Protein AF-A0A7S0ZXB5-F1 (afdb_monomer_lite)

Organism: Noctiluca scintillans (NCBI:txid2966)

Structure (mmCIF, N/CA/C/O backbone):
data_AF-A0A7S0ZXB5-F1
#
_entry.id   AF-A0A7S0ZXB5-F1
#
loop_
_atom_site.group_PDB
_atom_site.id
_atom_site.type_symbol
_atom_site.label_atom_id
_atom_site.label_alt_id
_atom_site.label_comp_id
_atom_site.label_asym_id
_atom_site.label_entity_id
_atom_site.label_seq_id
_atom_site.pdbx_PDB_ins_code
_atom_site.Cartn_x
_atom_site.Cartn_y
_atom_site.Cartn_z
_atom_site.occupancy
_atom_site.B_iso_or_eq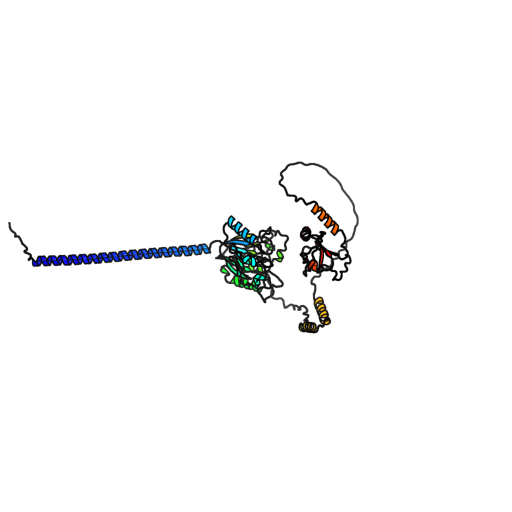uiv
_atom_site.auth_seq_id
_atom_site.auth_comp_id
_atom_site.auth_asym_id
_atom_site.auth_atom_id
_atom_site.pdbx_PDB_model_num
ATOM 1 N N . MET A 1 1 ? -67.156 8.038 108.870 1.00 43.19 1 MET A N 1
ATOM 2 C CA . MET A 1 1 ? -68.058 6.966 109.342 1.00 43.19 1 MET A CA 1
ATOM 3 C C . MET A 1 1 ? -68.639 6.279 108.122 1.00 43.19 1 MET A C 1
ATOM 5 O O . MET A 1 1 ? -69.203 6.976 107.297 1.00 43.19 1 MET A O 1
ATOM 9 N N . LEU A 1 2 ? -68.457 4.957 108.047 1.00 45.28 2 LEU A N 1
ATOM 10 C CA . LEU A 1 2 ? -69.100 4.001 107.135 1.00 45.28 2 LEU A CA 1
ATOM 11 C C . LEU A 1 2 ? -68.928 4.214 105.619 1.00 45.28 2 LEU A C 1
ATOM 13 O O . LEU A 1 2 ? -69.599 5.044 105.024 1.00 45.28 2 LEU A O 1
ATOM 17 N N . LEU A 1 3 ? -68.141 3.342 104.979 1.00 37.22 3 LEU A N 1
ATOM 18 C CA . LEU A 1 3 ? -68.693 2.317 104.078 1.00 37.22 3 LEU A CA 1
ATOM 19 C C . LEU A 1 3 ? -67.602 1.308 103.677 1.00 37.22 3 LEU A C 1
ATOM 21 O O . LEU A 1 3 ? -66.755 1.560 102.831 1.00 37.22 3 LEU A O 1
ATOM 25 N N . ALA A 1 4 ? -67.646 0.194 104.407 1.00 40.91 4 ALA A N 1
ATOM 26 C CA . ALA A 1 4 ? -67.325 -1.177 104.032 1.00 40.91 4 ALA A CA 1
ATOM 27 C C . ALA A 1 4 ? -66.297 -1.426 102.912 1.00 40.91 4 ALA A C 1
ATOM 29 O O . ALA A 1 4 ? -66.570 -1.278 101.723 1.00 40.91 4 ALA A O 1
ATOM 30 N N . GLN A 1 5 ? -65.165 -1.989 103.345 1.00 45.16 5 GLN A N 1
ATOM 31 C CA . GLN A 1 5 ? -64.527 -3.154 102.728 1.00 45.16 5 GLN A CA 1
ATOM 32 C C . GLN A 1 5 ? -65.491 -3.955 101.838 1.00 45.16 5 GLN A C 1
ATOM 34 O O . GLN A 1 5 ? -66.323 -4.714 102.329 1.00 45.16 5 GLN A O 1
ATOM 39 N N . VAL A 1 6 ? -65.328 -3.834 100.522 1.00 43.16 6 VAL A N 1
ATOM 40 C CA . VAL A 1 6 ? -65.729 -4.891 99.595 1.00 43.16 6 VAL A CA 1
ATOM 41 C C . VAL A 1 6 ? -64.483 -5.736 99.365 1.00 43.16 6 VAL A C 1
ATOM 43 O O . VAL A 1 6 ? -63.711 -5.508 98.433 1.00 43.16 6 VAL A O 1
ATOM 46 N N . GLU A 1 7 ? -64.247 -6.691 100.263 1.00 45.66 7 GLU A N 1
ATOM 47 C CA . GLU A 1 7 ? -63.336 -7.797 99.988 1.00 45.66 7 GLU A CA 1
ATOM 48 C C . GLU A 1 7 ? -63.928 -8.618 98.838 1.00 45.66 7 GLU A C 1
ATOM 50 O O . GLU A 1 7 ? -64.790 -9.476 99.027 1.00 45.66 7 GLU A O 1
ATOM 55 N N . TRP A 1 8 ? -63.471 -8.350 97.614 1.00 50.59 8 TRP A N 1
ATOM 56 C CA . TRP A 1 8 ? -63.655 -9.273 96.500 1.00 50.59 8 TRP A CA 1
ATOM 57 C C . TRP A 1 8 ? -62.852 -10.544 96.804 1.00 50.59 8 TRP A C 1
ATOM 59 O O . TRP A 1 8 ? -61.681 -10.675 96.439 1.00 50.59 8 TRP A O 1
ATOM 69 N N . THR A 1 9 ? -63.482 -11.509 97.472 1.00 53.31 9 THR A N 1
ATOM 70 C CA . THR A 1 9 ? -63.013 -12.897 97.537 1.00 53.31 9 THR A CA 1
ATOM 71 C C . THR A 1 9 ? -63.181 -13.529 96.158 1.00 53.31 9 THR A C 1
ATOM 73 O O . THR A 1 9 ? -64.074 -14.323 95.881 1.00 53.31 9 THR A O 1
ATOM 76 N N . VAL A 1 10 ? -62.283 -13.160 95.244 1.00 52.91 10 VAL A N 1
ATOM 77 C CA . VAL A 1 10 ? -62.125 -13.852 93.968 1.00 52.91 10 VAL A CA 1
ATOM 78 C C . VAL A 1 10 ? -61.652 -15.271 94.286 1.00 52.91 10 VAL A C 1
ATOM 80 O O . VAL A 1 10 ? -60.509 -15.470 94.719 1.00 52.91 10 VAL A O 1
ATOM 83 N N . SER A 1 11 ? -62.536 -16.255 94.097 1.00 63.16 11 SER A N 1
ATOM 84 C CA . SER A 1 11 ? -62.221 -17.685 94.197 1.00 63.16 11 SER A CA 1
ATOM 85 C C . SER A 1 11 ? -60.898 -17.996 93.482 1.00 63.16 11 SER A C 1
ATOM 87 O O . SER A 1 11 ? -60.607 -17.438 92.418 1.00 63.16 11 SER A O 1
ATOM 89 N N . GLY A 1 12 ? -60.071 -18.877 94.058 1.00 63.38 12 GLY A N 1
ATOM 90 C CA . GLY A 1 12 ? -58.775 -19.269 93.484 1.00 63.38 12 GLY A CA 1
ATOM 91 C C . GLY A 1 12 ? -58.863 -19.725 92.018 1.00 63.38 12 GLY A C 1
ATOM 92 O O . GLY A 1 12 ? -57.918 -19.519 91.256 1.00 63.38 12 GLY A O 1
ATOM 93 N N . ALA A 1 13 ? -60.025 -20.238 91.599 1.00 67.62 13 ALA A N 1
ATOM 94 C CA . ALA A 1 13 ? -60.324 -20.608 90.218 1.00 67.62 13 ALA A CA 1
ATOM 95 C C . ALA A 1 13 ? -60.339 -19.402 89.252 1.00 67.62 13 ALA A C 1
ATOM 97 O O . ALA A 1 13 ? -59.653 -19.424 88.232 1.00 67.62 13 ALA A O 1
ATOM 98 N N . MET A 1 14 ? -61.022 -18.310 89.610 1.00 70.38 14 MET A N 1
ATOM 99 C CA . MET A 1 14 ? -61.152 -17.102 88.777 1.00 70.38 14 MET A CA 1
ATOM 100 C C . MET A 1 14 ? -59.803 -16.368 88.616 1.00 70.38 14 MET A C 1
ATOM 102 O O . MET A 1 14 ? -59.492 -15.837 87.551 1.00 70.38 14 MET A O 1
ATOM 106 N N . ARG A 1 15 ? -58.930 -16.400 89.638 1.00 74.12 15 ARG A N 1
ATOM 107 C CA . ARG A 1 15 ? -57.552 -15.868 89.541 1.00 74.12 15 ARG A CA 1
ATOM 108 C C . ARG A 1 15 ? -56.667 -16.673 88.584 1.00 74.12 15 ARG A C 1
ATOM 110 O O . ARG A 1 15 ? -55.850 -16.085 87.871 1.00 74.12 15 ARG A O 1
ATOM 117 N N . ASN A 1 16 ? -56.821 -17.997 88.551 1.00 76.62 16 ASN A N 1
ATOM 118 C CA . ASN A 1 16 ? -56.099 -18.854 87.610 1.00 76.62 16 ASN A CA 1
ATOM 119 C C . ASN A 1 16 ? -56.581 -18.657 86.170 1.00 76.62 16 ASN A C 1
ATOM 121 O O . ASN A 1 16 ? -55.752 -18.578 85.263 1.00 76.62 16 ASN A O 1
ATOM 125 N N . GLU A 1 17 ? -57.887 -18.498 85.968 1.00 80.88 17 GLU A N 1
ATOM 126 C CA . GLU A 1 17 ? -58.470 -18.244 84.650 1.00 80.88 17 GLU A CA 1
ATOM 127 C C . GLU A 1 17 ? -58.008 -16.896 84.071 1.00 80.88 17 GLU A C 1
ATOM 129 O O . GLU A 1 17 ? -57.548 -16.833 82.929 1.00 80.88 17 GLU A O 1
ATOM 134 N N . ILE A 1 18 ? -57.997 -15.831 84.885 1.00 80.62 18 ILE A N 1
ATOM 135 C CA . ILE A 1 18 ? -57.454 -14.518 84.495 1.00 80.62 18 ILE A CA 1
ATOM 136 C C . ILE A 1 18 ? -55.960 -14.618 84.146 1.00 80.62 18 ILE A C 1
ATOM 138 O O . ILE A 1 18 ? -55.537 -14.089 83.117 1.00 80.62 18 ILE A O 1
ATOM 142 N N . ARG A 1 19 ? -55.151 -15.340 84.938 1.00 81.62 19 ARG A N 1
ATOM 143 C CA . ARG A 1 19 ? -53.725 -15.567 84.623 1.00 81.62 19 ARG A CA 1
ATOM 144 C C . ARG A 1 19 ? -53.529 -16.325 83.314 1.00 81.62 19 ARG A C 1
ATOM 146 O O . ARG A 1 19 ? -52.622 -15.978 82.561 1.00 81.62 19 ARG A O 1
ATOM 153 N N . GLN A 1 20 ? -54.340 -17.346 83.034 1.00 85.12 20 GLN A N 1
ATOM 154 C CA . GLN A 1 20 ? -54.263 -18.073 81.765 1.00 85.12 20 GLN A CA 1
ATOM 155 C C . GLN A 1 20 ? -54.662 -17.188 80.581 1.00 85.12 20 GLN A C 1
ATOM 157 O O . GLN A 1 20 ? -53.981 -17.209 79.555 1.00 85.12 20 GLN A O 1
ATOM 162 N N . LYS A 1 21 ? -55.694 -16.351 80.737 1.00 84.56 21 LYS A N 1
ATOM 163 C CA . LYS A 1 21 ? -56.116 -15.382 79.714 1.00 84.56 21 LYS A CA 1
ATOM 164 C C . LYS A 1 21 ? -55.028 -14.354 79.413 1.00 84.56 21 LYS A C 1
ATOM 166 O O . LYS A 1 21 ? -54.750 -14.110 78.241 1.00 84.56 21 LYS A O 1
ATOM 171 N N . ILE A 1 22 ? -54.381 -13.813 80.450 1.00 84.75 22 ILE A N 1
ATOM 172 C CA . ILE A 1 22 ? -53.243 -12.892 80.314 1.00 84.75 22 ILE A CA 1
ATOM 173 C C . ILE A 1 22 ? -52.084 -13.597 79.608 1.00 84.75 22 ILE A C 1
ATOM 175 O O . ILE A 1 22 ? -51.609 -13.096 78.602 1.00 84.75 22 ILE A O 1
ATOM 179 N N . LYS A 1 23 ? -51.679 -14.798 80.049 1.00 87.69 23 LYS A N 1
ATOM 180 C CA . LYS A 1 23 ? -50.607 -15.565 79.385 1.00 87.69 23 LYS A CA 1
ATOM 181 C C . LYS A 1 23 ? -50.898 -15.814 77.904 1.00 87.69 23 LYS A C 1
ATOM 183 O O . LYS A 1 23 ? -50.008 -15.639 77.080 1.00 87.69 23 LYS A O 1
ATOM 188 N N . LYS A 1 24 ? -52.137 -16.181 77.563 1.00 90.12 24 LYS A N 1
ATOM 189 C CA . LYS A 1 24 ? -52.560 -16.402 76.175 1.00 90.12 24 LYS A CA 1
ATOM 190 C C . LYS A 1 24 ? -52.490 -15.116 75.345 1.00 90.12 24 LYS A C 1
ATOM 192 O O . LYS A 1 24 ? -51.916 -15.138 74.265 1.00 90.12 24 LYS A O 1
ATOM 197 N N . THR A 1 25 ? -53.001 -13.997 75.863 1.00 88.75 25 THR A N 1
ATOM 198 C CA . THR A 1 25 ? -52.943 -12.701 75.157 1.00 88.75 25 THR A CA 1
ATOM 199 C C . THR A 1 25 ? -51.521 -12.158 75.039 1.00 88.75 25 THR A C 1
ATOM 201 O O . THR A 1 25 ? -51.180 -11.582 74.008 1.00 88.75 25 THR A O 1
ATOM 204 N N . THR A 1 26 ? -50.666 -12.359 76.046 1.00 90.94 26 THR A N 1
ATOM 205 C CA . THR A 1 26 ? -49.237 -12.018 75.964 1.00 90.94 26 THR A CA 1
ATOM 206 C C . THR A 1 26 ? -48.546 -12.857 74.893 1.00 90.94 26 THR A C 1
ATOM 208 O O . THR A 1 26 ? -47.879 -12.297 74.032 1.00 90.94 26 THR A O 1
ATOM 211 N N . HIS A 1 27 ? -48.794 -14.169 74.863 1.00 91.19 27 HIS A N 1
ATOM 212 C CA . HIS A 1 27 ? -48.233 -15.065 73.851 1.00 91.19 27 HIS A CA 1
ATOM 213 C C . HIS A 1 27 ? -48.719 -14.735 72.427 1.00 91.19 27 HIS A C 1
ATOM 215 O O . HIS A 1 27 ? -47.943 -14.757 71.475 1.00 91.19 27 HIS A O 1
ATOM 221 N N . GLU A 1 28 ? -49.993 -14.370 72.263 1.00 91.25 28 GLU A N 1
ATOM 222 C CA . GLU A 1 28 ? -50.542 -13.898 70.985 1.00 91.25 28 GLU A CA 1
ATOM 223 C C . GLU A 1 28 ? -49.908 -12.570 70.543 1.00 91.25 28 GLU A C 1
ATOM 225 O O . GLU A 1 28 ? -49.600 -12.407 69.361 1.00 91.25 28 GLU A O 1
ATOM 230 N N . ARG A 1 29 ? -49.650 -11.642 71.476 1.00 90.94 29 ARG A N 1
ATOM 231 C CA . ARG A 1 29 ? -48.929 -10.388 71.194 1.00 90.94 29 ARG A CA 1
ATOM 232 C C . ARG A 1 29 ? -47.482 -10.637 70.786 1.00 90.94 29 ARG A C 1
ATOM 234 O O . ARG A 1 29 ? -47.047 -10.063 69.793 1.00 90.94 29 ARG A O 1
ATOM 241 N N . GLU A 1 30 ? -46.769 -11.506 71.497 1.00 92.62 30 GLU A N 1
ATOM 242 C CA . GLU A 1 30 ? -45.396 -11.911 71.165 1.00 92.62 30 GLU A CA 1
ATOM 243 C C . GLU A 1 30 ? -45.335 -12.558 69.780 1.00 92.62 30 GLU A C 1
ATOM 245 O O . GLU A 1 30 ? -44.503 -12.187 68.954 1.00 92.62 30 GLU A O 1
ATOM 250 N N . ARG A 1 31 ? -46.275 -13.460 69.472 1.00 92.88 31 ARG A N 1
ATOM 251 C CA . ARG A 1 31 ? -46.373 -14.093 68.152 1.00 92.88 31 ARG A CA 1
ATOM 252 C C . ARG A 1 31 ? -46.684 -13.076 67.052 1.00 92.88 31 ARG A C 1
ATOM 254 O O . ARG A 1 31 ? -46.066 -13.118 65.991 1.00 92.88 31 ARG A O 1
ATOM 261 N N . ALA A 1 32 ? -47.600 -12.139 67.297 1.00 92.38 32 ALA A N 1
ATOM 262 C CA . ALA A 1 32 ? -47.921 -11.065 66.356 1.00 92.38 32 ALA A CA 1
ATOM 263 C C . ALA A 1 32 ? -46.762 -10.069 66.164 1.00 92.38 32 ALA A C 1
ATOM 265 O O . ALA A 1 32 ? -46.653 -9.445 65.106 1.00 92.38 32 ALA A O 1
ATOM 266 N N . GLN A 1 33 ? -45.909 -9.894 67.174 1.00 94.19 33 GLN A N 1
ATOM 267 C CA . GLN A 1 33 ? -44.703 -9.076 67.082 1.00 94.19 33 GLN A CA 1
ATOM 268 C C . GLN A 1 33 ? -43.610 -9.797 66.289 1.00 94.19 33 GLN A C 1
ATOM 270 O O . GLN A 1 33 ? -43.120 -9.239 65.315 1.00 94.19 33 GLN A O 1
ATOM 275 N N . ALA A 1 34 ? -43.364 -11.079 66.567 1.00 93.69 34 ALA A N 1
ATOM 276 C CA . ALA A 1 34 ? -42.427 -11.900 65.799 1.00 93.69 34 ALA A CA 1
ATOM 277 C C . ALA A 1 34 ? -42.797 -12.005 64.305 1.00 93.69 34 ALA A C 1
ATOM 279 O O . ALA A 1 34 ? -41.917 -12.056 63.446 1.00 93.69 34 ALA A O 1
ATOM 280 N N . ILE A 1 35 ? -44.093 -12.031 63.965 1.00 93.81 35 ILE A N 1
ATOM 281 C CA . ILE A 1 35 ? -44.551 -11.993 62.564 1.00 93.81 35 ILE A CA 1
ATOM 282 C C . ILE A 1 35 ? -44.225 -10.640 61.919 1.00 93.81 35 ILE A C 1
ATOM 284 O O . ILE A 1 35 ? -43.734 -10.612 60.792 1.00 93.81 35 ILE A O 1
ATOM 288 N N . ARG A 1 36 ? -44.470 -9.526 62.624 1.00 94.50 36 ARG A N 1
ATOM 289 C CA . ARG A 1 36 ? -44.133 -8.179 62.134 1.00 94.50 36 ARG A CA 1
ATOM 290 C C . ARG A 1 36 ? -42.633 -8.011 61.920 1.00 94.50 36 ARG A C 1
ATOM 292 O O . ARG A 1 36 ? -42.243 -7.527 60.862 1.00 94.50 36 ARG A O 1
ATOM 299 N N . ASP A 1 37 ? -41.819 -8.466 62.865 1.00 94.94 37 ASP A N 1
ATOM 300 C CA . ASP A 1 37 ? -40.361 -8.378 62.772 1.00 94.94 37 ASP A CA 1
ATOM 301 C C . ASP A 1 37 ? -39.836 -9.207 61.589 1.00 94.94 37 ASP A C 1
ATOM 303 O O . ASP A 1 37 ? -39.021 -8.723 60.807 1.00 94.94 37 ASP A O 1
ATOM 307 N N . ASN A 1 38 ? -40.372 -10.417 61.373 1.00 95.50 38 ASN A N 1
ATOM 308 C CA . ASN A 1 38 ? -40.028 -11.236 60.205 1.00 95.50 38 ASN A CA 1
ATOM 309 C C . ASN A 1 38 ? -40.428 -10.582 58.874 1.00 95.50 38 ASN A C 1
ATOM 311 O O . ASN A 1 38 ? -39.641 -10.610 57.927 1.00 95.50 38 ASN A O 1
ATOM 315 N N . LEU A 1 39 ? -41.628 -9.997 58.784 1.00 95.38 39 LEU A N 1
ATOM 316 C CA . LEU A 1 39 ? -42.076 -9.284 57.581 1.00 95.38 39 LEU A CA 1
ATOM 317 C C . LEU A 1 39 ? -41.173 -8.085 57.280 1.00 95.38 39 LEU A C 1
ATOM 319 O O . LEU A 1 39 ? -40.743 -7.910 56.141 1.00 95.38 39 LEU A O 1
ATOM 323 N N . TRP A 1 40 ? -40.819 -7.316 58.310 1.00 95.62 40 TRP A N 1
ATOM 324 C CA . TRP A 1 40 ? -39.909 -6.183 58.178 1.00 95.62 40 TRP A CA 1
ATOM 325 C C . TRP A 1 40 ? -38.511 -6.626 57.726 1.00 95.62 40 TRP A C 1
ATOM 327 O O . TRP A 1 40 ? -37.938 -6.041 56.806 1.00 95.62 40 TRP A O 1
ATOM 337 N N . GLN A 1 41 ? -37.988 -7.718 58.295 1.00 95.06 41 GLN A N 1
ATOM 338 C CA . GLN A 1 41 ? -36.715 -8.312 57.882 1.00 95.06 41 GLN A CA 1
ATOM 339 C C . GLN A 1 41 ? -36.751 -8.758 56.409 1.00 95.06 41 GLN A C 1
ATOM 341 O O . GLN A 1 41 ? -35.789 -8.548 55.667 1.00 95.06 41 GLN A O 1
ATOM 346 N N . GLN A 1 42 ? -37.858 -9.359 55.961 1.00 93.06 42 GLN A N 1
ATOM 347 C CA . GLN A 1 42 ? -38.039 -9.772 54.567 1.00 93.06 42 GLN A CA 1
ATOM 348 C C . GLN A 1 42 ? -38.094 -8.575 53.612 1.00 93.06 42 GLN A C 1
ATOM 350 O O . GLN A 1 42 ? -37.453 -8.614 52.559 1.00 93.06 42 GLN A O 1
ATOM 355 N N . GLU A 1 43 ? -38.802 -7.501 53.968 1.00 94.88 43 GLU A N 1
ATOM 356 C CA . GLU A 1 43 ? -38.832 -6.267 53.175 1.00 94.88 43 GLU A CA 1
ATOM 357 C C . GLU A 1 43 ? -37.463 -5.591 53.110 1.00 94.88 43 GLU A C 1
ATOM 359 O O . GLU A 1 43 ? -37.024 -5.223 52.018 1.00 94.88 43 GLU A O 1
ATOM 364 N N . ALA A 1 44 ? -36.746 -5.505 54.233 1.00 95.56 44 ALA A N 1
ATOM 365 C CA . ALA A 1 44 ? -35.386 -4.977 54.275 1.00 95.56 44 ALA A CA 1
ATOM 366 C C . ALA A 1 44 ? -34.438 -5.796 53.382 1.00 95.56 44 ALA A C 1
ATOM 368 O O . ALA A 1 44 ? -33.708 -5.231 52.564 1.00 95.56 44 ALA A O 1
ATOM 369 N N . ASN A 1 45 ? -34.503 -7.129 53.455 1.00 94.81 45 ASN A N 1
ATOM 370 C CA . ASN A 1 45 ? -33.715 -8.020 52.600 1.00 94.81 45 ASN A CA 1
ATOM 371 C C . ASN A 1 45 ? -34.066 -7.846 51.115 1.00 94.81 45 ASN A C 1
ATOM 373 O O . ASN A 1 45 ? -33.170 -7.793 50.270 1.00 94.81 45 ASN A O 1
ATOM 377 N N . LYS A 1 46 ? -35.356 -7.711 50.783 1.00 95.94 46 LYS A N 1
ATOM 378 C CA . LYS A 1 46 ? -35.819 -7.477 49.408 1.00 95.94 46 LYS A CA 1
ATOM 379 C C . LYS A 1 46 ? -35.332 -6.130 48.871 1.00 95.94 46 LYS A C 1
ATOM 381 O O . LYS A 1 46 ? -34.886 -6.062 47.727 1.00 95.94 46 LYS A O 1
ATOM 386 N N . GLN A 1 47 ? -35.364 -5.076 49.686 1.00 94.56 47 GLN A N 1
ATOM 387 C CA . GLN A 1 47 ? -34.835 -3.761 49.317 1.00 94.56 47 GLN A CA 1
ATOM 388 C C . GLN A 1 47 ? -33.316 -3.794 49.122 1.00 94.56 47 GLN A C 1
ATOM 390 O O . GLN A 1 47 ? -32.821 -3.261 48.129 1.00 94.56 47 GLN A O 1
ATOM 395 N N . GLN A 1 48 ? -32.576 -4.471 50.004 1.00 93.44 48 GLN A N 1
ATOM 396 C CA . GLN A 1 48 ? -31.130 -4.655 49.849 1.00 93.44 48 GLN A CA 1
ATOM 397 C C . GLN A 1 48 ? -30.783 -5.458 48.590 1.00 93.44 48 GLN A C 1
ATOM 399 O O . GLN A 1 48 ? -29.849 -5.093 47.875 1.00 93.44 48 GLN A O 1
ATOM 404 N N . ALA A 1 49 ? -31.535 -6.519 48.284 1.00 93.62 49 ALA A N 1
ATOM 405 C CA . ALA A 1 49 ? -31.355 -7.299 47.062 1.00 93.62 49 ALA A CA 1
ATOM 406 C C . ALA A 1 49 ? -31.635 -6.456 45.808 1.00 93.62 49 ALA A C 1
ATOM 408 O O . ALA A 1 49 ? -30.817 -6.442 44.892 1.00 93.62 49 ALA A O 1
ATOM 409 N N . ALA A 1 50 ? -32.727 -5.684 45.797 1.00 95.00 50 ALA A N 1
ATOM 410 C CA . ALA A 1 50 ? -33.059 -4.786 44.692 1.00 95.00 50 ALA A CA 1
ATOM 411 C C . ALA A 1 50 ? -32.017 -3.668 44.512 1.00 95.00 50 ALA A C 1
ATOM 413 O O . ALA A 1 50 ? -31.661 -3.334 43.383 1.00 95.00 50 ALA A O 1
ATOM 414 N N . ALA A 1 51 ? -31.491 -3.105 45.605 1.00 94.62 51 ALA A N 1
ATOM 415 C CA . ALA A 1 51 ? -30.423 -2.109 45.558 1.00 94.62 51 ALA A CA 1
ATOM 416 C C . ALA A 1 51 ? -29.111 -2.707 45.024 1.00 94.62 51 ALA A C 1
ATOM 418 O O . ALA A 1 51 ? -28.472 -2.103 44.163 1.00 94.62 51 ALA A O 1
ATOM 419 N N . LYS A 1 52 ? -28.740 -3.918 45.470 1.00 94.75 52 LYS A N 1
ATOM 420 C CA . LYS A 1 52 ? -27.582 -4.656 44.937 1.00 94.75 52 LYS A CA 1
ATOM 421 C C . LYS A 1 52 ? -27.743 -4.952 43.449 1.00 94.75 52 LYS A C 1
ATOM 423 O O . LYS A 1 52 ? -26.810 -4.700 42.693 1.00 94.75 52 LYS A O 1
ATOM 428 N N . GLN A 1 53 ? -28.915 -5.423 43.026 1.00 93.69 53 GLN A N 1
ATOM 429 C CA . GLN A 1 53 ? -29.204 -5.699 41.620 1.00 93.69 53 GLN A CA 1
ATOM 430 C C . GLN A 1 53 ? -29.115 -4.424 40.771 1.00 93.69 53 GLN A C 1
ATOM 432 O O . GLN A 1 53 ? -28.400 -4.410 39.774 1.00 93.69 53 GLN A O 1
ATOM 437 N N . LYS A 1 54 ? -29.743 -3.320 41.200 1.00 95.06 54 LYS A N 1
ATOM 438 C CA . LYS A 1 54 ? -29.625 -2.020 40.514 1.00 95.06 54 LYS A CA 1
ATOM 439 C C . LYS A 1 54 ? -28.176 -1.537 40.428 1.00 95.06 54 LYS A C 1
ATOM 441 O O . LYS A 1 54 ? -27.773 -1.021 39.391 1.00 95.06 54 LYS A O 1
ATOM 446 N N . GLY A 1 55 ? -27.388 -1.716 41.491 1.00 94.44 55 GLY A N 1
ATOM 447 C CA . GLY A 1 55 ? -25.961 -1.386 41.495 1.00 94.44 55 GLY A CA 1
ATOM 448 C C . GLY A 1 55 ? -25.154 -2.233 40.505 1.00 94.44 55 GLY A C 1
ATOM 449 O O . GLY A 1 55 ? -24.324 -1.699 39.772 1.00 94.44 55 GLY A O 1
ATOM 450 N N . GLN A 1 56 ? -25.433 -3.536 40.429 1.00 92.94 56 GLN A N 1
ATOM 451 C CA . GLN A 1 56 ? -24.807 -4.443 39.461 1.00 92.94 56 GLN A CA 1
ATOM 452 C C . GLN A 1 56 ? -25.191 -4.099 38.015 1.00 92.94 56 GLN A C 1
ATOM 454 O O . GLN A 1 56 ? -24.319 -4.062 37.150 1.00 92.94 56 GLN A O 1
ATOM 459 N N . GLU A 1 57 ? -26.463 -3.794 37.753 1.00 94.75 57 GLU A N 1
ATOM 460 C CA . GLU A 1 57 ? -26.943 -3.364 36.435 1.00 94.75 57 GLU A CA 1
ATOM 461 C C . GLU A 1 57 ? -26.323 -2.027 36.008 1.00 94.75 57 GLU A C 1
ATOM 463 O O . GLU A 1 57 ? -25.918 -1.879 34.855 1.00 94.75 57 GLU A O 1
ATOM 468 N N . ALA A 1 58 ? -26.199 -1.064 36.927 1.00 94.88 58 ALA A N 1
ATOM 469 C CA . ALA A 1 58 ? -25.535 0.211 36.657 1.00 94.88 58 ALA A CA 1
ATOM 470 C C . ALA A 1 58 ? -24.052 0.012 36.306 1.00 94.88 58 ALA A C 1
ATOM 472 O O . ALA A 1 58 ? -23.585 0.550 35.303 1.00 94.88 58 ALA A O 1
ATOM 473 N N . LEU A 1 59 ? -23.338 -0.826 37.066 1.00 95.94 59 LEU A N 1
ATOM 474 C CA . LEU A 1 59 ? -21.939 -1.160 36.789 1.00 95.94 59 LEU A CA 1
ATOM 475 C C . LEU A 1 59 ? -21.775 -1.895 35.449 1.00 95.94 59 LEU A C 1
ATOM 477 O O . LEU A 1 59 ? -20.827 -1.633 34.710 1.00 95.94 59 LEU A O 1
ATOM 481 N N . ALA A 1 60 ? -22.693 -2.807 35.114 1.00 95.25 60 ALA A N 1
ATOM 482 C CA . ALA A 1 60 ? -22.690 -3.506 33.830 1.00 95.25 60 ALA A CA 1
ATOM 483 C C . ALA A 1 60 ? -22.915 -2.538 32.656 1.00 95.25 60 ALA A C 1
ATOM 485 O O . ALA A 1 60 ? -22.185 -2.598 31.667 1.00 95.25 60 ALA A O 1
ATOM 486 N N . ARG A 1 61 ? -23.865 -1.600 32.788 1.00 96.19 61 ARG A N 1
ATOM 487 C CA . ARG A 1 61 ? -24.109 -0.548 31.786 1.00 96.19 61 ARG A CA 1
ATOM 488 C C . ARG A 1 61 ? -22.901 0.365 31.610 1.00 96.19 61 ARG A C 1
ATOM 490 O O . ARG A 1 61 ? -22.548 0.674 30.479 1.00 96.19 61 ARG A O 1
ATOM 497 N N . GLU A 1 62 ? -22.250 0.764 32.699 1.00 95.75 62 GLU A N 1
ATOM 498 C CA . GLU A 1 62 ? -21.044 1.594 32.632 1.00 95.75 62 GLU A CA 1
ATOM 499 C C . GLU A 1 62 ? -19.889 0.862 31.930 1.00 95.75 62 GLU A C 1
ATOM 501 O O . GLU A 1 62 ? -19.215 1.437 31.076 1.00 95.75 62 GLU A O 1
ATOM 506 N N . ARG A 1 63 ? -19.676 -0.424 32.242 1.00 95.25 63 ARG A N 1
ATOM 507 C CA . ARG A 1 63 ? -18.666 -1.254 31.561 1.00 95.25 63 ARG A CA 1
ATOM 508 C C . ARG A 1 63 ? -18.932 -1.357 30.064 1.00 95.25 63 ARG A C 1
ATOM 510 O O . ARG A 1 63 ? -18.000 -1.212 29.279 1.00 95.25 63 ARG A O 1
ATOM 517 N N . GLU A 1 64 ? -20.188 -1.557 29.681 1.00 95.06 64 GLU A N 1
ATOM 518 C CA . GLU A 1 64 ? -20.577 -1.632 28.276 1.00 95.06 64 GLU A CA 1
ATOM 519 C C . GLU A 1 64 ? -20.391 -0.290 27.558 1.00 95.06 64 GLU A C 1
ATOM 521 O O . GLU A 1 64 ? -19.809 -0.243 26.477 1.00 95.06 64 GLU A O 1
ATOM 526 N N . GLN A 1 65 ? -20.778 0.822 28.186 1.00 95.12 65 GLN A N 1
ATOM 527 C CA . GLN A 1 65 ? -20.536 2.160 27.638 1.00 95.12 65 GLN A CA 1
ATOM 528 C C . GLN A 1 65 ? -19.042 2.440 27.443 1.00 95.12 65 GLN A C 1
ATOM 530 O O . GLN A 1 65 ? -18.652 2.977 26.408 1.00 95.12 65 GLN A O 1
ATOM 535 N N . ARG A 1 66 ? -18.190 2.040 28.397 1.00 94.69 66 ARG A N 1
ATOM 536 C CA . ARG A 1 66 ? -16.729 2.162 28.266 1.00 94.69 66 ARG A CA 1
ATOM 537 C C . ARG A 1 66 ? -16.179 1.290 27.138 1.00 94.69 66 ARG A C 1
ATOM 539 O O . ARG A 1 66 ? -15.299 1.752 26.417 1.00 94.69 66 ARG A O 1
ATOM 546 N N . ARG A 1 67 ? -16.701 0.070 26.957 1.00 95.38 67 ARG A N 1
ATOM 547 C CA . ARG A 1 67 ? -16.324 -0.824 25.849 1.00 95.38 67 ARG A CA 1
ATOM 548 C C . ARG A 1 67 ? -16.665 -0.198 24.498 1.00 95.38 67 ARG A C 1
ATOM 550 O O . ARG A 1 67 ? -15.779 -0.052 23.664 1.00 95.38 67 ARG A O 1
ATOM 557 N N . VAL A 1 68 ? -17.907 0.256 24.326 1.00 94.19 68 VAL A N 1
ATOM 558 C CA . VAL A 1 68 ? -18.369 0.918 23.094 1.00 94.19 68 VAL A CA 1
ATOM 559 C C . VAL A 1 68 ? -17.573 2.198 22.819 1.00 94.19 68 VAL A C 1
ATOM 561 O O . VAL A 1 68 ? -17.176 2.446 21.682 1.00 94.19 68 VAL A O 1
ATOM 564 N N . ALA A 1 69 ? -17.284 3.002 23.848 1.00 91.94 69 ALA A N 1
ATOM 565 C CA . ALA A 1 69 ? -16.468 4.205 23.701 1.00 91.94 69 ALA A CA 1
ATOM 566 C C . ALA A 1 69 ? -15.019 3.885 23.288 1.00 91.94 69 ALA A C 1
ATOM 568 O O . ALA A 1 69 ? -14.467 4.579 22.436 1.00 91.94 69 ALA A O 1
ATOM 569 N N . ALA A 1 70 ? -14.417 2.833 23.852 1.00 90.31 70 ALA A N 1
ATOM 570 C CA . ALA A 1 70 ? -13.071 2.387 23.495 1.00 90.31 70 ALA A CA 1
ATOM 571 C C . ALA A 1 70 ? -13.006 1.839 22.061 1.00 90.31 70 ALA A C 1
ATOM 573 O O . ALA A 1 70 ? -12.101 2.201 21.316 1.00 90.31 70 ALA A O 1
ATOM 574 N N . GLU A 1 71 ? -13.987 1.034 21.645 1.00 88.25 71 GLU A N 1
ATOM 575 C CA . GLU A 1 71 ? -14.101 0.535 20.267 1.00 88.25 71 GLU A CA 1
ATOM 576 C C . GLU A 1 71 ? -14.282 1.683 19.270 1.00 88.25 71 GLU A C 1
ATOM 578 O O . GLU A 1 71 ? -13.633 1.713 18.223 1.00 88.25 71 GLU A O 1
ATOM 583 N N . LEU A 1 72 ? -15.114 2.673 19.610 1.00 87.00 72 LEU A N 1
ATOM 584 C CA . LEU A 1 72 ? -15.309 3.851 18.773 1.00 87.00 72 LEU A CA 1
ATOM 585 C C . LEU A 1 72 ? -14.027 4.682 18.658 1.00 87.00 72 LEU A C 1
ATOM 587 O O . LEU A 1 72 ? -13.695 5.102 17.548 1.00 87.00 72 LEU A O 1
ATOM 591 N N . ALA A 1 73 ? -13.324 4.900 19.773 1.00 86.69 73 ALA A N 1
ATOM 592 C CA . ALA A 1 73 ? -12.061 5.634 19.816 1.00 86.69 73 ALA A CA 1
ATOM 593 C C . ALA A 1 73 ? -10.957 4.920 19.025 1.00 86.69 73 ALA A C 1
ATOM 595 O O . ALA A 1 73 ? -10.235 5.557 18.261 1.00 86.69 73 ALA A O 1
ATOM 596 N N . GLU A 1 74 ? -10.853 3.597 19.148 1.00 86.38 74 GLU A N 1
ATOM 597 C CA . GLU A 1 74 ? -9.895 2.809 18.374 1.00 86.38 74 GLU A CA 1
ATOM 598 C C . GLU A 1 74 ? -10.232 2.848 16.882 1.00 86.38 74 GLU A C 1
ATOM 600 O O . GLU A 1 74 ? -9.357 3.037 16.040 1.00 86.38 74 GLU A O 1
ATOM 605 N N . ALA A 1 75 ? -11.514 2.770 16.530 1.00 82.19 75 ALA A N 1
ATOM 606 C CA . ALA A 1 75 ? -11.945 2.838 15.143 1.00 82.19 75 ALA A CA 1
ATOM 607 C C . ALA A 1 75 ? -11.814 4.247 14.517 1.00 82.19 75 ALA A C 1
ATOM 609 O O . ALA A 1 75 ? -11.920 4.361 13.293 1.00 82.19 75 ALA A O 1
ATOM 610 N N . THR A 1 76 ? -11.672 5.327 15.299 1.00 83.25 76 THR A N 1
ATOM 611 C CA . THR A 1 76 ? -11.445 6.705 14.794 1.00 83.25 76 THR A CA 1
ATOM 612 C C . THR A 1 76 ? -9.992 7.154 14.883 1.00 83.25 76 THR A C 1
ATOM 614 O O . THR A 1 76 ? -9.635 8.182 14.302 1.00 83.25 76 THR A O 1
ATOM 617 N N . ARG A 1 77 ? -9.147 6.412 15.603 1.00 89.69 77 ARG A N 1
ATOM 618 C CA . ARG A 1 77 ? -7.753 6.775 15.833 1.00 89.69 77 ARG A CA 1
ATOM 619 C C . ARG A 1 77 ? -6.985 6.930 14.504 1.00 89.69 77 ARG A C 1
ATOM 621 O O . ARG A 1 77 ? -7.066 6.048 13.645 1.00 89.69 77 ARG A O 1
ATOM 628 N N . PRO A 1 78 ? -6.184 8.003 14.338 1.00 91.94 78 PRO A N 1
ATOM 629 C CA . PRO A 1 78 ? -5.258 8.129 13.218 1.00 91.94 78 PRO A CA 1
ATOM 630 C C . PRO A 1 78 ? -4.240 6.986 13.174 1.00 91.94 78 PRO A C 1
ATOM 632 O O . PRO A 1 78 ? -3.601 6.672 14.179 1.00 91.94 78 PRO A O 1
ATOM 635 N N . ARG A 1 79 ? -4.066 6.401 11.991 1.00 93.88 79 ARG A N 1
ATOM 636 C CA . ARG A 1 79 ? -3.081 5.363 11.693 1.00 93.88 79 ARG A CA 1
ATOM 637 C C . ARG A 1 79 ? -1.784 5.991 11.227 1.00 93.88 79 ARG A C 1
ATOM 639 O O . ARG A 1 79 ? -1.808 6.811 10.313 1.00 93.88 79 ARG A O 1
ATOM 646 N N . LYS A 1 80 ? -0.666 5.619 11.840 1.00 95.62 80 LYS A N 1
ATOM 647 C CA . LYS A 1 80 ? 0.685 5.998 11.424 1.00 95.62 80 LYS A CA 1
ATOM 648 C C . LYS A 1 80 ? 1.200 4.963 10.434 1.00 95.62 80 LYS A C 1
ATOM 650 O O . LYS A 1 80 ? 1.404 3.808 10.795 1.00 95.62 80 LYS A O 1
ATOM 655 N N . LEU A 1 81 ? 1.438 5.382 9.202 1.00 96.88 81 LEU A N 1
ATOM 656 C CA . LEU A 1 81 ? 1.922 4.529 8.128 1.00 96.88 81 LEU A CA 1
ATOM 657 C C . LEU A 1 81 ? 3.350 4.898 7.750 1.00 96.88 81 LEU A C 1
ATOM 659 O O . LEU A 1 81 ? 3.693 6.081 7.687 1.00 96.88 81 LEU A O 1
ATOM 663 N N . LEU A 1 82 ? 4.140 3.888 7.411 1.00 98.00 82 LEU A N 1
ATOM 664 C CA . LEU A 1 82 ? 5.287 4.052 6.529 1.00 98.00 82 LEU A CA 1
ATOM 665 C C . LEU A 1 82 ? 4.890 3.625 5.121 1.00 98.00 82 LEU A C 1
ATOM 667 O O . LEU A 1 82 ? 4.128 2.678 4.940 1.00 98.00 82 LEU A O 1
ATOM 671 N N . VAL A 1 83 ? 5.420 4.319 4.124 1.00 98.25 83 VAL A N 1
ATOM 672 C CA . VAL A 1 83 ? 5.259 3.965 2.717 1.00 98.25 83 VAL A CA 1
ATOM 673 C C . VAL A 1 83 ? 6.623 3.937 2.046 1.00 98.25 83 VAL A C 1
ATOM 675 O O . VAL A 1 83 ? 7.437 4.838 2.269 1.00 98.25 83 VAL A O 1
ATOM 678 N N . SER A 1 84 ? 6.888 2.885 1.278 1.00 98.38 84 SER A N 1
ATOM 679 C CA . SER A 1 84 ? 8.169 2.651 0.607 1.00 98.38 84 SER A CA 1
ATOM 680 C C . SER A 1 84 ? 7.978 2.486 -0.893 1.00 98.38 84 SER A C 1
ATOM 682 O O . SER A 1 84 ? 7.019 1.839 -1.307 1.00 98.38 84 SER A O 1
ATOM 684 N N . GLY A 1 85 ? 8.915 3.015 -1.678 1.00 97.75 85 GLY A N 1
ATOM 685 C CA . GLY A 1 85 ? 9.063 2.674 -3.094 1.00 97.75 85 GLY A CA 1
ATOM 686 C C . GLY A 1 85 ? 9.706 1.301 -3.289 1.00 97.75 85 GLY A C 1
ATOM 687 O O . GLY A 1 85 ? 9.662 0.455 -2.388 1.00 97.75 85 GLY A O 1
ATOM 688 N N . ASP A 1 86 ? 10.325 1.110 -4.451 1.00 96.38 86 ASP A N 1
ATOM 689 C CA . ASP A 1 86 ? 10.819 -0.176 -4.939 1.00 96.38 86 ASP A CA 1
ATOM 690 C C . ASP A 1 86 ? 11.870 -0.768 -3.998 1.00 96.38 86 ASP A C 1
ATOM 692 O O . ASP A 1 86 ? 12.985 -0.266 -3.856 1.00 96.38 86 ASP A O 1
ATOM 696 N N . VAL A 1 87 ? 11.512 -1.869 -3.347 1.00 96.62 87 VAL A N 1
ATOM 697 C CA . VAL A 1 87 ? 12.391 -2.583 -2.422 1.00 96.62 87 VAL A CA 1
ATOM 698 C C . VAL A 1 87 ? 13.433 -3.393 -3.184 1.00 96.62 87 VAL A C 1
ATOM 700 O O . VAL A 1 87 ? 14.592 -3.441 -2.767 1.00 96.62 87 VAL A O 1
ATOM 703 N N . GLY A 1 88 ? 13.044 -4.030 -4.290 1.00 94.06 88 GLY A N 1
ATOM 704 C CA . GLY A 1 88 ? 13.933 -4.819 -5.147 1.00 94.06 88 GLY A CA 1
ATOM 705 C C . GLY A 1 88 ? 14.769 -5.852 -4.383 1.00 94.06 88 GLY A C 1
ATOM 706 O O . GLY A 1 88 ? 15.939 -6.045 -4.697 1.00 94.06 88 GLY A O 1
ATOM 707 N N . GLY A 1 89 ? 14.221 -6.453 -3.321 1.00 92.88 89 GLY A N 1
ATOM 708 C CA . GLY A 1 89 ? 14.946 -7.403 -2.468 1.00 92.88 89 GLY A CA 1
ATOM 709 C C . GLY A 1 89 ? 15.835 -6.806 -1.364 1.00 92.88 89 GLY A C 1
ATOM 710 O O . GLY A 1 89 ? 16.391 -7.561 -0.564 1.00 92.88 89 GLY A O 1
ATOM 711 N N . HIS A 1 90 ? 15.947 -5.479 -1.229 1.00 94.12 90 HIS A N 1
ATOM 712 C CA . HIS A 1 90 ? 16.755 -4.812 -0.190 1.00 94.12 90 HIS A CA 1
ATOM 713 C C . HIS A 1 90 ? 16.091 -4.820 1.205 1.00 94.12 90 HIS A C 1
ATOM 715 O O . HIS A 1 90 ? 16.075 -3.817 1.925 1.00 94.12 90 HIS A O 1
ATOM 721 N N . PHE A 1 91 ? 15.565 -5.972 1.630 1.00 93.62 91 PHE A N 1
ATOM 722 C CA . PHE A 1 91 ? 14.746 -6.131 2.838 1.00 93.62 91 PHE A CA 1
ATOM 723 C C . PHE A 1 91 ? 15.463 -5.713 4.123 1.00 93.62 91 PHE A C 1
ATOM 725 O O . PHE A 1 91 ? 14.872 -5.064 4.980 1.00 93.62 91 PHE A O 1
ATOM 732 N N . HIS A 1 92 ? 16.757 -6.024 4.249 1.00 92.94 92 HIS A N 1
ATOM 733 C CA . HIS A 1 92 ? 17.534 -5.609 5.420 1.00 92.94 92 HIS A CA 1
ATOM 734 C C . HIS A 1 92 ? 17.584 -4.080 5.545 1.00 92.94 92 HIS A C 1
ATOM 736 O O . HIS A 1 92 ? 17.377 -3.532 6.628 1.00 92.94 92 HIS A O 1
ATOM 742 N N . LYS A 1 93 ? 17.833 -3.374 4.435 1.00 95.75 93 LYS A N 1
ATOM 743 C CA . LYS A 1 93 ? 17.892 -1.909 4.424 1.00 95.75 93 LYS A CA 1
ATOM 744 C C . LYS A 1 93 ? 16.523 -1.296 4.709 1.00 95.75 93 LYS A C 1
ATOM 746 O O . LYS A 1 93 ? 16.453 -0.359 5.503 1.00 95.75 93 LYS A O 1
ATOM 751 N N . LEU A 1 94 ? 15.464 -1.843 4.108 1.00 96.75 94 LEU A N 1
ATOM 752 C CA . LEU A 1 94 ? 14.081 -1.441 4.363 1.00 96.75 94 LEU A CA 1
ATOM 753 C C . LEU A 1 94 ? 13.762 -1.530 5.860 1.00 96.75 94 LEU A C 1
ATOM 755 O O . LEU A 1 94 ? 13.496 -0.515 6.502 1.00 96.75 94 LEU A O 1
ATOM 759 N N . PHE A 1 95 ? 13.862 -2.731 6.427 1.00 95.44 95 PHE A N 1
ATOM 760 C CA . PHE A 1 95 ? 13.421 -3.006 7.790 1.00 95.44 95 PHE A CA 1
ATOM 761 C C . PHE A 1 95 ? 14.275 -2.316 8.856 1.00 95.44 95 PHE A C 1
ATOM 763 O O . PHE A 1 95 ? 13.709 -1.690 9.749 1.00 95.44 95 PHE A O 1
ATOM 770 N N . SER A 1 96 ? 15.606 -2.305 8.715 1.00 95.50 96 SER A N 1
ATOM 771 C CA . SER A 1 96 ? 16.479 -1.567 9.648 1.00 95.50 96 SER A CA 1
ATOM 772 C C . SER A 1 96 ? 16.186 -0.063 9.658 1.00 95.50 96 SER A C 1
ATOM 774 O O . SER A 1 96 ? 16.238 0.583 10.705 1.00 95.50 96 SER A O 1
ATOM 776 N N . THR A 1 97 ? 15.827 0.514 8.506 1.00 96.31 97 THR A N 1
ATOM 777 C CA . THR A 1 97 ? 15.442 1.930 8.425 1.00 96.31 97 THR A CA 1
ATOM 778 C C . THR A 1 97 ? 14.065 2.167 9.049 1.00 96.31 97 THR A C 1
ATOM 780 O O . THR A 1 97 ? 13.886 3.167 9.744 1.00 96.31 97 THR A O 1
ATOM 783 N N . CYS A 1 98 ? 13.105 1.253 8.861 1.00 95.50 98 CYS A N 1
ATOM 784 C CA . CYS A 1 98 ? 11.799 1.316 9.523 1.00 95.50 98 CYS A CA 1
ATOM 785 C C . CYS A 1 98 ? 11.930 1.271 11.051 1.00 95.50 98 CYS A C 1
ATOM 787 O O . CYS A 1 98 ? 11.326 2.096 11.734 1.00 95.50 98 CYS A O 1
ATOM 789 N N . GLU A 1 99 ? 12.750 0.366 11.587 1.00 95.25 99 GLU A N 1
ATOM 790 C CA . GLU A 1 99 ? 13.021 0.260 13.027 1.00 95.25 99 GLU A CA 1
ATOM 791 C C . GLU A 1 99 ? 13.706 1.520 13.564 1.00 95.25 99 GLU A C 1
ATOM 793 O O . GLU A 1 99 ? 13.271 2.089 14.566 1.00 95.25 99 GLU A O 1
ATOM 798 N N . ALA A 1 100 ? 14.724 2.021 12.856 1.00 95.50 100 ALA A N 1
ATOM 799 C CA . ALA A 1 100 ? 15.398 3.263 13.222 1.00 95.50 100 ALA A CA 1
ATOM 800 C C . ALA A 1 100 ? 14.438 4.464 13.214 1.00 95.50 100 ALA A C 1
ATOM 802 O O . ALA A 1 100 ? 14.546 5.352 14.062 1.00 95.50 100 ALA A O 1
ATOM 803 N N . GLN A 1 101 ? 13.488 4.506 12.277 1.00 94.50 101 GLN A N 1
ATOM 804 C CA . GLN A 1 101 ? 12.476 5.555 12.238 1.00 94.50 101 GLN A CA 1
ATOM 805 C C . GLN A 1 101 ? 11.464 5.396 13.378 1.00 94.50 101 GLN A C 1
ATOM 807 O O . GLN A 1 101 ? 11.144 6.385 14.038 1.00 94.50 101 GLN A O 1
ATOM 812 N N . ALA A 1 102 ? 11.010 4.174 13.660 1.00 93.88 102 ALA A N 1
ATOM 813 C CA . ALA A 1 102 ? 10.111 3.890 14.774 1.00 93.88 102 ALA A CA 1
ATOM 814 C C . ALA A 1 102 ? 10.733 4.272 16.128 1.00 93.88 102 ALA A C 1
ATOM 816 O O . ALA A 1 102 ? 10.060 4.856 16.976 1.00 93.88 102 ALA A O 1
ATOM 817 N N . ALA A 1 103 ? 12.036 4.036 16.306 1.00 94.31 103 ALA A N 1
ATOM 818 C CA . ALA A 1 103 ? 12.772 4.461 17.495 1.00 94.31 103 ALA A CA 1
ATOM 819 C C . ALA A 1 103 ? 12.829 5.994 17.650 1.00 94.31 103 ALA A C 1
ATOM 821 O O . ALA A 1 103 ? 12.849 6.498 18.770 1.00 94.31 103 ALA A O 1
ATOM 822 N N . LYS A 1 104 ? 12.830 6.747 16.540 1.00 93.88 104 LYS A N 1
ATOM 823 C CA . LYS A 1 104 ? 12.913 8.219 16.545 1.00 93.88 104 LYS A CA 1
ATOM 824 C C . LYS A 1 104 ? 11.571 8.911 16.759 1.00 93.88 104 LYS A C 1
ATOM 826 O O . LYS A 1 104 ? 11.507 9.885 17.500 1.00 93.88 104 LYS A O 1
ATOM 831 N N . VAL A 1 105 ? 10.517 8.467 16.071 1.00 92.00 105 VAL A N 1
ATOM 832 C CA . VAL A 1 105 ? 9.217 9.179 16.036 1.00 92.00 105 VAL A CA 1
ATOM 833 C C . VAL A 1 105 ? 8.058 8.389 16.658 1.00 92.00 105 VAL A C 1
ATOM 835 O O . VAL A 1 105 ? 6.904 8.836 16.649 1.00 92.00 105 VAL A O 1
ATOM 838 N N . GLY A 1 106 ? 8.363 7.225 17.227 1.00 91.56 106 GLY A N 1
ATOM 839 C CA . GLY A 1 106 ? 7.403 6.294 17.805 1.00 91.56 106 GLY A CA 1
ATOM 840 C C . GLY A 1 106 ? 6.924 5.236 16.811 1.00 91.56 106 GLY A C 1
ATOM 841 O O . GLY A 1 106 ? 7.183 5.308 15.611 1.00 91.56 106 GLY A O 1
ATOM 842 N N . ALA A 1 107 ? 6.199 4.248 17.336 1.00 93.00 107 ALA A N 1
ATOM 843 C CA . ALA A 1 107 ? 5.722 3.105 16.568 1.00 93.00 107 ALA A CA 1
ATOM 844 C C . ALA A 1 107 ? 4.793 3.504 15.407 1.00 93.00 107 ALA A C 1
ATOM 846 O O . ALA A 1 107 ? 3.996 4.445 15.515 1.00 93.00 107 ALA A O 1
ATOM 847 N N . PHE A 1 108 ? 4.893 2.737 14.323 1.00 95.88 108 PHE A N 1
ATOM 848 C CA . PHE A 1 108 ? 4.009 2.782 13.163 1.00 95.88 108 PHE A CA 1
ATOM 849 C C . PHE A 1 108 ? 3.064 1.583 13.194 1.00 95.88 108 PHE A C 1
ATOM 851 O O . PHE A 1 108 ? 3.427 0.532 13.715 1.00 95.88 108 PHE A O 1
ATOM 858 N N . ASP A 1 109 ? 1.863 1.748 12.645 1.00 95.69 109 ASP A N 1
ATOM 859 C CA . ASP A 1 109 ? 0.851 0.693 12.604 1.00 95.69 109 ASP A CA 1
ATOM 860 C C . ASP A 1 109 ? 1.108 -0.273 11.433 1.00 95.69 109 ASP A C 1
ATOM 862 O O . ASP A 1 109 ? 1.000 -1.484 11.605 1.00 95.69 109 ASP A O 1
ATOM 866 N N . ILE A 1 110 ? 1.478 0.251 10.254 1.00 97.25 110 ILE A N 1
ATOM 867 C CA . ILE A 1 110 ? 1.728 -0.540 9.033 1.00 97.25 110 ILE A CA 1
ATOM 868 C C . ILE A 1 110 ? 2.805 0.068 8.128 1.00 97.25 110 ILE A C 1
ATOM 870 O O . ILE A 1 110 ? 3.066 1.274 8.167 1.00 97.25 110 ILE A O 1
ATOM 874 N N . LEU A 1 111 ? 3.378 -0.776 7.268 1.00 98.31 111 LEU A N 1
ATOM 875 C CA . LEU A 1 111 ? 4.214 -0.414 6.124 1.00 98.31 111 LEU A CA 1
ATOM 876 C C . LEU A 1 111 ? 3.509 -0.812 4.818 1.00 98.31 111 LEU A C 1
ATOM 878 O O . LEU A 1 111 ? 3.090 -1.958 4.673 1.00 98.31 111 LEU A O 1
ATOM 882 N N . LEU A 1 112 ? 3.396 0.117 3.867 1.00 98.62 112 LEU A N 1
ATOM 883 C CA . LEU A 1 112 ? 2.892 -0.144 2.515 1.00 98.62 112 LEU A CA 1
ATOM 884 C C . LEU A 1 112 ? 4.029 0.018 1.497 1.00 98.62 112 LEU A C 1
ATOM 886 O O . LEU A 1 112 ? 4.625 1.091 1.415 1.00 98.62 112 LEU A O 1
ATOM 890 N N . CYS A 1 113 ? 4.332 -1.014 0.716 1.00 98.50 113 CYS A N 1
ATOM 891 C CA . CYS A 1 113 ? 5.374 -0.959 -0.313 1.00 98.50 113 CYS A CA 1
ATOM 892 C C . CYS A 1 113 ? 4.770 -0.969 -1.721 1.00 98.50 113 CYS A C 1
ATOM 894 O O . CYS A 1 113 ? 3.843 -1.733 -2.002 1.00 98.50 113 CYS A O 1
ATOM 896 N N . VAL A 1 114 ? 5.313 -0.125 -2.598 1.00 98.31 114 VAL A N 1
ATOM 897 C CA . VAL A 1 114 ? 4.910 0.008 -4.004 1.00 98.31 114 VAL A CA 1
ATOM 898 C C . VAL A 1 114 ? 6.084 -0.245 -4.948 1.00 98.31 114 VAL A C 1
ATOM 900 O O . VAL A 1 114 ? 7.238 -0.214 -4.528 1.00 98.31 114 VAL A O 1
ATOM 903 N N . GLY A 1 115 ? 5.789 -0.475 -6.228 1.00 95.00 115 GLY A N 1
ATOM 904 C CA . GLY A 1 115 ? 6.809 -0.770 -7.238 1.00 95.00 115 GLY A CA 1
ATOM 905 C C . GLY A 1 115 ? 7.295 -2.220 -7.185 1.00 95.00 115 GLY A C 1
ATOM 906 O O . GLY A 1 115 ? 6.508 -3.125 -6.908 1.00 95.00 115 GLY A O 1
ATOM 907 N N . ALA A 1 116 ? 8.572 -2.447 -7.493 1.00 94.81 116 ALA A N 1
ATOM 908 C CA . ALA A 1 116 ? 9.206 -3.761 -7.398 1.00 94.81 116 ALA A CA 1
ATOM 909 C C . ALA A 1 116 ? 9.528 -4.096 -5.937 1.00 94.81 116 ALA A C 1
ATOM 911 O O . ALA A 1 116 ? 10.415 -3.483 -5.338 1.00 94.81 116 ALA A O 1
ATOM 912 N N . PHE A 1 117 ? 8.840 -5.070 -5.344 1.00 95.50 117 PHE A N 1
ATOM 913 C CA . PHE A 1 117 ? 9.114 -5.487 -3.968 1.00 95.50 117 PHE A CA 1
ATOM 914 C C . PHE A 1 117 ? 10.137 -6.623 -3.922 1.00 95.50 117 PHE A C 1
ATOM 916 O O . PHE A 1 117 ? 11.147 -6.546 -3.211 1.00 95.50 117 PHE A O 1
ATOM 923 N N . LEU A 1 118 ? 9.876 -7.676 -4.697 1.00 91.94 118 LEU A N 1
ATOM 924 C CA . LEU A 1 118 ? 10.784 -8.805 -4.833 1.00 91.94 118 LEU A CA 1
ATOM 925 C C . LEU A 1 118 ? 11.937 -8.466 -5.793 1.00 91.94 118 LEU A C 1
ATOM 927 O O . LEU A 1 118 ? 11.803 -7.592 -6.653 1.00 91.94 118 LEU A O 1
ATOM 931 N N . PRO A 1 119 ? 13.096 -9.132 -5.657 1.00 89.00 119 PRO A N 1
ATOM 932 C CA . PRO A 1 119 ? 14.123 -9.070 -6.688 1.00 89.00 119 PRO A CA 1
ATOM 933 C C . PRO A 1 119 ? 13.616 -9.715 -7.990 1.00 89.00 119 PRO A C 1
ATOM 935 O O . PRO A 1 119 ? 12.705 -10.540 -7.977 1.00 89.00 119 PRO A O 1
ATOM 938 N N . HIS A 1 120 ? 14.229 -9.357 -9.122 1.00 71.88 120 HIS A N 1
ATOM 939 C CA . HIS A 1 120 ? 13.841 -9.879 -10.441 1.00 71.88 120 HIS A CA 1
ATOM 940 C C . HIS A 1 120 ? 13.980 -11.411 -10.548 1.00 71.88 120 HIS A C 1
ATOM 942 O O . HIS A 1 120 ? 13.230 -12.047 -11.283 1.00 71.88 120 HIS A O 1
ATOM 948 N N . GLU A 1 121 ? 14.898 -12.004 -9.777 1.00 65.12 121 GLU A N 1
ATOM 949 C CA . GLU A 1 121 ? 15.092 -13.450 -9.655 1.00 65.12 121 GLU A CA 1
ATOM 950 C C . GLU A 1 121 ? 15.170 -13.853 -8.170 1.00 65.12 121 GLU A C 1
ATOM 952 O O . GLU A 1 121 ? 15.912 -13.249 -7.391 1.00 65.12 121 GLU A O 1
ATOM 957 N N . GLY A 1 122 ? 14.420 -14.889 -7.775 1.00 63.94 122 GLY A N 1
ATOM 958 C CA . GLY A 1 122 ? 14.446 -15.448 -6.417 1.00 63.94 122 GLY A CA 1
ATOM 959 C C . GLY A 1 122 ? 13.803 -14.556 -5.344 1.00 63.94 122 GLY A C 1
ATOM 960 O O . GLY A 1 122 ? 12.858 -13.812 -5.598 1.00 63.94 122 GLY A O 1
ATOM 961 N N . GLY A 1 123 ? 14.277 -14.667 -4.099 1.00 63.75 123 GLY A N 1
ATOM 962 C CA . GLY A 1 123 ? 13.920 -13.745 -3.007 1.00 63.75 123 GLY A CA 1
ATOM 963 C C . GLY A 1 123 ? 12.829 -14.239 -2.059 1.00 63.75 123 GLY A C 1
ATOM 964 O O . GLY A 1 123 ? 12.715 -13.731 -0.944 1.00 63.75 123 GLY A O 1
ATOM 965 N N . MET A 1 124 ? 12.095 -15.287 -2.435 1.00 68.69 124 MET A N 1
ATOM 966 C CA . MET A 1 124 ? 11.162 -15.963 -1.529 1.00 68.69 124 MET A CA 1
ATOM 967 C C . MET A 1 124 ? 11.898 -16.715 -0.409 1.00 68.69 124 MET A C 1
ATOM 969 O O . MET A 1 124 ? 11.371 -16.810 0.700 1.00 68.69 124 MET A O 1
ATOM 973 N N . GLU A 1 125 ? 13.133 -17.189 -0.646 1.00 70.75 125 GLU A N 1
ATOM 974 C CA . GLU A 1 125 ? 13.914 -17.890 0.386 1.00 70.75 125 GLU A CA 1
ATOM 975 C C . GLU A 1 125 ? 14.287 -16.982 1.564 1.00 70.75 125 GLU A C 1
ATOM 977 O O . GLU A 1 125 ? 14.443 -17.467 2.686 1.00 70.75 125 GLU A O 1
ATOM 982 N N . TYR A 1 126 ? 14.379 -15.663 1.349 1.00 71.38 126 TYR A N 1
ATOM 983 C CA . TYR A 1 126 ? 14.684 -14.707 2.419 1.00 71.38 126 TYR A CA 1
ATOM 984 C C . TYR A 1 126 ? 13.665 -14.790 3.565 1.00 71.38 126 TYR A C 1
ATOM 986 O O . TYR A 1 126 ? 14.024 -14.650 4.736 1.00 71.38 126 TYR A O 1
ATOM 994 N N . PHE A 1 127 ? 12.400 -15.059 3.236 1.00 75.50 127 PHE A N 1
ATOM 995 C CA . PHE A 1 127 ? 11.293 -15.102 4.190 1.00 75.50 127 PHE A CA 1
ATOM 996 C C . PHE A 1 127 ? 11.029 -16.493 4.772 1.00 75.50 127 PHE A C 1
ATOM 998 O O . PHE A 1 127 ? 10.168 -16.634 5.636 1.00 75.50 127 PHE A O 1
ATOM 1005 N N . ALA A 1 128 ? 11.795 -17.513 4.369 1.00 73.44 128 ALA A N 1
ATOM 1006 C CA . ALA A 1 128 ? 11.678 -18.854 4.941 1.00 73.44 128 ALA A CA 1
ATOM 1007 C C . ALA A 1 128 ? 12.106 -18.901 6.422 1.00 73.44 128 ALA A C 1
ATOM 1009 O O . ALA A 1 128 ? 11.598 -19.716 7.188 1.00 73.44 128 ALA A O 1
ATOM 1010 N N . SER A 1 129 ? 13.027 -18.021 6.837 1.00 67.94 129 SER A N 1
ATOM 1011 C CA . SER A 1 129 ? 13.579 -17.981 8.201 1.00 67.94 129 SER A CA 1
ATOM 1012 C C . SER A 1 129 ? 13.481 -16.615 8.890 1.00 67.94 129 SER A C 1
ATOM 1014 O O . SER A 1 129 ? 13.832 -16.499 10.064 1.00 67.94 129 SER A O 1
ATOM 1016 N N . LYS A 1 130 ? 12.994 -15.577 8.195 1.00 78.25 130 LYS A N 1
ATOM 1017 C CA . LYS A 1 130 ? 12.910 -14.199 8.704 1.00 78.25 130 LYS A CA 1
ATOM 1018 C C . LYS A 1 130 ? 11.478 -13.671 8.687 1.00 78.25 130 LYS A C 1
ATOM 1020 O O . LYS A 1 130 ? 10.677 -14.025 7.826 1.00 78.25 130 LYS A O 1
ATOM 1025 N N . ARG A 1 131 ? 11.177 -12.793 9.645 1.00 85.25 131 ARG A N 1
ATOM 1026 C CA . ARG A 1 131 ? 9.870 -12.145 9.836 1.00 85.25 131 ARG A CA 1
ATOM 1027 C C . ARG A 1 131 ? 10.005 -10.644 9.609 1.00 85.25 131 ARG A C 1
ATOM 1029 O O . ARG A 1 131 ? 11.080 -10.090 9.849 1.00 85.25 131 ARG A O 1
ATOM 1036 N N . ALA A 1 132 ? 8.939 -9.994 9.150 1.00 88.75 132 ALA A N 1
ATOM 1037 C CA . ALA A 1 132 ? 8.932 -8.539 9.040 1.00 88.75 132 ALA A CA 1
ATOM 1038 C C . ALA A 1 132 ? 8.706 -7.910 10.434 1.00 88.75 132 ALA A C 1
ATOM 1040 O O . ALA A 1 132 ? 7.810 -8.346 11.164 1.00 88.75 132 ALA A O 1
ATOM 1041 N N . PRO A 1 133 ? 9.479 -6.879 10.827 1.00 90.38 133 PRO A N 1
ATOM 1042 C CA . PRO A 1 133 ? 9.339 -6.244 12.143 1.00 90.38 133 PRO A CA 1
ATOM 1043 C C . PRO A 1 133 ? 8.056 -5.411 12.279 1.00 90.38 133 PRO A C 1
ATOM 1045 O O . PRO A 1 133 ? 7.647 -5.075 13.386 1.00 90.38 133 PRO A O 1
ATOM 1048 N N . LEU A 1 134 ? 7.413 -5.084 11.157 1.00 92.06 134 LEU A N 1
ATOM 1049 C CA . LEU A 1 134 ? 6.176 -4.318 11.068 1.00 92.06 134 LEU A CA 1
ATOM 1050 C C . LEU A 1 134 ? 5.240 -5.006 10.073 1.00 92.06 134 LEU A C 1
ATOM 1052 O O . LEU A 1 134 ? 5.712 -5.539 9.067 1.00 92.06 134 LEU A O 1
ATOM 1056 N N . HIS A 1 135 ? 3.927 -4.968 10.323 1.00 95.56 135 HIS A N 1
ATOM 1057 C CA . HIS A 1 135 ? 2.925 -5.423 9.357 1.00 95.56 135 HIS A CA 1
ATOM 1058 C C . HIS A 1 135 ? 3.107 -4.696 8.021 1.00 95.56 135 HIS A C 1
ATOM 1060 O O . HIS A 1 135 ? 2.822 -3.506 7.892 1.00 95.56 135 HIS A O 1
ATOM 1066 N N . THR A 1 136 ? 3.615 -5.434 7.043 1.00 97.56 136 THR A N 1
ATOM 1067 C CA . THR A 1 136 ? 4.043 -4.957 5.738 1.00 97.56 136 THR A CA 1
ATOM 1068 C C . THR A 1 136 ? 3.128 -5.535 4.674 1.00 97.56 136 THR A C 1
ATOM 1070 O O . THR A 1 136 ? 3.002 -6.755 4.541 1.00 97.56 136 THR A O 1
ATOM 1073 N N . TYR A 1 137 ? 2.508 -4.652 3.905 1.00 98.56 137 TYR A N 1
ATOM 1074 C CA . TYR A 1 137 ? 1.673 -4.996 2.765 1.00 98.56 137 TYR A CA 1
ATOM 1075 C C . TYR A 1 137 ? 2.301 -4.421 1.509 1.00 98.56 137 TYR A C 1
ATOM 1077 O O . TYR A 1 137 ? 2.785 -3.289 1.527 1.00 98.56 137 TYR A O 1
ATOM 1085 N N . PHE A 1 138 ? 2.301 -5.176 0.420 1.00 98.25 138 PHE A N 1
ATOM 1086 C CA . PHE A 1 138 ? 2.945 -4.716 -0.802 1.00 98.25 138 PHE A CA 1
ATOM 1087 C C . PHE A 1 138 ? 2.186 -5.114 -2.063 1.00 98.25 138 PHE A C 1
ATOM 1089 O O . PHE A 1 138 ? 1.525 -6.156 -2.113 1.00 98.25 138 PHE A O 1
ATOM 1096 N N . VAL A 1 139 ? 2.314 -4.253 -3.071 1.00 98.31 139 VAL A N 1
ATOM 1097 C CA . VAL A 1 139 ? 2.112 -4.593 -4.485 1.00 98.31 139 VAL A CA 1
ATOM 1098 C C . VAL A 1 139 ? 3.460 -4.927 -5.107 1.00 98.31 139 VAL A C 1
ATOM 1100 O O . VAL A 1 139 ? 4.496 -4.524 -4.576 1.00 98.31 139 VAL A O 1
ATOM 1103 N N . ASP A 1 140 ? 3.451 -5.666 -6.210 1.00 96.19 140 ASP A N 1
ATOM 1104 C CA . ASP A 1 140 ? 4.682 -6.072 -6.885 1.00 96.19 140 ASP A CA 1
ATOM 1105 C C . ASP A 1 140 ? 4.574 -5.885 -8.398 1.00 96.19 140 ASP A C 1
ATOM 1107 O O . ASP A 1 140 ? 3.516 -6.097 -8.992 1.00 96.19 140 ASP A O 1
ATOM 1111 N N . SER A 1 141 ? 5.678 -5.493 -9.029 1.00 94.25 141 SER A N 1
ATOM 1112 C CA . SER A 1 141 ? 5.782 -5.393 -10.488 1.00 94.25 141 SER A CA 1
ATOM 1113 C C . SER A 1 141 ? 6.265 -6.694 -11.139 1.00 94.25 141 SER A C 1
ATOM 1115 O O . SER A 1 141 ? 6.268 -6.804 -12.364 1.00 94.25 141 SER A O 1
ATOM 1117 N N . GLY A 1 142 ? 6.677 -7.686 -10.341 1.00 90.19 142 GLY A N 1
ATOM 1118 C CA . GLY A 1 142 ? 7.143 -8.990 -10.805 1.00 90.19 142 GLY A CA 1
ATOM 1119 C C . GLY A 1 142 ? 6.013 -9.951 -11.195 1.00 90.19 142 GLY A C 1
ATOM 1120 O O . GLY A 1 142 ? 4.977 -10.038 -10.539 1.00 90.19 142 GLY A O 1
ATOM 1121 N N . ALA A 1 143 ? 6.238 -10.747 -12.246 1.00 89.94 143 ALA A N 1
ATOM 1122 C CA . ALA A 1 143 ? 5.268 -11.734 -12.735 1.00 89.94 143 ALA A CA 1
ATOM 1123 C C . ALA A 1 143 ? 5.048 -12.916 -11.767 1.00 89.94 143 ALA A C 1
ATOM 1125 O O . ALA A 1 143 ? 3.963 -13.492 -11.720 1.00 89.94 143 ALA A O 1
ATOM 1126 N N . SER A 1 144 ? 6.064 -13.281 -10.979 1.00 89.00 144 SER A N 1
ATOM 1127 C CA . SER A 1 144 ? 6.070 -14.506 -10.169 1.00 89.00 144 SER A CA 1
ATOM 1128 C C . SER A 1 144 ? 4.916 -14.569 -9.165 1.00 89.00 144 SER A C 1
ATOM 1130 O O . SER A 1 144 ? 4.206 -15.572 -9.087 1.00 89.00 144 SER A O 1
ATOM 1132 N N . LEU A 1 145 ? 4.696 -13.494 -8.401 1.00 90.69 145 LEU A N 1
ATOM 1133 C CA . LEU A 1 145 ? 3.608 -13.440 -7.422 1.00 90.69 145 LEU A CA 1
ATOM 1134 C C . LEU A 1 145 ? 2.245 -13.225 -8.077 1.00 90.69 145 LEU A C 1
ATOM 1136 O O . LEU A 1 145 ? 1.261 -13.790 -7.606 1.00 90.69 145 LEU A O 1
ATOM 1140 N N . LEU A 1 146 ? 2.190 -12.467 -9.173 1.00 91.88 146 LEU A N 1
ATOM 1141 C CA . LEU A 1 146 ? 0.962 -12.255 -9.939 1.00 91.88 146 LEU A CA 1
ATOM 1142 C C . LEU A 1 146 ? 0.382 -13.572 -10.466 1.00 91.88 146 LEU A C 1
ATOM 1144 O O . LEU A 1 146 ? -0.828 -13.769 -10.416 1.00 91.88 146 LEU A O 1
ATOM 1148 N N . GLN A 1 147 ? 1.237 -14.496 -10.904 1.00 90.12 147 GLN A N 1
ATOM 1149 C CA . GLN A 1 147 ? 0.810 -15.798 -11.420 1.00 90.12 147 GLN A CA 1
ATOM 1150 C C . GLN A 1 147 ? 0.492 -16.804 -10.307 1.00 90.12 147 GLN A C 1
ATOM 1152 O O . GLN A 1 147 ? -0.501 -17.524 -10.386 1.00 90.12 147 GLN A O 1
ATOM 1157 N N . VAL A 1 148 ? 1.324 -16.870 -9.262 1.00 90.62 148 VAL A N 1
ATOM 1158 C CA . VAL A 1 148 ? 1.201 -17.899 -8.210 1.00 90.62 148 VAL A CA 1
ATOM 1159 C C . VAL A 1 148 ? 0.207 -17.505 -7.111 1.00 90.62 148 VAL A C 1
ATOM 1161 O O . VAL A 1 148 ? -0.362 -18.371 -6.446 1.00 90.62 148 VAL A O 1
ATOM 1164 N N . ALA A 1 149 ? -0.003 -16.208 -6.891 1.00 93.19 149 ALA A N 1
ATOM 1165 C CA . ALA A 1 149 ? -0.858 -15.671 -5.836 1.00 93.19 149 ALA A CA 1
ATOM 1166 C C . ALA A 1 149 ? -1.675 -14.445 -6.303 1.00 93.19 149 ALA A C 1
ATOM 1168 O O . ALA A 1 149 ? -1.633 -13.404 -5.644 1.00 93.19 149 ALA A O 1
ATOM 1169 N N . PRO A 1 150 ? -2.466 -14.545 -7.391 1.00 93.81 150 PRO A N 1
ATOM 1170 C CA . PRO A 1 150 ? -3.225 -13.413 -7.940 1.00 93.81 150 PRO A CA 1
ATOM 1171 C C . PRO A 1 150 ? -4.196 -12.780 -6.930 1.00 93.81 150 PRO A C 1
ATOM 1173 O O . PRO A 1 150 ? -4.428 -11.578 -6.969 1.00 93.81 150 PRO A O 1
ATOM 1176 N N . ASN A 1 151 ? -4.705 -13.560 -5.974 1.00 96.06 151 ASN A N 1
ATOM 1177 C CA . ASN A 1 151 ? -5.610 -13.089 -4.917 1.00 96.06 151 ASN A CA 1
ATOM 1178 C C . ASN A 1 151 ? -4.883 -12.623 -3.640 1.00 96.06 151 ASN A C 1
ATOM 1180 O O . ASN A 1 151 ? -5.519 -12.413 -2.608 1.00 96.06 151 ASN A O 1
ATOM 1184 N N . GLY A 1 152 ? -3.557 -12.493 -3.693 1.00 96.12 152 GLY A N 1
ATOM 1185 C CA . GLY A 1 152 ? -2.717 -12.168 -2.547 1.00 96.12 152 GLY A CA 1
ATOM 1186 C C . GLY A 1 152 ? -2.300 -13.395 -1.741 1.00 96.12 152 GLY A C 1
ATOM 1187 O O . GLY A 1 152 ? -2.870 -14.485 -1.851 1.00 96.12 152 GLY A O 1
ATOM 1188 N N . LYS A 1 153 ? -1.240 -13.229 -0.946 1.00 94.56 153 LYS A N 1
ATOM 1189 C CA . LYS A 1 153 ? -0.687 -14.283 -0.089 1.00 94.56 153 LYS A CA 1
ATOM 1190 C C . LYS A 1 153 ? 0.170 -13.692 1.023 1.00 94.56 153 LYS A C 1
ATOM 1192 O O . LYS A 1 153 ? 1.061 -12.881 0.776 1.00 94.56 153 LYS A O 1
ATOM 1197 N N . THR A 1 154 ? -0.035 -14.168 2.246 1.00 94.62 154 THR A N 1
ATOM 1198 C CA . THR A 1 154 ? 0.911 -13.945 3.343 1.00 94.62 154 THR A CA 1
ATOM 1199 C C . THR A 1 154 ? 2.149 -14.807 3.114 1.00 94.62 154 THR A C 1
ATOM 1201 O O . THR A 1 154 ? 2.056 -16.035 3.067 1.00 94.62 154 THR A O 1
ATOM 1204 N N . LEU A 1 155 ? 3.298 -14.161 2.915 1.00 90.69 155 LEU A N 1
ATOM 1205 C CA . LEU A 1 155 ? 4.560 -14.837 2.606 1.00 90.69 155 LEU A CA 1
ATOM 1206 C C . LEU A 1 155 ? 5.264 -15.319 3.874 1.00 90.69 155 LEU A C 1
ATOM 1208 O O . LEU A 1 155 ? 5.758 -16.442 3.918 1.00 90.69 155 LEU A O 1
ATOM 1212 N N . CYS A 1 156 ? 5.269 -14.482 4.909 1.00 90.19 156 CYS A N 1
ATOM 1213 C CA . CYS A 1 156 ? 5.690 -14.838 6.258 1.00 90.19 156 CYS A CA 1
ATOM 1214 C C . CYS A 1 156 ? 4.927 -13.991 7.282 1.00 90.19 156 CYS A C 1
ATOM 1216 O O . CYS A 1 156 ? 4.076 -13.172 6.924 1.00 90.19 156 CYS A O 1
ATOM 1218 N N . GLU A 1 157 ? 5.201 -14.198 8.572 1.00 90.56 157 GLU A N 1
ATOM 1219 C CA . GLU A 1 157 ? 4.568 -13.392 9.611 1.00 90.56 157 GLU A CA 1
ATOM 1220 C C . GLU A 1 157 ? 4.832 -11.898 9.360 1.00 90.56 157 GLU A C 1
ATOM 1222 O O . GLU A 1 157 ? 5.971 -11.475 9.145 1.00 90.56 157 GLU A O 1
ATOM 1227 N N . HIS A 1 158 ? 3.744 -11.123 9.374 1.00 94.25 158 HIS A N 1
ATOM 1228 C CA . HIS A 1 158 ? 3.729 -9.681 9.136 1.00 94.25 158 HIS A CA 1
ATOM 1229 C C . HIS A 1 158 ? 4.113 -9.243 7.716 1.00 94.25 158 HIS A C 1
ATOM 1231 O O . HIS A 1 158 ? 4.318 -8.052 7.514 1.00 94.25 158 HIS A O 1
ATOM 1237 N N . LEU A 1 159 ? 4.166 -10.139 6.728 1.00 95.44 159 LEU A N 1
ATOM 1238 C CA . LEU A 1 159 ? 4.436 -9.770 5.338 1.00 95.44 159 LEU A CA 1
ATOM 1239 C C . LEU A 1 159 ? 3.404 -10.367 4.383 1.00 95.44 159 LEU A C 1
ATOM 1241 O O . LEU A 1 159 ? 3.334 -11.585 4.205 1.00 95.44 159 LEU A O 1
ATOM 1245 N N . THR A 1 160 ? 2.641 -9.498 3.723 1.00 96.81 160 THR A N 1
ATOM 1246 C CA . THR A 1 160 ? 1.532 -9.902 2.855 1.00 96.81 160 THR A CA 1
ATOM 1247 C C . THR A 1 160 ? 1.616 -9.246 1.482 1.00 96.81 160 THR A C 1
ATOM 1249 O O . THR A 1 160 ? 1.593 -8.022 1.362 1.00 96.81 160 THR A O 1
ATOM 1252 N N . PHE A 1 161 ? 1.660 -10.079 0.441 1.00 97.50 161 PHE A N 1
ATOM 1253 C CA . PHE A 1 161 ? 1.385 -9.651 -0.925 1.00 97.50 161 PHE A CA 1
ATOM 1254 C C . PHE A 1 161 ? -0.119 -9.427 -1.075 1.00 97.50 161 PHE A C 1
ATOM 1256 O O . PHE A 1 161 ? -0.900 -10.338 -0.790 1.00 97.50 161 PHE A O 1
ATOM 1263 N N . LEU A 1 162 ? -0.525 -8.236 -1.517 1.00 98.38 162 LEU A N 1
ATOM 1264 C CA . LEU A 1 162 ? -1.942 -7.871 -1.615 1.00 98.38 162 LEU A CA 1
ATOM 1265 C C . LEU A 1 162 ? -2.677 -8.596 -2.750 1.00 98.38 162 LEU A C 1
ATOM 1267 O O . LEU A 1 162 ? -3.881 -8.816 -2.641 1.00 98.38 162 LEU A O 1
ATOM 1271 N N . GLY A 1 163 ? -1.956 -9.007 -3.795 1.00 97.94 163 GLY A N 1
ATOM 1272 C CA . GLY A 1 163 ? -2.511 -9.643 -4.988 1.00 97.94 163 GLY A CA 1
ATOM 1273 C C . GLY A 1 163 ? -2.326 -8.796 -6.243 1.00 97.94 163 GLY A C 1
ATOM 1274 O O . GLY A 1 163 ? -1.636 -7.774 -6.232 1.00 97.94 163 GLY A O 1
ATOM 1275 N N . GLY A 1 164 ? -2.957 -9.230 -7.331 1.00 98.06 164 G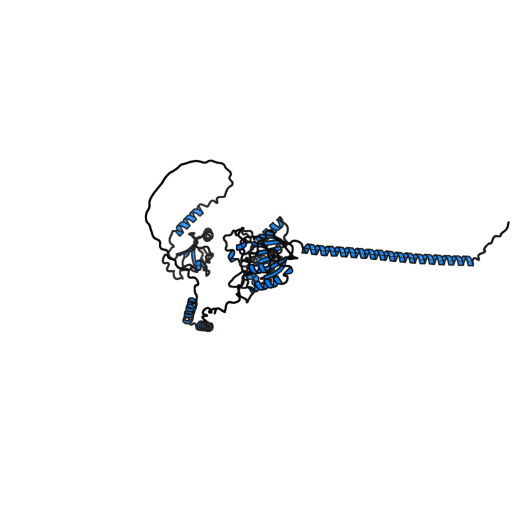LY A N 1
ATOM 1276 C CA . GLY A 1 164 ? -2.964 -8.533 -8.612 1.00 98.06 164 GLY A CA 1
ATOM 1277 C C . GLY A 1 164 ? -3.681 -7.193 -8.527 1.00 98.06 164 GLY A C 1
ATOM 1278 O O . GLY A 1 164 ? -3.087 -6.154 -8.785 1.00 98.06 164 GLY A O 1
ATOM 1279 N N . TYR A 1 165 ? -4.943 -7.194 -8.117 1.00 98.56 165 TYR A N 1
ATOM 1280 C CA . TYR A 1 165 ? -5.690 -5.971 -7.846 1.00 98.56 165 TYR A CA 1
ATOM 1281 C C . TYR A 1 165 ? -6.777 -6.226 -6.812 1.00 98.56 165 TYR A C 1
ATOM 1283 O O . TYR A 1 165 ? -7.203 -7.362 -6.599 1.00 98.56 165 TYR A O 1
ATOM 1291 N N . GLY A 1 166 ? -7.250 -5.163 -6.172 1.00 98.31 166 GLY A N 1
ATOM 1292 C CA . GLY A 1 166 ? -8.368 -5.277 -5.251 1.00 98.31 166 GLY A CA 1
ATOM 1293 C C . GLY A 1 166 ? -8.538 -4.080 -4.338 1.00 98.31 166 GLY A C 1
ATOM 1294 O O . GLY A 1 166 ? -7.874 -3.051 -4.467 1.00 98.31 166 GLY A O 1
ATOM 1295 N N . VAL A 1 167 ? -9.470 -4.237 -3.402 1.00 98.06 167 VAL A N 1
ATOM 1296 C CA . VAL A 1 167 ? -9.730 -3.277 -2.332 1.00 98.06 167 VAL A CA 1
ATOM 1297 C C . VAL A 1 167 ? -9.800 -4.040 -1.018 1.00 98.06 167 VAL A C 1
ATOM 1299 O O . VAL A 1 167 ? -10.596 -4.968 -0.892 1.00 98.06 167 VAL A O 1
ATOM 1302 N N . GLN A 1 168 ? -8.972 -3.657 -0.051 1.00 97.00 168 GLN A N 1
ATOM 1303 C CA . GLN A 1 168 ? -8.889 -4.298 1.260 1.00 97.00 168 GLN A CA 1
ATOM 1304 C C . GLN A 1 168 ? -8.954 -3.272 2.390 1.00 97.00 168 GLN A C 1
ATOM 1306 O O . GLN A 1 168 ? -8.537 -2.123 2.243 1.00 97.00 168 GLN A O 1
ATOM 1311 N N . ASP A 1 169 ? -9.472 -3.710 3.533 1.00 95.44 169 ASP A N 1
ATOM 1312 C CA . ASP A 1 169 ? -9.455 -2.949 4.775 1.00 95.44 169 ASP A CA 1
ATOM 1313 C C . ASP A 1 169 ? -8.206 -3.280 5.588 1.00 95.44 169 ASP A C 1
ATOM 1315 O O . ASP A 1 169 ? -8.089 -4.363 6.159 1.00 95.44 169 ASP A O 1
ATOM 1319 N N . ILE A 1 170 ? -7.272 -2.331 5.653 1.00 95.38 170 ILE A N 1
ATOM 1320 C CA . ILE A 1 170 ? -5.978 -2.496 6.320 1.00 95.38 170 ILE A CA 1
ATOM 1321 C C . ILE A 1 170 ? -5.892 -1.484 7.459 1.00 95.38 170 ILE A C 1
ATOM 1323 O O . ILE A 1 170 ? -5.870 -0.275 7.235 1.00 95.38 170 ILE A O 1
ATOM 1327 N N . CYS A 1 171 ? -5.889 -1.969 8.703 1.00 91.69 171 CYS A N 1
ATOM 1328 C CA . CYS A 1 171 ? -5.903 -1.129 9.911 1.00 91.69 171 CYS A CA 1
ATOM 1329 C C . CYS A 1 171 ? -7.025 -0.068 9.913 1.00 91.69 171 CYS A C 1
ATOM 1331 O O . CYS A 1 171 ? -6.856 1.052 10.394 1.00 91.69 171 CYS A O 1
ATOM 1333 N N . GLY A 1 172 ? -8.192 -0.421 9.366 1.00 91.19 172 GLY A N 1
ATOM 1334 C CA . GLY A 1 172 ? -9.349 0.470 9.247 1.00 91.19 172 GLY A CA 1
ATOM 1335 C C . GLY A 1 172 ? -9.277 1.465 8.083 1.00 91.19 172 GLY A C 1
ATOM 1336 O O . GLY A 1 172 ? -10.206 2.254 7.919 1.00 91.19 172 GLY A O 1
ATOM 1337 N N . LEU A 1 173 ? -8.220 1.436 7.269 1.00 94.06 173 LEU A N 1
ATOM 1338 C CA . LEU A 1 173 ? -8.097 2.227 6.044 1.00 94.06 173 LEU A CA 1
ATOM 1339 C C . LEU A 1 173 ? -8.550 1.407 4.840 1.00 94.06 173 LEU A C 1
ATOM 1341 O O . LEU A 1 173 ? -8.182 0.238 4.720 1.00 94.06 173 LEU A O 1
ATOM 1345 N N . ARG A 1 174 ? -9.295 2.029 3.923 1.00 95.94 174 ARG A N 1
ATOM 1346 C CA . ARG A 1 174 ? -9.669 1.383 2.660 1.00 95.94 174 ARG A CA 1
ATOM 1347 C C . ARG A 1 174 ? -8.553 1.547 1.640 1.00 95.94 174 ARG A C 1
ATOM 1349 O O . ARG A 1 174 ? -8.357 2.644 1.111 1.00 95.94 174 ARG A O 1
ATOM 1356 N N . VAL A 1 175 ? -7.840 0.463 1.361 1.00 98.06 175 VAL A N 1
ATOM 1357 C CA . VAL A 1 175 ? -6.683 0.446 0.465 1.00 98.06 175 VAL A CA 1
ATOM 1358 C C . VAL A 1 175 ? -7.063 -0.224 -0.850 1.00 98.06 175 VAL A C 1
ATOM 1360 O O . VAL A 1 175 ? -7.368 -1.414 -0.876 1.00 98.06 175 VAL A O 1
ATOM 1363 N N . ALA A 1 176 ? -7.059 0.544 -1.937 1.00 98.56 176 ALA A N 1
ATOM 1364 C CA . ALA A 1 176 ? -7.106 0.010 -3.294 1.00 98.56 176 ALA A CA 1
ATOM 1365 C C . ALA A 1 176 ? -5.682 -0.286 -3.770 1.00 98.56 176 ALA A C 1
ATOM 1367 O O . ALA A 1 176 ? -4.747 0.437 -3.418 1.00 98.56 176 ALA A O 1
ATOM 1368 N N . PHE A 1 177 ? -5.508 -1.310 -4.593 1.00 98.75 177 PHE A N 1
ATOM 1369 C CA . PHE A 1 177 ? -4.195 -1.662 -5.117 1.00 98.75 177 PHE A CA 1
ATOM 1370 C C . PHE A 1 177 ? -4.271 -2.255 -6.524 1.00 98.75 177 PHE A C 1
ATOM 1372 O O . PHE A 1 177 ? -5.246 -2.929 -6.863 1.00 98.75 177 PHE A O 1
ATOM 1379 N N . LEU A 1 178 ? -3.234 -1.995 -7.321 1.00 98.62 178 LEU A N 1
ATOM 1380 C CA . LEU A 1 178 ? -2.993 -2.596 -8.631 1.00 98.62 178 LEU A CA 1
ATOM 1381 C C . LEU A 1 178 ? -1.494 -2.885 -8.787 1.00 98.62 178 LEU A C 1
ATOM 1383 O O . LEU A 1 178 ? -0.676 -1.970 -8.901 1.00 98.62 178 LEU A O 1
ATOM 1387 N N . SER A 1 179 ? -1.158 -4.166 -8.756 1.00 98.19 179 SER A N 1
ATOM 1388 C CA . SER A 1 179 ? 0.164 -4.712 -9.052 1.00 98.19 179 SER A CA 1
ATOM 1389 C C . SER A 1 179 ? 0.393 -4.796 -10.564 1.00 98.19 179 SER A C 1
ATOM 1391 O O . SER A 1 179 ? -0.526 -4.613 -11.365 1.00 98.19 179 SER A O 1
ATOM 1393 N N . GLY A 1 180 ? 1.623 -5.120 -10.952 1.00 96.31 180 GLY A N 1
ATOM 1394 C CA . GLY A 1 180 ? 2.011 -5.268 -12.348 1.00 96.31 180 GLY A CA 1
ATOM 1395 C C . GLY A 1 180 ? 2.346 -3.954 -13.046 1.00 96.31 180 GLY A C 1
ATOM 1396 O O . GLY A 1 180 ? 2.213 -2.861 -12.491 1.00 96.31 180 GLY A O 1
ATOM 1397 N N . LEU A 1 181 ? 2.833 -4.090 -14.275 1.00 95.69 181 LEU A N 1
ATOM 1398 C CA . LEU A 1 181 ? 3.293 -2.991 -15.108 1.00 95.69 181 LEU A CA 1
ATOM 1399 C C . LEU A 1 181 ? 2.315 -2.678 -16.242 1.00 95.69 181 LEU A C 1
ATOM 1401 O O . LEU A 1 181 ? 1.573 -3.535 -16.709 1.00 95.69 181 LEU A O 1
ATOM 1405 N N . TYR A 1 182 ? 2.329 -1.439 -16.706 1.00 95.94 182 TYR A N 1
ATOM 1406 C CA . TYR A 1 182 ? 1.599 -1.038 -17.893 1.00 95.94 182 TYR A CA 1
ATOM 1407 C C . TYR A 1 182 ? 2.418 -1.357 -19.139 1.00 95.94 182 TYR A C 1
ATOM 1409 O O . TYR A 1 182 ? 3.525 -0.846 -19.308 1.00 95.94 182 TYR A O 1
ATOM 1417 N N . ASP A 1 183 ? 1.839 -2.158 -20.026 1.00 94.69 183 ASP A N 1
ATOM 1418 C CA . ASP A 1 183 ? 2.342 -2.370 -21.376 1.00 94.69 183 ASP A CA 1
ATOM 1419 C C . ASP A 1 183 ? 1.208 -2.061 -22.367 1.00 94.69 183 ASP A C 1
ATOM 1421 O O . ASP A 1 183 ? 0.216 -2.793 -22.391 1.00 94.69 183 ASP A O 1
ATOM 1425 N N . PRO A 1 184 ? 1.319 -1.001 -23.191 1.00 92.44 184 PRO A N 1
ATOM 1426 C CA . PRO A 1 184 ? 0.280 -0.634 -24.153 1.00 92.44 184 PRO A CA 1
ATOM 1427 C C . PRO A 1 184 ? -0.084 -1.753 -25.135 1.00 92.44 184 PRO A C 1
ATOM 1429 O O . PRO A 1 184 ? -1.217 -1.800 -25.606 1.00 92.44 184 PRO A O 1
ATOM 1432 N N . THR A 1 185 ? 0.866 -2.634 -25.465 1.00 93.19 185 THR A N 1
ATOM 1433 C CA . THR A 1 185 ? 0.645 -3.727 -26.423 1.00 93.19 185 THR A CA 1
ATOM 1434 C C . THR A 1 185 ? -0.146 -4.877 -25.811 1.00 93.19 185 THR A C 1
ATOM 1436 O O . THR A 1 185 ? -0.909 -5.535 -26.513 1.00 93.19 185 THR A O 1
ATOM 1439 N N . LEU A 1 186 ? 0.001 -5.090 -24.500 1.00 94.38 186 LEU A N 1
ATOM 1440 C CA . LEU A 1 186 ? -0.686 -6.150 -23.762 1.00 94.38 186 LEU A CA 1
ATOM 1441 C C . LEU A 1 186 ? -1.976 -5.663 -23.095 1.00 94.38 186 LEU A C 1
ATOM 1443 O O . LEU A 1 186 ? -2.839 -6.475 -22.775 1.00 94.38 186 LEU A O 1
ATOM 1447 N N . TYR A 1 187 ? -2.126 -4.351 -22.891 1.00 95.06 187 TYR A N 1
ATOM 1448 C CA . TYR A 1 187 ? -3.252 -3.774 -22.158 1.00 95.06 187 TYR A CA 1
ATOM 1449 C C . TYR A 1 187 ? -4.616 -4.083 -22.793 1.00 95.06 187 TYR A C 1
ATOM 1451 O O . TYR A 1 187 ? -5.595 -4.300 -22.082 1.00 95.06 187 TYR A O 1
ATOM 1459 N N . GLU A 1 188 ? -4.665 -4.125 -24.123 1.00 91.69 188 GLU A N 1
ATOM 1460 C CA . GLU A 1 188 ? -5.879 -4.347 -24.919 1.00 91.69 188 GLU A CA 1
ATOM 1461 C C . GLU A 1 188 ? -6.246 -5.834 -25.083 1.00 91.69 188 GLU A C 1
ATOM 1463 O O . GLU A 1 188 ? -7.191 -6.160 -25.797 1.00 91.69 188 GLU A O 1
ATOM 1468 N N . LEU A 1 189 ? -5.499 -6.750 -24.458 1.00 88.44 189 LEU A N 1
ATOM 1469 C CA . LEU A 1 189 ? -5.836 -8.170 -24.459 1.00 88.44 189 LEU A CA 1
ATOM 1470 C C . LEU A 1 189 ? -6.958 -8.427 -23.445 1.00 88.44 189 LEU A C 1
ATOM 1472 O O . LEU A 1 189 ? -6.757 -8.295 -22.239 1.00 88.44 189 LEU A O 1
ATOM 1476 N N . ASP A 1 190 ? -8.133 -8.813 -23.939 1.00 74.25 190 ASP A N 1
ATOM 1477 C CA . ASP A 1 190 ? -9.344 -8.964 -23.118 1.00 74.25 190 ASP A CA 1
ATOM 1478 C C . ASP A 1 190 ? -9.469 -10.348 -22.434 1.00 74.25 190 ASP A C 1
ATOM 1480 O O . ASP A 1 190 ? -10.359 -10.553 -21.610 1.00 74.25 190 ASP A O 1
ATOM 1484 N N . ASP A 1 191 ? -8.576 -11.301 -22.730 1.00 83.00 191 ASP A N 1
ATOM 1485 C CA . ASP A 1 191 ? -8.719 -12.709 -22.310 1.00 83.00 191 ASP A CA 1
ATOM 1486 C C . ASP A 1 191 ? -8.200 -13.018 -20.892 1.00 83.00 191 ASP A C 1
ATOM 1488 O O . ASP A 1 191 ? -8.449 -14.101 -20.354 1.00 83.00 191 ASP A O 1
ATOM 1492 N N . ALA A 1 192 ? -7.452 -12.103 -20.273 1.00 90.12 192 ALA A N 1
ATOM 1493 C CA . ALA A 1 192 ? -6.858 -12.303 -18.954 1.00 90.12 192 ALA A CA 1
ATOM 1494 C C . ALA A 1 192 ? -6.688 -10.974 -18.220 1.00 90.12 192 ALA A C 1
ATOM 1496 O O . ALA A 1 192 ? -6.455 -9.952 -18.852 1.00 90.12 192 ALA A O 1
ATOM 1497 N N . ASP A 1 193 ? -6.718 -10.994 -16.886 1.00 94.88 193 ASP A N 1
ATOM 1498 C CA . ASP A 1 193 ? -6.443 -9.809 -16.059 1.00 94.88 193 ASP A CA 1
ATOM 1499 C C . ASP A 1 193 ? -4.954 -9.404 -16.085 1.00 94.88 193 ASP A C 1
ATOM 1501 O O . ASP A 1 193 ? -4.616 -8.227 -15.946 1.00 94.88 193 ASP A O 1
ATOM 1505 N N . PHE A 1 194 ? -4.058 -10.379 -16.275 1.00 95.81 194 PHE A N 1
ATOM 1506 C CA . PHE A 1 194 ? -2.610 -10.177 -16.318 1.00 95.81 194 PHE A CA 1
ATOM 1507 C C . PHE A 1 194 ? -1.956 -11.038 -17.400 1.00 95.81 194 PHE A C 1
ATOM 1509 O O . PHE A 1 194 ? -2.286 -12.215 -17.549 1.00 95.81 194 PHE A O 1
ATOM 1516 N N . VAL A 1 195 ? -0.964 -10.474 -18.090 1.00 94.38 195 VAL A N 1
ATOM 1517 C CA . VAL A 1 195 ? -0.094 -11.181 -19.040 1.00 94.38 195 VAL A CA 1
ATOM 1518 C C . VAL A 1 195 ? 1.355 -10.984 -18.607 1.00 94.38 195 VAL A C 1
ATOM 1520 O O . VAL A 1 195 ? 1.928 -9.904 -18.737 1.00 94.38 195 VAL A O 1
ATOM 1523 N N . GLY A 1 196 ? 1.963 -12.032 -18.045 1.00 92.81 196 GLY A N 1
ATOM 1524 C CA . GLY A 1 196 ? 3.284 -11.913 -17.425 1.00 92.81 196 GLY A CA 1
ATOM 1525 C C . GLY A 1 196 ? 3.235 -10.987 -16.206 1.00 92.81 196 GLY A C 1
ATOM 1526 O O . GLY A 1 196 ? 2.528 -11.278 -15.244 1.00 92.81 196 GLY A O 1
ATOM 1527 N N . SER A 1 197 ? 3.995 -9.893 -16.243 1.00 93.62 197 SER A N 1
ATOM 1528 C CA . SER A 1 197 ? 3.921 -8.816 -15.249 1.00 93.62 197 SER A CA 1
ATOM 1529 C C . SER A 1 197 ? 2.938 -7.711 -15.628 1.00 93.62 197 SER A C 1
ATOM 1531 O O . SER A 1 197 ? 2.697 -6.831 -14.806 1.00 93.62 197 SER A O 1
ATOM 1533 N N . ALA A 1 198 ? 2.396 -7.709 -16.848 1.00 96.31 198 ALA A N 1
ATOM 1534 C CA . ALA A 1 198 ? 1.567 -6.616 -17.326 1.00 96.31 198 ALA A CA 1
ATOM 1535 C C . ALA A 1 198 ? 0.110 -6.774 -16.882 1.00 96.31 198 ALA A C 1
ATOM 1537 O O . ALA A 1 198 ? -0.450 -7.865 -16.999 1.00 96.31 198 ALA A O 1
ATOM 1538 N N . PHE A 1 199 ? -0.511 -5.695 -16.402 1.00 97.12 199 PHE A N 1
ATOM 1539 C CA . PHE A 1 199 ? -1.959 -5.666 -16.175 1.00 97.12 199 PHE A CA 1
ATOM 1540 C C . PHE A 1 199 ? -2.698 -5.305 -17.467 1.00 97.12 199 PHE A C 1
ATOM 1542 O O . PHE A 1 199 ? -2.221 -4.496 -18.267 1.00 97.12 199 PHE A O 1
ATOM 1549 N N . THR A 1 200 ? -3.886 -5.872 -17.654 1.00 97.19 200 THR A N 1
ATOM 1550 C CA . THR A 1 200 ? -4.742 -5.599 -18.818 1.00 97.19 200 THR A CA 1
ATOM 1551 C C . THR A 1 200 ? -5.913 -4.682 -18.461 1.00 97.19 200 THR A C 1
ATOM 1553 O O . THR A 1 200 ? -6.109 -4.288 -17.302 1.00 97.19 200 THR A O 1
ATOM 1556 N N . ARG A 1 201 ? -6.739 -4.358 -19.461 1.00 96.50 201 ARG A N 1
ATOM 1557 C CA . ARG A 1 201 ? -8.029 -3.691 -19.264 1.00 96.50 201 ARG A CA 1
ATOM 1558 C C . ARG A 1 201 ? -8.925 -4.450 -18.282 1.00 96.50 201 ARG A C 1
ATOM 1560 O O . ARG A 1 201 ? -9.579 -3.803 -17.462 1.00 96.50 201 ARG A O 1
ATOM 1567 N N . GLY A 1 202 ? -8.913 -5.785 -18.312 1.00 96.44 202 GLY A N 1
ATOM 1568 C CA . GLY A 1 202 ? -9.694 -6.636 -17.407 1.00 96.44 202 GLY A CA 1
ATOM 1569 C C . GLY A 1 202 ? -9.427 -6.323 -15.933 1.00 96.44 202 GLY A C 1
ATOM 1570 O O . GLY A 1 202 ? -10.358 -5.994 -15.191 1.00 96.44 202 GLY A O 1
ATOM 1571 N N . ALA A 1 203 ? -8.150 -6.270 -15.536 1.00 97.19 203 ALA A N 1
ATOM 1572 C CA . ALA A 1 203 ? -7.753 -5.927 -14.169 1.00 97.19 203 ALA A CA 1
ATOM 1573 C C . ALA A 1 203 ? -8.186 -4.508 -13.762 1.00 97.19 203 ALA A C 1
ATOM 1575 O O . ALA A 1 203 ? -8.673 -4.286 -12.648 1.00 97.19 203 ALA A O 1
ATOM 1576 N N . VAL A 1 204 ? -8.050 -3.534 -14.668 1.00 97.56 204 VAL A N 1
ATOM 1577 C CA . VAL A 1 204 ? -8.453 -2.138 -14.425 1.00 97.56 204 VAL A CA 1
ATOM 1578 C C . VAL A 1 204 ? -9.967 -2.022 -14.231 1.00 97.56 204 VAL A C 1
ATOM 1580 O O . VAL A 1 204 ? -10.431 -1.337 -13.312 1.00 97.56 204 VAL A O 1
ATOM 1583 N N . GLU A 1 205 ? -10.761 -2.702 -15.055 1.00 96.38 205 GLU A N 1
ATOM 1584 C CA . GLU A 1 205 ? -12.217 -2.735 -14.909 1.00 96.38 205 GLU A CA 1
ATOM 1585 C C . GLU A 1 205 ? -12.668 -3.503 -13.665 1.00 96.38 205 GLU A C 1
ATOM 1587 O O . GLU A 1 205 ? -13.606 -3.076 -12.981 1.00 96.38 205 GLU A O 1
ATOM 1592 N N . GLY A 1 206 ? -11.997 -4.610 -13.344 1.00 96.81 206 GLY A N 1
ATOM 1593 C CA . GLY A 1 206 ? -12.219 -5.380 -12.124 1.00 96.81 206 GLY A CA 1
ATOM 1594 C C . GLY A 1 206 ? -12.014 -4.516 -10.882 1.00 96.81 206 GLY A C 1
ATOM 1595 O O . GLY A 1 206 ? -12.918 -4.390 -10.049 1.00 96.81 206 GLY A O 1
ATOM 1596 N N . LEU A 1 207 ? -10.878 -3.820 -10.798 1.00 97.94 207 LEU A N 1
ATOM 1597 C CA . LEU A 1 207 ? -10.588 -2.898 -9.700 1.00 97.94 207 LEU A CA 1
ATOM 1598 C C . LEU A 1 207 ? -11.620 -1.769 -9.606 1.00 97.94 207 LEU A C 1
ATOM 1600 O O . LEU A 1 207 ? -12.115 -1.465 -8.520 1.00 97.94 207 LEU A O 1
ATOM 1604 N N . ARG A 1 208 ? -12.001 -1.177 -10.740 1.00 96.38 208 ARG A N 1
ATOM 1605 C CA . ARG A 1 208 ? -13.029 -0.128 -10.807 1.00 96.38 208 ARG A CA 1
ATOM 1606 C C . ARG A 1 208 ? -14.374 -0.602 -10.248 1.00 96.38 208 ARG A C 1
ATOM 1608 O O . ARG A 1 208 ? -15.022 0.139 -9.499 1.00 96.38 208 ARG A O 1
ATOM 1615 N N . LYS A 1 209 ? -14.793 -1.830 -10.573 1.00 96.62 209 LYS A N 1
ATOM 1616 C CA . LYS A 1 209 ? -16.012 -2.452 -10.025 1.00 96.62 209 LYS A CA 1
ATOM 1617 C C . LYS A 1 209 ? -15.895 -2.630 -8.507 1.00 96.62 209 LYS A C 1
ATOM 1619 O O . LYS A 1 209 ? -16.773 -2.171 -7.775 1.00 96.62 209 LYS A O 1
ATOM 1624 N N . LEU A 1 210 ? -14.781 -3.184 -8.023 1.00 96.62 210 LEU A N 1
ATOM 1625 C CA . LEU A 1 210 ? -14.516 -3.387 -6.589 1.00 96.62 210 LEU A CA 1
ATOM 1626 C C . LEU A 1 210 ? -14.497 -2.075 -5.792 1.00 96.62 210 LEU A C 1
ATOM 1628 O O . LEU A 1 210 ? -15.127 -1.963 -4.736 1.00 96.62 210 LEU A O 1
ATOM 1632 N N . ALA A 1 211 ? -13.839 -1.042 -6.315 1.00 94.31 211 ALA A N 1
ATOM 1633 C CA . ALA A 1 211 ? -13.803 0.278 -5.691 1.00 94.31 211 ALA A CA 1
ATOM 1634 C C . ALA A 1 211 ? -15.198 0.919 -5.598 1.00 94.31 211 ALA A C 1
ATOM 1636 O O . ALA A 1 211 ? -15.499 1.614 -4.620 1.00 94.31 211 ALA A O 1
ATOM 1637 N N . SER A 1 212 ? -16.077 0.625 -6.558 1.00 92.25 212 SER A N 1
ATOM 1638 C CA . SER A 1 212 ? -17.434 1.173 -6.623 1.00 92.25 212 SER A CA 1
ATOM 1639 C C . SER A 1 212 ? -18.413 0.555 -5.617 1.00 92.25 212 SER A C 1
ATOM 1641 O O . SER A 1 212 ? -19.390 1.222 -5.272 1.00 92.25 212 SER A O 1
ATOM 1643 N N . HIS A 1 213 ? -18.157 -0.656 -5.098 1.00 89.94 213 HIS A N 1
ATOM 1644 C CA . HIS A 1 213 ? -19.067 -1.344 -4.163 1.00 89.94 213 HIS A CA 1
ATOM 1645 C C . HIS A 1 213 ? -19.387 -0.527 -2.902 1.00 89.94 213 HIS A C 1
ATOM 1647 O O . HIS A 1 213 ? -20.533 -0.502 -2.462 1.00 89.94 213 HIS A O 1
ATOM 1653 N N . ASP A 1 214 ? -18.403 0.192 -2.356 1.00 84.81 214 ASP A N 1
ATOM 1654 C CA . ASP A 1 214 ? -18.593 1.121 -1.237 1.00 84.81 214 ASP A CA 1
ATOM 1655 C C . ASP A 1 214 ? -18.109 2.527 -1.612 1.00 84.81 214 ASP A C 1
ATOM 1657 O O . ASP A 1 214 ? -17.161 3.098 -1.064 1.00 84.81 214 ASP A O 1
ATOM 1661 N N . ARG A 1 215 ? -18.751 3.113 -2.624 1.00 80.56 215 ARG A N 1
ATOM 1662 C CA . ARG A 1 215 ? -18.394 4.458 -3.099 1.00 80.56 215 ARG A CA 1
ATOM 1663 C C . ARG A 1 215 ? -18.616 5.552 -2.041 1.00 80.56 215 ARG A C 1
ATOM 1665 O O . ARG A 1 215 ? -18.092 6.653 -2.206 1.00 80.56 215 ARG A O 1
ATOM 1672 N N . LYS A 1 216 ? -19.420 5.292 -0.999 1.00 82.19 216 LYS A N 1
ATOM 1673 C CA . LYS A 1 216 ? -19.706 6.258 0.076 1.00 82.19 216 LYS A CA 1
ATOM 1674 C C . LYS A 1 216 ? -18.508 6.411 1.001 1.00 82.19 216 LYS A C 1
ATOM 1676 O O . LYS A 1 216 ? -18.106 7.542 1.259 1.00 82.19 216 LYS A O 1
ATOM 1681 N N . ARG A 1 217 ? -17.898 5.297 1.417 1.00 85.56 217 ARG A N 1
ATOM 1682 C CA . ARG A 1 217 ? -16.684 5.339 2.234 1.00 85.56 217 ARG A CA 1
ATOM 1683 C C . ARG A 1 217 ? -15.490 5.923 1.481 1.00 85.56 217 ARG A C 1
ATOM 1685 O O . ARG A 1 217 ? -14.703 6.652 2.068 1.00 85.56 217 ARG A O 1
ATOM 1692 N N . GLY A 1 218 ? -15.396 5.674 0.172 1.00 89.75 218 GLY A N 1
ATOM 1693 C CA . GLY A 1 218 ? -14.285 6.133 -0.672 1.00 89.75 218 GLY A CA 1
ATOM 1694 C C . GLY A 1 218 ? -12.992 5.343 -0.440 1.00 89.75 218 GLY A C 1
ATOM 1695 O O . GLY A 1 218 ? -12.990 4.378 0.322 1.00 89.75 218 GLY A O 1
ATOM 1696 N N . ILE A 1 219 ? -11.914 5.717 -1.132 1.00 94.88 219 ILE A N 1
ATOM 1697 C CA . ILE A 1 219 ? -10.592 5.086 -0.996 1.00 94.88 219 ILE A CA 1
ATOM 1698 C C . ILE A 1 219 ? -9.671 6.001 -0.177 1.00 94.88 219 ILE A C 1
ATOM 1700 O O . ILE A 1 219 ? -9.554 7.196 -0.463 1.00 94.88 219 ILE A O 1
ATOM 1704 N N . ASP A 1 220 ? -9.032 5.452 0.857 1.00 95.31 220 ASP A N 1
ATOM 1705 C CA . ASP A 1 220 ? -8.034 6.171 1.655 1.00 95.31 220 ASP A CA 1
ATOM 1706 C C . ASP A 1 220 ? -6.693 6.212 0.924 1.00 95.31 220 ASP A C 1
ATOM 1708 O O . ASP A 1 220 ? -6.109 7.281 0.750 1.00 95.31 220 ASP A O 1
ATOM 1712 N N . VAL A 1 221 ? -6.225 5.053 0.463 1.00 97.81 221 VAL A N 1
ATOM 1713 C CA . VAL A 1 221 ? -4.929 4.911 -0.204 1.00 97.81 221 VAL A CA 1
ATOM 1714 C C . VAL A 1 221 ? -5.097 4.055 -1.451 1.00 97.81 221 VAL A C 1
ATOM 1716 O O . VAL A 1 221 ? -5.693 2.984 -1.390 1.00 97.81 221 VAL A O 1
ATOM 1719 N N . PHE A 1 222 ? -4.571 4.519 -2.578 1.00 98.38 222 PHE A N 1
ATOM 1720 C CA . PHE A 1 222 ? -4.400 3.736 -3.791 1.00 98.38 222 PHE A CA 1
ATOM 1721 C C . PHE A 1 222 ? -2.911 3.447 -3.993 1.00 98.38 222 PHE A C 1
ATOM 1723 O O . PHE A 1 222 ? -2.099 4.372 -3.987 1.00 98.38 222 PHE A O 1
ATOM 1730 N N . LEU A 1 223 ? -2.562 2.170 -4.137 1.00 98.75 223 LEU A N 1
ATOM 1731 C CA . LEU A 1 223 ? -1.202 1.687 -4.365 1.00 98.75 223 LEU A CA 1
ATOM 1732 C C . LEU A 1 223 ? -1.062 1.187 -5.806 1.00 98.75 223 LEU A C 1
ATOM 1734 O O . LEU A 1 223 ? -1.855 0.350 -6.240 1.00 98.75 223 LEU A O 1
ATOM 1738 N N . SER A 1 224 ? -0.048 1.647 -6.535 1.00 98.25 224 SER A N 1
ATOM 1739 C CA . SER A 1 224 ? 0.272 1.108 -7.864 1.00 98.25 224 SER A CA 1
ATOM 1740 C C . SER A 1 224 ? 1.773 1.025 -8.108 1.00 98.25 224 SER A C 1
ATOM 1742 O O . SER A 1 224 ? 2.548 1.743 -7.484 1.00 98.25 224 SER A O 1
ATOM 1744 N N . CYS A 1 225 ? 2.206 0.158 -9.023 1.00 96.44 225 CYS A N 1
ATOM 1745 C CA . CYS A 1 225 ? 3.613 0.122 -9.429 1.00 96.44 225 CYS A CA 1
ATOM 1746 C C . CYS A 1 225 ? 3.941 1.309 -10.347 1.00 96.44 225 CYS A C 1
ATOM 1748 O O . CYS A 1 225 ? 4.778 2.135 -9.999 1.00 96.44 225 CYS A O 1
ATOM 1750 N N . ASN A 1 226 ? 3.227 1.447 -11.469 1.00 95.19 226 ASN A N 1
ATOM 1751 C CA . ASN A 1 226 ? 3.384 2.577 -12.386 1.00 95.19 226 ASN A CA 1
ATOM 1752 C C . ASN A 1 226 ? 2.823 3.895 -11.839 1.00 95.19 226 ASN A C 1
ATOM 1754 O O . ASN A 1 226 ? 1.980 3.928 -10.937 1.00 95.19 226 ASN A O 1
ATOM 1758 N N . TRP A 1 227 ? 3.273 4.986 -12.456 1.00 93.88 227 TRP A N 1
ATOM 1759 C CA . TRP A 1 227 ? 2.771 6.340 -12.248 1.00 93.88 227 TRP A CA 1
ATOM 1760 C C . TRP A 1 227 ? 1.535 6.545 -13.127 1.00 93.88 227 TRP A C 1
ATOM 1762 O O . TRP A 1 227 ? 1.474 5.996 -14.223 1.00 93.88 227 TRP A O 1
ATOM 1772 N N . PRO A 1 228 ? 0.537 7.339 -12.734 1.00 93.19 228 PRO A N 1
ATOM 1773 C CA . PRO A 1 228 ? -0.454 7.824 -13.681 1.00 93.19 228 PRO A CA 1
ATOM 1774 C C . PRO A 1 228 ? 0.141 8.914 -14.586 1.00 93.19 228 PRO A C 1
ATOM 1776 O O . PRO A 1 228 ? 1.097 9.612 -14.241 1.00 93.19 228 PRO A O 1
ATOM 1779 N N . THR A 1 229 ? -0.421 9.037 -15.780 1.00 90.25 229 THR A N 1
ATOM 1780 C CA . THR A 1 229 ? -0.120 10.109 -16.742 1.00 90.25 229 THR A CA 1
ATOM 1781 C C . THR A 1 229 ? -0.740 11.446 -16.316 1.00 90.25 229 THR A C 1
ATOM 1783 O O . THR A 1 229 ? -1.604 11.513 -15.443 1.00 90.25 229 THR A O 1
ATOM 1786 N N . GLY A 1 230 ? -0.325 12.541 -16.962 1.00 78.88 230 GLY A N 1
ATOM 1787 C CA . GLY A 1 230 ? -0.951 13.862 -16.801 1.00 78.88 230 GLY A CA 1
ATOM 1788 C C . GLY A 1 230 ? -0.377 14.728 -15.676 1.00 78.88 230 GLY A C 1
ATOM 1789 O O . GLY A 1 230 ? -0.716 15.908 -15.595 1.00 78.88 230 GLY A O 1
ATOM 1790 N N . TYR A 1 231 ? 0.538 14.195 -14.861 1.00 73.50 231 TYR A N 1
ATOM 1791 C CA . TYR A 1 231 ? 1.239 14.961 -13.822 1.00 73.50 231 TYR A CA 1
ATOM 1792 C C . TYR A 1 231 ? 2.233 15.997 -14.337 1.00 73.50 231 TYR A C 1
ATOM 1794 O O . TYR A 1 231 ? 2.594 16.900 -13.585 1.00 73.50 231 TYR A O 1
ATOM 1802 N N . GLU A 1 232 ? 2.643 15.901 -15.602 1.00 67.94 232 GLU A N 1
ATOM 1803 C CA . GLU A 1 232 ? 3.416 16.935 -16.307 1.00 67.94 232 GLU A CA 1
ATOM 1804 C C . GLU A 1 232 ? 2.799 18.323 -16.085 1.00 67.94 232 GLU A C 1
ATOM 1806 O O . GLU A 1 232 ? 3.502 19.279 -15.778 1.00 67.94 232 GLU A O 1
ATOM 1811 N N . ASN A 1 233 ? 1.463 18.389 -16.095 1.00 63.91 233 ASN A N 1
ATOM 1812 C CA . ASN A 1 233 ? 0.686 19.617 -15.934 1.00 63.91 233 ASN A CA 1
ATOM 1813 C C . ASN A 1 233 ? 0.657 20.163 -14.490 1.00 63.91 233 ASN A C 1
ATOM 1815 O O . ASN A 1 233 ? 0.201 21.280 -14.270 1.00 63.91 233 ASN A O 1
ATOM 1819 N N . LEU A 1 234 ? 1.086 19.383 -13.488 1.00 63.00 234 LEU A N 1
ATOM 1820 C CA . LEU A 1 234 ? 1.221 19.841 -12.093 1.00 63.00 234 LEU A CA 1
ATOM 1821 C C . LEU A 1 234 ? 2.670 20.140 -11.700 1.00 63.00 234 LEU A C 1
ATOM 1823 O O . LEU A 1 234 ? 2.895 20.731 -10.642 1.00 63.00 234 LEU A O 1
ATOM 1827 N N . ALA A 1 235 ? 3.640 19.698 -12.504 1.00 57.62 235 ALA A N 1
ATOM 1828 C CA . ALA A 1 235 ? 5.063 19.738 -12.179 1.00 57.62 235 ALA A CA 1
ATOM 1829 C C . ALA A 1 235 ? 5.725 21.108 -12.431 1.00 57.62 235 ALA A C 1
ATOM 1831 O O . ALA A 1 235 ? 6.896 21.278 -12.100 1.00 57.62 235 ALA A O 1
ATOM 1832 N N . GLU A 1 236 ? 4.988 22.092 -12.963 1.00 55.22 236 GLU A N 1
ATOM 1833 C CA . GLU A 1 236 ? 5.505 23.419 -13.346 1.00 55.22 236 GLU A CA 1
ATOM 1834 C C . GLU A 1 236 ? 6.158 24.206 -12.188 1.00 55.22 236 GLU A C 1
ATOM 1836 O O . GLU A 1 236 ? 7.022 25.043 -12.427 1.00 55.22 236 GLU A O 1
ATOM 1841 N N . GLU A 1 237 ? 5.815 23.915 -10.928 1.00 49.75 237 GLU A N 1
ATOM 1842 C CA . GLU A 1 237 ? 6.379 24.595 -9.744 1.00 49.75 237 GLU A CA 1
ATOM 1843 C C . GLU A 1 237 ? 7.522 23.827 -9.058 1.00 49.75 237 GLU A C 1
ATOM 1845 O O . GLU A 1 237 ? 8.159 24.336 -8.136 1.00 49.75 237 GLU A O 1
ATOM 1850 N N . SER A 1 238 ? 7.783 22.582 -9.452 1.00 54.34 238 SER A N 1
ATOM 1851 C CA . SER A 1 238 ? 8.843 21.748 -8.873 1.00 54.34 238 SER A CA 1
ATOM 1852 C C . SER A 1 238 ? 9.290 20.738 -9.923 1.00 54.34 238 SER A C 1
ATOM 1854 O O . SER A 1 238 ? 8.755 19.620 -9.946 1.00 54.34 238 SER A O 1
ATOM 1856 N N . PRO A 1 239 ? 10.219 21.132 -10.817 1.00 59.25 239 PRO A N 1
ATOM 1857 C CA . PRO A 1 239 ? 10.670 20.272 -11.897 1.00 59.25 239 PRO A CA 1
ATOM 1858 C C . PRO A 1 239 ? 11.171 18.953 -11.317 1.00 59.25 239 PRO A C 1
ATOM 1860 O O . PRO A 1 239 ? 11.893 18.934 -10.320 1.00 59.25 239 PRO A O 1
ATOM 1863 N N . LEU A 1 240 ? 10.754 17.846 -11.930 1.00 65.44 240 LEU A N 1
ATOM 1864 C CA . LEU A 1 240 ? 11.228 16.515 -11.572 1.00 65.44 240 LEU A CA 1
ATOM 1865 C C . LEU A 1 240 ? 12.750 16.490 -11.764 1.00 65.44 240 LEU A C 1
ATOM 1867 O O . LEU A 1 240 ? 13.250 16.515 -12.888 1.00 65.44 240 LEU A O 1
ATOM 1871 N N . THR A 1 241 ? 13.493 16.506 -10.660 1.00 54.00 241 THR A N 1
ATOM 1872 C CA . THR A 1 241 ? 14.954 16.499 -10.663 1.00 54.00 241 THR A CA 1
ATOM 1873 C C . THR A 1 241 ? 15.442 15.062 -10.825 1.00 54.00 241 THR A C 1
ATOM 1875 O O . THR A 1 241 ? 15.622 14.325 -9.861 1.00 54.00 241 THR A O 1
ATOM 1878 N N . GLY A 1 242 ? 15.637 14.641 -12.073 1.00 52.25 242 GLY A N 1
ATOM 1879 C CA . GLY A 1 242 ? 16.161 13.318 -12.400 1.00 52.25 242 GLY A CA 1
ATOM 1880 C C . GLY A 1 242 ? 16.494 13.188 -13.883 1.00 52.25 242 GLY A C 1
ATOM 1881 O O . GLY A 1 242 ? 15.798 13.724 -14.738 1.00 52.25 242 GLY A O 1
ATOM 1882 N N . SER A 1 243 ? 17.566 12.463 -14.201 1.00 47.25 243 SER A N 1
ATOM 1883 C CA . SER A 1 243 ? 18.023 12.182 -15.573 1.00 47.25 243 SER A CA 1
ATOM 1884 C C . SER A 1 243 ? 17.233 11.058 -16.276 1.00 47.25 243 SER A C 1
ATOM 1886 O O . SER A 1 243 ? 17.624 10.604 -17.352 1.00 47.25 243 SER A O 1
ATOM 1888 N N . GLY A 1 244 ? 16.140 10.576 -15.670 1.00 54.56 244 GLY A N 1
ATOM 1889 C CA . GLY A 1 244 ? 15.438 9.348 -16.046 1.00 54.56 244 GLY A CA 1
ATOM 1890 C C . GLY A 1 244 ? 14.093 9.567 -16.741 1.00 54.56 244 GLY A C 1
ATOM 1891 O O . GLY A 1 244 ? 13.361 10.511 -16.460 1.00 54.56 244 GLY A O 1
ATOM 1892 N N . ARG A 1 245 ? 13.758 8.634 -17.637 1.00 66.69 245 ARG A N 1
ATOM 1893 C CA . ARG A 1 245 ? 12.515 8.542 -18.420 1.00 66.69 245 ARG A CA 1
ATOM 1894 C C . ARG A 1 245 ? 11.319 8.133 -17.545 1.00 66.69 245 ARG A C 1
ATOM 1896 O O . ARG A 1 245 ? 10.688 7.116 -17.814 1.00 66.69 245 ARG A O 1
ATOM 1903 N N . TRP A 1 246 ? 11.005 8.884 -16.491 1.00 77.44 246 TRP A N 1
ATOM 1904 C CA . TRP A 1 246 ? 9.846 8.617 -15.623 1.00 77.44 246 TRP A CA 1
ATOM 1905 C C . TRP A 1 246 ? 8.529 8.547 -16.418 1.00 77.44 246 TRP A C 1
ATOM 1907 O O . TRP A 1 246 ? 7.621 7.817 -16.037 1.00 77.44 246 TRP A O 1
ATOM 1917 N N . GLN A 1 247 ? 8.462 9.204 -17.582 1.00 82.88 247 GLN A N 1
ATOM 1918 C CA . GLN A 1 247 ? 7.348 9.106 -18.528 1.00 82.88 247 GLN A CA 1
ATOM 1919 C C . GLN A 1 247 ? 7.108 7.670 -19.021 1.00 82.88 247 GLN A C 1
ATOM 1921 O O . GLN A 1 247 ? 5.981 7.308 -19.335 1.00 82.88 247 GLN A O 1
ATOM 1926 N N . GLN A 1 248 ? 8.144 6.825 -19.071 1.00 83.56 248 GLN A N 1
ATOM 1927 C CA . GLN A 1 248 ? 8.010 5.405 -19.429 1.00 83.56 248 GLN A CA 1
ATOM 1928 C C . GLN A 1 248 ? 7.393 4.580 -18.301 1.00 83.56 248 GLN A C 1
ATOM 1930 O O . GLN A 1 248 ? 6.848 3.512 -18.553 1.00 83.56 248 GLN A O 1
ATOM 1935 N N . ALA A 1 249 ? 7.457 5.080 -17.067 1.00 85.69 249 ALA A N 1
ATOM 1936 C CA . ALA A 1 249 ? 6.752 4.495 -15.941 1.00 85.69 249 ALA A CA 1
ATOM 1937 C C . ALA A 1 249 ? 5.301 4.996 -15.844 1.00 85.69 249 ALA A C 1
ATOM 1939 O O . ALA A 1 249 ? 4.579 4.514 -14.971 1.00 85.69 249 ALA A O 1
ATOM 1940 N N . CYS A 1 250 ? 4.859 5.928 -16.699 1.00 91.31 250 CYS A N 1
ATOM 1941 C CA . CYS A 1 250 ? 3.496 6.449 -16.687 1.00 91.31 250 CYS A CA 1
ATOM 1942 C C . CYS A 1 250 ? 2.504 5.537 -17.426 1.00 91.31 250 CYS A C 1
ATOM 1944 O O . CYS A 1 250 ? 2.791 4.988 -18.486 1.00 91.31 250 CYS A O 1
ATOM 1946 N N . ALA A 1 251 ? 1.294 5.439 -16.884 1.00 93.50 251 ALA A N 1
ATOM 1947 C CA . ALA A 1 251 ? 0.209 4.611 -17.379 1.00 93.50 251 ALA A CA 1
ATOM 1948 C C . ALA A 1 251 ? -1.110 5.395 -17.381 1.00 93.50 251 ALA A C 1
ATOM 1950 O O . ALA A 1 251 ? -1.605 5.814 -16.331 1.00 93.50 251 ALA A O 1
ATOM 1951 N N . GLN A 1 252 ? -1.707 5.563 -18.564 1.00 93.88 252 GLN A N 1
ATOM 1952 C CA . GLN A 1 252 ? -2.997 6.247 -18.727 1.00 93.88 252 GLN A CA 1
ATOM 1953 C C . GLN A 1 252 ? -4.134 5.608 -17.908 1.00 93.88 252 GLN A C 1
ATOM 1955 O O . GLN A 1 252 ? -4.862 6.351 -17.244 1.00 93.88 252 GLN A O 1
ATOM 1960 N N . PRO A 1 253 ? -4.269 4.268 -17.845 1.00 95.69 253 PRO A N 1
ATOM 1961 C CA . PRO A 1 253 ? -5.341 3.643 -17.066 1.00 95.69 253 PRO A CA 1
ATOM 1962 C C . PRO A 1 253 ? -5.309 3.989 -15.570 1.00 95.69 253 PRO A C 1
ATOM 1964 O O . PRO A 1 253 ? -6.351 4.028 -14.917 1.00 95.69 253 PRO A O 1
ATOM 1967 N N . LEU A 1 254 ? -4.129 4.293 -15.016 1.00 95.88 254 LEU A N 1
ATOM 1968 C CA . LEU A 1 254 ? -3.998 4.708 -13.618 1.00 95.88 254 LEU A CA 1
ATOM 1969 C C . LEU A 1 254 ? -4.530 6.126 -13.376 1.00 95.88 254 LEU A C 1
ATOM 1971 O O . LEU A 1 254 ? -5.090 6.382 -12.311 1.00 95.88 254 LEU A O 1
ATOM 1975 N N . ALA A 1 255 ? -4.387 7.035 -14.347 1.00 94.38 255 ALA A N 1
ATOM 1976 C CA . ALA A 1 255 ? -4.960 8.380 -14.262 1.00 94.38 255 ALA A CA 1
ATOM 1977 C C . ALA A 1 255 ? -6.494 8.315 -14.253 1.00 94.38 255 ALA A C 1
ATOM 1979 O O . ALA A 1 255 ? -7.150 8.993 -13.460 1.00 94.38 255 ALA A O 1
ATOM 1980 N N . GLU A 1 256 ? -7.068 7.438 -15.080 1.00 94.44 256 GLU A N 1
ATOM 1981 C CA . GLU A 1 256 ? -8.509 7.180 -15.100 1.00 94.44 256 GLU A CA 1
ATOM 1982 C C . GLU A 1 256 ? -8.986 6.549 -13.788 1.00 94.44 256 GLU A C 1
ATOM 1984 O O . GLU A 1 256 ? -9.925 7.044 -13.172 1.00 94.44 256 GLU A O 1
ATOM 1989 N N . LEU A 1 257 ? -8.302 5.515 -13.289 1.00 95.81 257 LEU A N 1
ATOM 1990 C CA . LEU A 1 257 ? -8.619 4.926 -11.985 1.00 95.81 257 LEU A CA 1
ATOM 1991 C C . LEU A 1 257 ? -8.579 5.963 -10.856 1.00 95.81 257 LEU A C 1
ATOM 1993 O O . LEU A 1 257 ? -9.464 5.969 -10.000 1.00 95.81 257 LEU A O 1
ATOM 1997 N N . CYS A 1 258 ? -7.596 6.863 -10.863 1.00 94.19 258 CYS A N 1
ATOM 1998 C CA . CYS A 1 258 ? -7.500 7.923 -9.865 1.00 94.19 258 CYS A CA 1
ATOM 1999 C C . CYS A 1 258 ? -8.674 8.917 -9.963 1.00 94.19 258 CYS A C 1
ATOM 2001 O O . CYS A 1 258 ? -9.235 9.299 -8.934 1.00 94.19 258 CYS A O 1
ATOM 2003 N N . LEU A 1 259 ? -9.118 9.261 -11.180 1.00 92.06 259 LEU A N 1
ATOM 2004 C CA . LEU A 1 259 ? -10.333 10.059 -11.406 1.00 92.06 259 LEU A CA 1
ATOM 2005 C C . LEU A 1 259 ? -11.602 9.385 -10.888 1.00 92.06 259 LEU A C 1
ATOM 2007 O O . LEU A 1 259 ? -12.466 10.058 -10.333 1.00 92.06 259 LEU A O 1
ATOM 2011 N N . ASP A 1 260 ? -11.744 8.080 -11.101 1.00 92.25 260 ASP A N 1
ATOM 2012 C CA . ASP A 1 260 ? -12.979 7.368 -10.773 1.00 92.25 260 ASP A CA 1
ATOM 2013 C C . ASP A 1 260 ? -13.076 6.996 -9.287 1.00 92.25 260 ASP A C 1
ATOM 2015 O O . ASP A 1 260 ? -14.163 7.041 -8.699 1.00 92.25 260 ASP A O 1
ATOM 2019 N N . MET A 1 261 ? -11.946 6.632 -8.674 1.00 93.25 261 MET A N 1
ATOM 2020 C CA . MET A 1 261 ? -11.879 6.237 -7.265 1.00 93.25 261 MET A CA 1
ATOM 2021 C C . MET A 1 261 ? -11.713 7.427 -6.317 1.00 93.25 261 MET A C 1
ATOM 2023 O O . MET A 1 261 ? -12.111 7.324 -5.153 1.00 93.25 261 MET A O 1
ATOM 2027 N N . GLU A 1 262 ? -11.135 8.532 -6.800 1.00 92.94 262 GLU A N 1
ATOM 2028 C CA . GLU A 1 262 ? -10.827 9.743 -6.030 1.00 92.94 262 GLU A CA 1
ATOM 2029 C C . GLU A 1 262 ? -10.157 9.427 -4.672 1.00 92.94 262 GLU A C 1
ATOM 2031 O O . GLU A 1 262 ? -10.703 9.762 -3.607 1.00 92.94 262 GLU A O 1
ATOM 2036 N N . PRO A 1 263 ? -9.008 8.716 -4.671 1.00 94.94 263 PRO A N 1
ATOM 2037 C CA . PRO A 1 263 ? -8.346 8.314 -3.437 1.00 94.94 263 PRO A CA 1
ATOM 2038 C C . PRO A 1 263 ? -7.782 9.533 -2.697 1.00 94.94 263 PRO A C 1
ATOM 2040 O O . PRO A 1 263 ? -7.366 10.508 -3.321 1.00 94.94 263 PRO A O 1
ATOM 2043 N N . ARG A 1 264 ? -7.703 9.484 -1.359 1.00 94.12 264 ARG A N 1
ATOM 2044 C CA . ARG A 1 264 ? -7.044 10.565 -0.589 1.00 94.12 264 ARG A CA 1
ATOM 2045 C C . ARG A 1 264 ? -5.541 10.609 -0.859 1.00 94.12 264 ARG A C 1
ATOM 2047 O O . ARG A 1 264 ? -4.966 11.695 -0.925 1.00 94.12 264 ARG A O 1
ATOM 2054 N N . TYR A 1 265 ? -4.929 9.438 -1.023 1.00 96.62 265 TYR A N 1
ATOM 2055 C CA . TYR A 1 265 ? -3.531 9.277 -1.402 1.00 96.62 265 TYR A CA 1
ATOM 2056 C C . TYR A 1 265 ? -3.390 8.302 -2.565 1.00 96.62 265 TYR A C 1
ATOM 2058 O O . TYR A 1 265 ? -3.953 7.213 -2.512 1.00 96.62 265 TYR A O 1
ATOM 2066 N N . HIS A 1 266 ? -2.600 8.658 -3.573 1.00 97.38 266 HIS A N 1
ATOM 2067 C CA . HIS A 1 266 ? -2.111 7.728 -4.591 1.00 97.38 266 HIS A CA 1
ATOM 2068 C C . HIS A 1 266 ? -0.593 7.623 -4.462 1.00 97.38 266 HIS A C 1
ATOM 2070 O O . HIS A 1 266 ? 0.114 8.626 -4.552 1.00 97.38 266 HIS A O 1
ATOM 2076 N N . ILE A 1 267 ? -0.099 6.422 -4.181 1.00 98.19 267 ILE A N 1
ATOM 2077 C CA . ILE A 1 267 ? 1.310 6.158 -3.884 1.00 98.19 267 ILE A CA 1
ATOM 2078 C C . ILE A 1 267 ? 1.834 5.155 -4.904 1.00 98.19 267 ILE A C 1
ATOM 2080 O O . ILE A 1 267 ? 1.191 4.129 -5.140 1.00 98.19 267 ILE A O 1
ATOM 2084 N N . PHE A 1 268 ? 2.975 5.463 -5.516 1.00 96.69 268 PHE A N 1
ATOM 2085 C CA . PHE A 1 268 ? 3.514 4.679 -6.627 1.00 96.69 268 PHE A CA 1
ATOM 2086 C C . PHE A 1 268 ? 5.046 4.721 -6.724 1.00 96.69 268 PHE A C 1
ATOM 2088 O O . PHE A 1 268 ? 5.693 5.585 -6.128 1.00 96.69 268 PHE A O 1
ATOM 2095 N N . GLY A 1 269 ? 5.623 3.749 -7.441 1.00 93.56 269 GLY A N 1
ATOM 2096 C CA . GLY A 1 269 ? 7.071 3.506 -7.534 1.00 93.56 269 GLY A CA 1
ATOM 2097 C C . GLY A 1 269 ? 7.579 3.424 -8.978 1.00 93.56 269 GLY A C 1
ATOM 2098 O O . GLY A 1 269 ? 7.074 4.100 -9.864 1.00 93.56 269 GLY A O 1
ATOM 2099 N N . THR A 1 270 ? 8.607 2.618 -9.228 1.00 91.06 270 THR A N 1
ATOM 2100 C CA . THR A 1 270 ? 9.149 2.194 -10.536 1.00 91.06 270 THR A CA 1
ATOM 2101 C C . THR A 1 270 ? 9.861 3.269 -11.372 1.00 91.06 270 THR A C 1
ATOM 2103 O O . THR A 1 270 ? 10.635 2.932 -12.265 1.00 91.06 270 THR A O 1
ATOM 2106 N N . ALA A 1 271 ? 9.699 4.557 -11.063 1.00 89.38 271 ALA A N 1
ATOM 2107 C CA . ALA A 1 271 ? 10.428 5.643 -11.732 1.00 89.38 271 ALA A CA 1
ATOM 2108 C C . ALA A 1 271 ? 11.765 6.022 -11.061 1.00 89.38 271 ALA A C 1
ATOM 2110 O O . ALA A 1 271 ? 12.423 6.954 -11.524 1.00 89.38 271 ALA A O 1
ATOM 2111 N N . ASP A 1 272 ? 12.129 5.368 -9.950 1.00 90.81 272 ASP A N 1
ATOM 2112 C CA . ASP A 1 272 ? 13.293 5.701 -9.107 1.00 90.81 272 ASP A CA 1
ATOM 2113 C C . ASP A 1 272 ? 13.427 7.209 -8.814 1.00 90.81 272 ASP A C 1
ATOM 2115 O O . ASP A 1 272 ? 14.500 7.805 -8.873 1.00 90.81 272 ASP A O 1
ATOM 2119 N N . THR A 1 273 ? 12.295 7.869 -8.572 1.00 89.00 273 THR A N 1
ATOM 2120 C CA . THR A 1 273 ? 12.228 9.322 -8.403 1.00 89.00 273 THR A CA 1
ATOM 2121 C C . THR A 1 273 ? 11.313 9.639 -7.236 1.00 89.00 273 THR A C 1
ATOM 2123 O O . THR A 1 273 ? 10.174 9.176 -7.188 1.00 89.00 273 THR A O 1
ATOM 2126 N N . PHE A 1 274 ? 11.800 10.457 -6.301 1.00 91.69 274 PHE A N 1
ATOM 2127 C CA . PHE A 1 274 ? 10.942 11.016 -5.267 1.00 91.69 274 PHE A CA 1
ATOM 2128 C C . PHE A 1 274 ? 10.254 12.274 -5.775 1.00 91.69 274 PHE A C 1
ATOM 2130 O O . PHE A 1 274 ? 10.924 13.245 -6.129 1.00 91.69 274 PHE A O 1
ATOM 2137 N N . HIS A 1 275 ? 8.927 12.292 -5.727 1.00 90.00 275 HIS A N 1
ATOM 2138 C CA . HIS A 1 275 ? 8.175 13.523 -5.927 1.00 90.00 275 HIS A CA 1
ATOM 2139 C C . HIS A 1 275 ? 6.876 13.501 -5.136 1.00 90.00 275 HIS A C 1
ATOM 2141 O O . HIS A 1 275 ? 6.206 12.475 -5.023 1.00 90.00 275 HIS A O 1
ATOM 2147 N N . GLN A 1 276 ? 6.532 14.650 -4.569 1.00 90.88 276 GLN A N 1
ATOM 2148 C CA . GLN A 1 276 ? 5.265 14.866 -3.898 1.00 90.88 276 GLN A CA 1
ATOM 2149 C C . GLN A 1 276 ? 4.567 16.017 -4.607 1.00 90.88 276 GLN A C 1
ATOM 2151 O O . GLN A 1 276 ? 4.964 17.175 -4.471 1.00 90.88 276 GLN A O 1
ATOM 2156 N N . TRP A 1 277 ? 3.521 15.693 -5.361 1.00 88.19 277 TRP A N 1
ATOM 2157 C CA . TRP A 1 277 ? 2.770 16.707 -6.085 1.00 88.19 277 TRP A CA 1
ATOM 2158 C C . TRP A 1 277 ? 1.934 17.552 -5.130 1.00 88.19 277 TRP A C 1
ATOM 2160 O O . TRP A 1 277 ? 1.470 17.050 -4.094 1.00 88.19 277 TRP A O 1
ATOM 2170 N N . PRO A 1 278 ? 1.678 18.822 -5.493 1.00 86.38 278 PRO A N 1
ATOM 2171 C CA . PRO A 1 278 ? 0.656 19.607 -4.832 1.00 86.38 278 PRO A CA 1
ATOM 2172 C C . PRO A 1 278 ? -0.667 18.828 -4.784 1.00 86.38 278 PRO A C 1
ATOM 2174 O O . PRO A 1 278 ? -1.012 18.145 -5.755 1.00 86.38 278 PRO A O 1
ATOM 2177 N N . PRO A 1 279 ? -1.419 18.916 -3.672 1.00 90.69 279 PRO A N 1
ATOM 2178 C CA . PRO A 1 279 ? -2.747 18.328 -3.615 1.00 90.69 279 PRO A CA 1
ATOM 2179 C C . PRO A 1 279 ? -3.612 18.880 -4.751 1.00 90.69 279 PRO A C 1
ATOM 2181 O O . PRO A 1 279 ? -3.509 20.059 -5.093 1.00 90.69 279 PRO A O 1
ATOM 2184 N N . PHE A 1 280 ? -4.505 18.058 -5.292 1.00 88.69 280 PHE A N 1
ATOM 2185 C CA . PHE A 1 280 ? -5.512 18.526 -6.241 1.00 88.69 280 PHE A CA 1
ATOM 2186 C C . PHE A 1 280 ? -6.921 18.158 -5.793 1.00 88.69 280 PHE A C 1
ATOM 2188 O O . PHE A 1 280 ? -7.159 17.139 -5.138 1.00 88.69 280 PHE A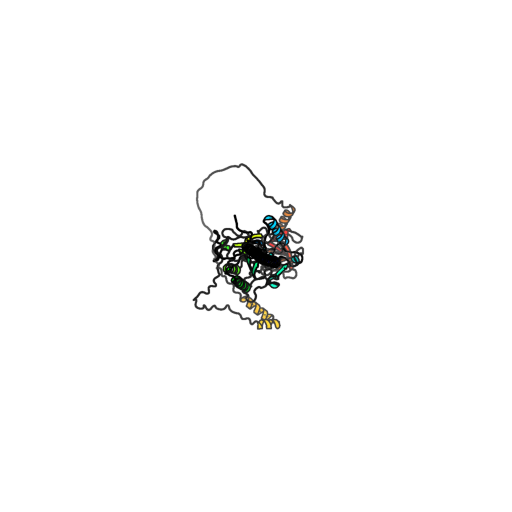 O 1
ATOM 2195 N N . GLN A 1 281 ? -7.857 19.028 -6.147 1.00 88.88 281 GLN A N 1
ATOM 2196 C CA . GLN A 1 281 ? -9.263 18.917 -5.820 1.00 88.88 281 GLN A CA 1
ATOM 2197 C C . GLN A 1 281 ? -9.932 17.903 -6.750 1.00 88.88 281 GLN A C 1
ATOM 2199 O O . GLN A 1 281 ? -9.851 18.008 -7.975 1.00 88.88 281 GLN A O 1
ATOM 2204 N N . THR A 1 282 ? -10.630 16.943 -6.158 1.00 87.06 282 THR A N 1
ATOM 2205 C CA . THR A 1 282 ? -11.549 16.025 -6.834 1.00 87.06 282 THR A CA 1
ATOM 2206 C C . THR A 1 282 ? -12.998 16.438 -6.545 1.00 87.06 282 THR A C 1
ATOM 2208 O O . THR A 1 282 ? -13.256 17.368 -5.772 1.00 87.06 282 THR A O 1
ATOM 2211 N N . GLN A 1 283 ? -13.977 15.755 -7.146 1.00 82.94 283 GLN A N 1
ATOM 2212 C CA . GLN A 1 283 ? -15.394 16.050 -6.895 1.00 82.94 283 GLN A CA 1
ATOM 2213 C C . GLN A 1 283 ? -15.788 15.798 -5.429 1.00 82.94 283 GLN A C 1
ATOM 2215 O O . GLN A 1 283 ? -16.688 16.450 -4.901 1.00 82.94 283 GLN A O 1
ATOM 2220 N N . ARG A 1 284 ? -15.119 14.846 -4.771 1.00 79.38 284 ARG A N 1
ATOM 2221 C CA . ARG A 1 284 ? -15.438 14.330 -3.433 1.00 79.38 284 ARG A CA 1
ATOM 2222 C C . ARG A 1 284 ? -14.387 14.659 -2.374 1.00 79.38 284 ARG A C 1
ATOM 2224 O O . ARG A 1 284 ? -14.511 14.175 -1.254 1.00 79.38 284 ARG A O 1
ATOM 2231 N N . GLY A 1 285 ? -13.346 15.423 -2.689 1.00 86.44 285 GLY A N 1
ATOM 2232 C CA . GLY A 1 285 ? -12.310 15.769 -1.717 1.00 86.44 285 GLY A CA 1
ATOM 2233 C C . GLY A 1 285 ? -11.000 16.185 -2.365 1.00 86.44 285 GLY A C 1
ATOM 2234 O O . GLY A 1 285 ? -10.992 16.847 -3.395 1.00 86.44 285 GLY A O 1
ATOM 2235 N N . VAL A 1 286 ? -9.892 15.803 -1.739 1.00 90.31 286 VAL A N 1
ATOM 2236 C CA . VAL A 1 286 ? -8.538 16.128 -2.188 1.00 90.31 286 VAL A CA 1
ATOM 2237 C C . VAL A 1 286 ? -7.738 14.844 -2.339 1.00 90.31 286 VAL A C 1
ATOM 2239 O O . VAL A 1 286 ? -7.768 13.989 -1.451 1.00 90.31 286 VAL A O 1
ATOM 2242 N N . CYS A 1 287 ? -6.993 14.746 -3.436 1.00 92.69 287 CYS A N 1
ATOM 2243 C CA . CYS A 1 287 ? -6.040 13.674 -3.680 1.00 92.69 287 CYS A CA 1
ATOM 2244 C C . CYS A 1 287 ? -4.607 14.206 -3.567 1.00 92.69 287 CYS A C 1
ATOM 2246 O O . CYS A 1 287 ? -4.297 15.319 -4.005 1.00 92.69 287 CYS A O 1
ATOM 2248 N N . ARG A 1 288 ? -3.734 13.407 -2.954 1.00 93.56 288 ARG A N 1
ATOM 2249 C CA . ARG A 1 288 ? -2.304 13.679 -2.784 1.00 93.56 288 ARG A CA 1
ATOM 2250 C C . ARG A 1 288 ? -1.513 12.547 -3.408 1.00 93.56 288 ARG A C 1
ATOM 2252 O O . ARG A 1 288 ? -1.761 11.385 -3.103 1.00 93.56 288 ARG A O 1
ATOM 2259 N N . CYS A 1 289 ? -0.558 12.884 -4.257 1.00 93.81 289 CYS A N 1
ATOM 2260 C CA . CYS A 1 289 ? 0.193 11.889 -5.008 1.00 93.81 289 CYS A CA 1
ATOM 2261 C C . CYS A 1 289 ? 1.650 11.883 -4.564 1.00 93.81 289 CYS A C 1
ATOM 2263 O O . CYS A 1 289 ? 2.225 12.949 -4.329 1.00 93.81 289 CYS A O 1
ATOM 2265 N N . ILE A 1 290 ? 2.218 10.689 -4.389 1.00 95.00 290 ILE A N 1
ATOM 2266 C CA . ILE A 1 290 ? 3.586 10.504 -3.899 1.00 95.00 290 ILE A CA 1
ATOM 2267 C C . ILE A 1 290 ? 4.270 9.421 -4.732 1.00 95.00 290 ILE A C 1
ATOM 2269 O O . ILE A 1 290 ? 3.886 8.252 -4.684 1.00 95.00 290 ILE A O 1
ATOM 2273 N N . GLY A 1 291 ? 5.302 9.831 -5.459 1.00 94.50 291 GLY A N 1
ATOM 2274 C CA . GLY A 1 291 ? 6.240 8.968 -6.156 1.00 94.50 291 GLY A CA 1
ATOM 2275 C C . GLY A 1 291 ? 7.429 8.712 -5.243 1.00 94.50 291 GLY A C 1
ATOM 2276 O O . GLY A 1 291 ? 7.956 9.648 -4.633 1.00 94.50 291 GLY A O 1
ATOM 2277 N N . LEU A 1 292 ? 7.821 7.452 -5.103 1.00 95.62 292 LEU A N 1
ATOM 2278 C CA . LEU A 1 292 ? 8.927 7.030 -4.247 1.00 95.62 292 LEU A CA 1
ATOM 2279 C C . LEU A 1 292 ? 10.028 6.390 -5.096 1.00 95.62 292 LEU A C 1
ATOM 2281 O O . LEU A 1 292 ? 9.747 5.731 -6.096 1.00 95.62 292 LEU A O 1
ATOM 2285 N N . GLY A 1 293 ? 11.281 6.597 -4.688 1.00 94.62 293 GLY A N 1
ATOM 2286 C CA . GLY A 1 293 ? 12.434 5.975 -5.338 1.00 94.62 293 GLY A CA 1
ATOM 2287 C C . GLY A 1 293 ? 12.773 4.581 -4.810 1.00 94.62 293 GLY A C 1
ATOM 2288 O O . GLY A 1 293 ? 12.079 4.039 -3.945 1.00 94.62 293 GLY A O 1
ATOM 2289 N N . ASN A 1 294 ? 13.891 4.039 -5.285 1.00 95.44 294 ASN A N 1
ATOM 2290 C CA . ASN A 1 294 ? 14.354 2.701 -4.930 1.00 95.44 294 ASN A CA 1
ATOM 2291 C C . ASN A 1 294 ? 14.966 2.669 -3.521 1.00 95.44 294 ASN A C 1
ATOM 2293 O O . ASN A 1 294 ? 15.703 3.578 -3.122 1.00 95.44 294 ASN A O 1
ATOM 2297 N N . VAL A 1 295 ? 14.726 1.600 -2.763 1.00 96.56 295 VAL A N 1
ATOM 2298 C CA . VAL A 1 295 ? 15.316 1.401 -1.434 1.00 96.56 295 VAL A CA 1
ATOM 2299 C C . VAL A 1 295 ? 16.839 1.397 -1.529 1.00 96.56 295 VAL A C 1
ATOM 2301 O O . VAL A 1 295 ? 17.439 0.588 -2.227 1.00 96.56 295 VAL A O 1
ATOM 2304 N N . GLY A 1 296 ? 17.472 2.294 -0.771 1.00 91.69 296 GLY A N 1
ATOM 2305 C CA . GLY A 1 296 ? 18.930 2.443 -0.751 1.00 91.69 296 GLY A CA 1
ATOM 2306 C C . GLY A 1 296 ? 19.488 3.426 -1.782 1.00 91.69 296 GLY A C 1
ATOM 2307 O O . GLY A 1 296 ? 20.682 3.709 -1.730 1.00 91.69 296 GLY A O 1
ATOM 2308 N N . SER A 1 297 ? 18.646 3.988 -2.653 1.00 91.38 297 SER A N 1
ATOM 2309 C CA . SER A 1 297 ? 19.032 5.100 -3.527 1.00 91.38 297 SER A CA 1
ATOM 2310 C C . SER A 1 297 ? 19.290 6.393 -2.737 1.00 91.38 297 SER A C 1
ATOM 2312 O O . SER A 1 297 ? 18.984 6.506 -1.543 1.00 91.38 297 SER A O 1
ATOM 2314 N N . THR A 1 298 ? 19.864 7.386 -3.420 1.00 89.38 298 THR A N 1
ATOM 2315 C CA . THR A 1 298 ? 20.069 8.744 -2.890 1.00 89.38 298 THR A CA 1
ATOM 2316 C C . THR A 1 298 ? 18.781 9.566 -2.864 1.00 89.38 298 THR A C 1
ATOM 2318 O O . THR A 1 298 ? 18.693 10.537 -2.110 1.00 89.38 298 THR A O 1
ATOM 2321 N N . VAL A 1 299 ? 17.773 9.185 -3.657 1.00 90.75 299 VAL A N 1
ATOM 2322 C CA . VAL A 1 299 ? 16.449 9.808 -3.637 1.00 90.75 299 VAL A CA 1
ATOM 2323 C C . VAL A 1 299 ? 15.621 9.267 -2.474 1.00 90.75 299 VAL A C 1
ATOM 2325 O O . VAL A 1 299 ? 15.865 8.191 -1.926 1.00 90.75 299 VAL A O 1
ATOM 2328 N N . ARG A 1 300 ? 14.611 10.026 -2.048 1.00 94.31 300 ARG A N 1
ATOM 2329 C CA . ARG A 1 300 ? 13.772 9.608 -0.926 1.00 94.31 300 ARG A CA 1
ATOM 2330 C C . ARG A 1 300 ? 12.864 8.439 -1.330 1.00 94.31 300 ARG A C 1
ATOM 2332 O O . ARG A 1 300 ? 11.931 8.585 -2.110 1.00 94.31 300 ARG A O 1
ATOM 2339 N N . TRP A 1 301 ? 13.095 7.290 -0.716 1.00 96.38 301 TRP A N 1
ATOM 2340 C CA . TRP A 1 301 ? 12.336 6.061 -0.963 1.00 96.38 301 TRP A CA 1
ATOM 2341 C C . TRP A 1 301 ? 11.375 5.690 0.174 1.00 96.38 301 TRP A C 1
ATOM 2343 O O . TRP A 1 301 ? 10.506 4.853 -0.029 1.00 96.38 301 TRP A O 1
ATOM 2353 N N . LEU A 1 302 ? 11.490 6.323 1.352 1.00 97.38 302 LEU A N 1
ATOM 2354 C CA . LEU A 1 302 ? 10.620 6.097 2.514 1.00 97.38 302 LEU A CA 1
ATOM 2355 C C . LEU A 1 302 ? 9.900 7.387 2.935 1.00 97.38 302 LEU A C 1
ATOM 2357 O O . LEU A 1 302 ? 10.517 8.448 3.108 1.00 97.38 302 LEU A O 1
ATOM 2361 N N . HIS A 1 303 ? 8.593 7.304 3.161 1.00 96.81 303 HIS A N 1
ATOM 2362 C CA . HIS A 1 303 ? 7.773 8.425 3.615 1.00 96.81 303 HIS A CA 1
ATOM 2363 C C . HIS A 1 303 ? 6.814 7.997 4.734 1.00 96.81 303 HIS A C 1
ATOM 2365 O O . HIS A 1 303 ? 6.435 6.835 4.825 1.00 96.81 303 HIS A O 1
ATOM 2371 N N . ALA A 1 304 ? 6.463 8.926 5.623 1.00 96.38 304 ALA A N 1
ATOM 2372 C CA . ALA A 1 304 ? 5.606 8.664 6.776 1.00 96.38 304 ALA A CA 1
ATOM 2373 C C . ALA A 1 304 ? 4.299 9.446 6.641 1.00 96.38 304 ALA A C 1
ATOM 2375 O O . ALA A 1 304 ? 4.328 10.632 6.319 1.00 96.38 304 ALA A O 1
ATOM 2376 N N . LEU A 1 305 ? 3.169 8.796 6.911 1.00 95.19 305 LEU A N 1
ATOM 2377 C CA . LEU A 1 305 ? 1.831 9.382 6.822 1.00 95.19 305 LEU A CA 1
ATOM 2378 C C . LEU A 1 305 ? 1.056 9.131 8.117 1.00 95.19 305 LEU A C 1
ATOM 2380 O O . LEU A 1 305 ? 1.288 8.143 8.809 1.00 95.19 305 LEU A O 1
ATOM 2384 N N . ALA A 1 306 ? 0.109 10.010 8.434 1.00 94.00 306 ALA A N 1
ATOM 2385 C CA . ALA A 1 306 ? -0.847 9.805 9.516 1.00 94.00 306 ALA A CA 1
ATOM 2386 C C . ALA A 1 306 ? -2.268 10.009 8.980 1.00 94.00 306 ALA A C 1
ATOM 2388 O O . ALA A 1 306 ? -2.615 11.118 8.577 1.00 94.00 306 ALA A O 1
ATOM 2389 N N . LEU A 1 307 ? -3.079 8.948 8.954 1.00 92.19 307 LEU A N 1
ATOM 2390 C CA . LEU A 1 307 ? -4.412 8.952 8.346 1.00 92.19 307 LEU A CA 1
ATOM 2391 C C . LEU A 1 307 ? -5.461 8.403 9.304 1.00 92.19 307 LEU A C 1
ATOM 2393 O O . LEU A 1 307 ? -5.395 7.252 9.719 1.00 92.19 307 LEU A O 1
ATOM 2397 N N . ALA A 1 308 ? -6.470 9.208 9.625 1.00 88.31 308 ALA A N 1
ATOM 2398 C CA . ALA A 1 308 ? -7.691 8.691 10.234 1.00 88.31 308 ALA A CA 1
ATOM 2399 C C . ALA A 1 308 ? -8.547 7.977 9.169 1.00 88.31 308 ALA A C 1
ATOM 2401 O O . ALA A 1 308 ? -8.663 8.519 8.061 1.00 88.31 308 ALA A O 1
ATOM 2402 N N . PRO A 1 309 ? -9.152 6.815 9.486 1.00 84.75 309 PRO A N 1
ATOM 2403 C CA . PRO A 1 309 ? -10.121 6.140 8.623 1.00 84.75 309 PRO A CA 1
ATOM 2404 C C . PRO A 1 309 ? -11.192 7.080 8.070 1.00 84.75 309 PRO A C 1
ATOM 2406 O O . PRO A 1 309 ? -11.846 7.798 8.834 1.00 84.75 309 PRO A O 1
ATOM 2409 N N . LYS A 1 310 ? -11.403 7.067 6.748 1.00 74.44 310 LYS A N 1
ATOM 2410 C CA . LYS A 1 310 ? -12.463 7.862 6.116 1.00 74.44 310 LYS A CA 1
ATOM 2411 C C . LYS A 1 310 ? -13.832 7.301 6.511 1.00 74.44 310 LYS A C 1
ATOM 2413 O O . LYS A 1 310 ? -14.111 6.119 6.315 1.00 74.44 310 LYS A O 1
ATOM 2418 N N . ARG A 1 311 ? -14.675 8.155 7.100 1.00 67.12 311 ARG A N 1
ATOM 2419 C CA . ARG A 1 311 ? -16.058 7.822 7.492 1.00 67.12 311 ARG A CA 1
ATOM 2420 C C . ARG A 1 311 ? -17.103 8.605 6.710 1.00 67.12 311 ARG A C 1
ATOM 2422 O O . ARG A 1 311 ? -18.129 8.032 6.380 1.00 67.12 311 ARG A O 1
ATOM 2429 N N . ASP A 1 312 ? -16.790 9.847 6.340 1.00 59.56 312 ASP A N 1
ATOM 2430 C CA . ASP A 1 312 ? -17.612 10.657 5.448 1.00 59.56 312 ASP A CA 1
ATOM 2431 C C . ASP A 1 312 ? -16.750 11.332 4.369 1.00 59.56 312 ASP A C 1
ATOM 2433 O O . ASP A 1 312 ? -15.677 11.863 4.669 1.00 59.56 312 ASP A O 1
ATOM 2437 N N . PRO A 1 313 ? -17.194 11.346 3.101 1.00 52.38 313 PRO A N 1
ATOM 2438 C CA . PRO A 1 313 ? -16.487 11.998 2.003 1.00 52.38 313 PRO A CA 1
ATOM 2439 C C . PRO A 1 313 ? -16.635 13.530 2.014 1.00 52.38 313 PRO A C 1
ATOM 2441 O O . PRO A 1 313 ? -16.149 14.201 1.111 1.00 52.38 313 PRO A O 1
ATOM 2444 N N . SER A 1 314 ? -17.327 14.123 2.988 1.00 45.03 314 SER A N 1
ATOM 2445 C CA . SER A 1 314 ? -17.631 15.551 2.957 1.00 45.03 314 SER A CA 1
ATOM 2446 C C . SER A 1 314 ? -16.438 16.428 3.356 1.00 45.03 314 SER A C 1
ATOM 2448 O O . SER A 1 314 ? -16.109 16.556 4.532 1.00 45.03 314 SER A O 1
ATOM 2450 N N . LYS A 1 315 ? -15.912 17.135 2.346 1.00 53.38 315 LYS A N 1
ATOM 2451 C CA . LYS A 1 315 ? -15.266 18.459 2.421 1.00 53.38 315 LYS A CA 1
ATOM 2452 C C . LYS A 1 315 ? -13.904 18.548 3.122 1.00 53.38 315 LYS A C 1
ATOM 2454 O O . LYS A 1 315 ? -13.628 19.559 3.765 1.00 53.38 315 LYS A O 1
ATOM 2459 N N . GLU A 1 316 ? -13.007 17.585 2.914 1.00 57.41 316 GLU A N 1
ATOM 2460 C CA . GLU A 1 316 ? -11.579 17.897 3.063 1.00 57.41 316 GLU A CA 1
ATOM 2461 C C . GLU A 1 316 ? -11.216 18.886 1.939 1.00 57.41 316 GLU A C 1
ATOM 2463 O O . GLU A 1 316 ? -11.142 18.500 0.777 1.00 57.41 316 GLU A O 1
ATOM 2468 N N . HIS A 1 317 ? -11.101 20.174 2.272 1.00 58.34 317 HIS A N 1
ATOM 2469 C CA . HIS A 1 317 ? -10.604 21.210 1.369 1.00 58.34 317 HIS A CA 1
ATOM 2470 C C . HIS A 1 317 ? -9.194 21.556 1.819 1.00 58.34 317 HIS A C 1
ATOM 2472 O O . HIS A 1 317 ? -8.993 22.009 2.947 1.00 58.34 317 HIS A O 1
ATOM 2478 N N . ALA A 1 318 ? -8.216 21.341 0.948 1.00 62.94 318 ALA A N 1
ATOM 2479 C CA . ALA A 1 318 ? -6.894 21.904 1.149 1.00 62.94 318 ALA A CA 1
ATOM 2480 C C . ALA A 1 318 ? -6.903 23.292 0.503 1.00 62.94 318 ALA A C 1
ATOM 2482 O O . ALA A 1 318 ? -7.227 23.422 -0.676 1.00 62.94 318 ALA A O 1
ATOM 2483 N N . SER A 1 319 ? -6.580 24.334 1.269 1.00 63.38 319 SER A N 1
ATOM 2484 C CA . SER A 1 319 ? -6.562 25.724 0.782 1.00 63.38 319 SER A CA 1
ATOM 2485 C C . SER A 1 319 ? -5.597 25.946 -0.390 1.00 63.38 319 SER A C 1
ATOM 2487 O O . SER A 1 319 ? -5.713 26.940 -1.096 1.00 63.38 319 SER A O 1
ATOM 2489 N N . ASN A 1 320 ? -4.671 25.010 -0.610 1.00 76.94 320 ASN A N 1
ATOM 2490 C CA . ASN A 1 320 ? -3.700 24.979 -1.698 1.00 76.94 320 ASN A CA 1
ATOM 2491 C C . ASN A 1 320 ? -3.997 23.906 -2.768 1.00 76.94 320 ASN A C 1
ATOM 2493 O O . ASN A 1 320 ? -3.103 23.573 -3.545 1.00 76.94 320 ASN A O 1
ATOM 2497 N N . ALA A 1 321 ? -5.201 23.320 -2.792 1.00 80.31 321 ALA A N 1
ATOM 2498 C CA . ALA A 1 321 ? -5.547 22.307 -3.785 1.00 80.31 321 ALA A CA 1
ATOM 2499 C C . ALA A 1 321 ? -5.646 22.914 -5.194 1.00 80.31 321 ALA A C 1
ATOM 2501 O O . ALA A 1 321 ? -6.417 23.846 -5.426 1.00 80.31 321 ALA A O 1
ATOM 2502 N N . LYS A 1 322 ? -4.899 22.349 -6.147 1.00 84.75 322 LYS A N 1
ATOM 2503 C CA . LYS A 1 322 ? -4.993 22.691 -7.575 1.00 84.75 322 LYS A CA 1
ATOM 2504 C C . LYS A 1 322 ? -6.187 22.003 -8.239 1.00 84.75 322 LYS A C 1
ATOM 2506 O O . LYS A 1 322 ? -6.831 21.137 -7.646 1.00 84.75 322 LYS A O 1
ATOM 2511 N N . SER A 1 323 ? -6.492 22.363 -9.483 1.00 85.50 323 SER A N 1
ATOM 2512 C CA . SER A 1 323 ? -7.440 21.596 -10.297 1.00 85.50 323 SER A CA 1
ATOM 2513 C C . SER A 1 323 ? -6.919 20.175 -10.542 1.00 85.50 323 SER A C 1
ATOM 2515 O O . SER A 1 323 ? -5.711 19.944 -10.610 1.00 85.50 323 SER A O 1
ATOM 2517 N N . CYS A 1 324 ? -7.833 19.207 -10.655 1.00 86.25 324 CYS A N 1
ATOM 2518 C CA . CYS A 1 324 ? -7.461 17.834 -10.983 1.00 86.25 324 CYS A CA 1
ATOM 2519 C C . CYS A 1 324 ? -6.708 17.790 -12.327 1.00 86.25 324 CYS A C 1
ATOM 2521 O O . CYS A 1 324 ? -7.227 18.310 -13.318 1.00 86.25 324 CYS A O 1
ATOM 2523 N N . PRO A 1 325 ? -5.511 17.176 -12.386 1.00 86.44 325 PRO A N 1
ATOM 2524 C CA . PRO A 1 325 ? -4.702 17.154 -13.605 1.00 86.44 325 PRO A CA 1
ATOM 2525 C C . PRO A 1 325 ? -5.148 16.101 -14.612 1.00 86.44 325 PRO A C 1
ATOM 2527 O O . PRO A 1 325 ? -4.766 16.143 -15.782 1.00 86.44 325 PRO A O 1
ATOM 2530 N N . PHE A 1 326 ? -5.924 15.127 -14.153 1.00 87.69 326 PHE A N 1
ATOM 2531 C CA . PHE A 1 326 ? -6.332 14.006 -14.965 1.00 87.69 326 PHE A CA 1
ATOM 2532 C C . PHE A 1 326 ? -7.543 14.389 -15.798 1.00 87.69 326 PHE A C 1
ATOM 2534 O O . PHE A 1 326 ? -8.495 15.013 -15.326 1.00 87.69 326 PHE A O 1
ATOM 2541 N N . LYS A 1 327 ? -7.520 13.962 -17.054 1.00 81.62 327 LYS A N 1
ATOM 2542 C CA . LYS A 1 327 ? -8.631 14.130 -17.981 1.00 81.62 327 LYS A CA 1
ATOM 2543 C C . LYS A 1 327 ? -9.071 12.753 -18.428 1.00 81.62 327 LYS A C 1
ATOM 2545 O O . LYS A 1 327 ? -8.235 11.906 -18.733 1.00 81.62 327 LYS A O 1
ATOM 2550 N N . ARG A 1 328 ? -10.385 12.544 -18.490 1.00 75.00 328 ARG A N 1
ATOM 2551 C CA . ARG A 1 328 ? -10.924 11.360 -19.147 1.00 75.00 328 ARG A CA 1
ATOM 2552 C C . ARG A 1 328 ? -10.642 11.513 -20.633 1.00 75.00 328 ARG A C 1
ATOM 2554 O O . ARG A 1 328 ? -11.061 12.502 -21.235 1.00 75.00 328 ARG A O 1
ATOM 2561 N N . THR A 1 329 ? -9.926 10.565 -21.211 1.00 64.12 329 THR A N 1
ATOM 2562 C CA . THR A 1 329 ? -9.797 10.466 -22.660 1.00 64.12 329 THR A CA 1
ATOM 2563 C C . THR A 1 329 ? -11.188 10.170 -23.212 1.00 64.12 329 THR A C 1
ATOM 2565 O O . THR A 1 329 ? -11.711 9.070 -23.052 1.00 64.12 329 THR A O 1
ATOM 2568 N N . ALA A 1 330 ? -11.852 11.184 -23.773 1.00 44.88 330 ALA A N 1
ATOM 2569 C CA . ALA A 1 330 ? -13.077 10.960 -24.517 1.00 44.88 330 ALA A CA 1
ATOM 2570 C C . ALA A 1 330 ? -12.690 10.146 -25.752 1.00 44.88 330 ALA A C 1
ATOM 2572 O O . ALA A 1 330 ? -11.990 10.642 -26.631 1.00 44.88 330 ALA A O 1
ATOM 2573 N N . ILE A 1 331 ? -13.131 8.892 -25.821 1.00 42.66 331 ILE A N 1
ATOM 2574 C CA . ILE A 1 331 ? -13.300 8.256 -27.121 1.00 42.66 331 ILE A CA 1
ATOM 2575 C C . ILE A 1 331 ? -14.408 9.078 -27.783 1.00 42.66 331 ILE A C 1
ATOM 2577 O O . ILE A 1 331 ? -15.579 8.930 -27.435 1.00 42.66 331 ILE A O 1
ATOM 2581 N N . GLU A 1 332 ? -14.045 10.027 -28.646 1.00 31.28 332 GLU A N 1
ATOM 2582 C CA . GLU A 1 332 ? -15.009 10.741 -29.478 1.00 31.28 332 GLU A CA 1
ATOM 2583 C C . GLU A 1 332 ? -15.705 9.726 -30.392 1.00 31.28 332 GLU A C 1
ATOM 2585 O O . GLU A 1 332 ? -15.288 9.461 -31.516 1.00 31.28 332 GLU A O 1
ATOM 2590 N N . ALA A 1 333 ? -16.814 9.163 -29.925 1.00 35.09 333 ALA A N 1
ATOM 2591 C CA . ALA A 1 333 ? -17.891 8.789 -30.819 1.00 35.09 333 ALA A CA 1
ATOM 2592 C C . ALA A 1 333 ? -18.570 10.100 -31.238 1.00 35.09 333 ALA A C 1
ATOM 2594 O O . ALA A 1 333 ? -19.515 10.557 -30.595 1.00 35.09 333 ALA A O 1
ATOM 2595 N N . ALA A 1 334 ? -18.033 10.760 -32.266 1.00 27.36 334 ALA A N 1
ATOM 2596 C CA . ALA A 1 334 ? -18.643 11.964 -32.816 1.00 27.36 334 ALA A CA 1
ATOM 2597 C C . ALA A 1 334 ? -20.049 11.622 -33.357 1.00 27.36 334 ALA A C 1
ATOM 2599 O O . ALA A 1 334 ? -20.172 10.744 -34.218 1.00 27.36 334 ALA A O 1
ATOM 2600 N N . PRO A 1 335 ? -21.122 12.282 -32.887 1.00 36.34 335 PRO A N 1
ATOM 2601 C CA . PRO A 1 335 ? -22.451 12.071 -33.430 1.00 36.34 335 PRO A CA 1
ATOM 2602 C C . PRO A 1 335 ? -22.571 12.828 -34.757 1.00 36.34 335 PRO A C 1
ATOM 2604 O O . PRO A 1 335 ? -22.527 14.055 -34.788 1.00 36.34 335 PRO A O 1
ATOM 2607 N N . GLY A 1 336 ? -22.752 12.093 -35.858 1.00 42.91 336 GLY A N 1
ATOM 2608 C CA . GLY A 1 336 ? -23.284 12.661 -37.101 1.00 42.91 336 GLY A CA 1
ATOM 2609 C C . GLY A 1 336 ? -22.323 12.865 -38.274 1.00 42.91 336 GLY A C 1
ATOM 2610 O O . GLY A 1 336 ? -22.652 13.641 -39.168 1.00 42.91 336 GLY A O 1
ATOM 2611 N N . SER A 1 337 ? -21.191 12.165 -38.358 1.00 30.62 337 SER A N 1
ATOM 2612 C CA . SER A 1 337 ? -20.526 11.995 -39.658 1.00 30.62 337 SER A CA 1
ATOM 2613 C C . SER A 1 337 ? -21.195 10.842 -40.431 1.00 30.62 337 SER A C 1
ATOM 2615 O O . SER A 1 337 ? -21.407 9.769 -39.858 1.00 30.62 337 SER A O 1
ATOM 2617 N N . PRO A 1 338 ? -21.572 11.014 -41.718 1.00 35.16 338 PRO A N 1
ATOM 2618 C CA . PRO A 1 338 ? -21.997 9.878 -42.533 1.00 35.16 338 PRO A CA 1
ATOM 2619 C C . PRO A 1 338 ? -20.837 8.878 -42.586 1.00 35.16 338 PRO A C 1
ATOM 2621 O O . PRO A 1 338 ? -19.683 9.312 -42.503 1.00 35.16 338 PRO A O 1
ATOM 2624 N N . PRO A 1 339 ? -21.100 7.563 -42.706 1.00 30.22 339 PRO A N 1
ATOM 2625 C CA . PRO A 1 339 ? -20.053 6.563 -42.611 1.00 30.22 339 PRO A CA 1
ATOM 2626 C C . PRO A 1 339 ? -19.055 6.823 -43.733 1.00 30.22 339 PRO A C 1
ATOM 2628 O O . PRO A 1 339 ? -19.291 6.486 -44.896 1.00 30.22 339 PRO A O 1
ATOM 2631 N N . ALA A 1 340 ? -17.929 7.445 -43.388 1.00 32.81 340 ALA A N 1
ATOM 2632 C CA . ALA A 1 340 ? -16.762 7.407 -44.231 1.00 32.81 340 ALA A CA 1
ATOM 2633 C C . ALA A 1 340 ? -16.498 5.918 -44.406 1.00 32.81 340 ALA A C 1
ATOM 2635 O O . ALA A 1 340 ? -16.275 5.208 -43.423 1.00 32.81 340 ALA A O 1
ATOM 2636 N N . LYS A 1 341 ? -16.614 5.432 -45.645 1.00 38.16 341 LYS A N 1
ATOM 2637 C CA . LYS A 1 341 ? -16.140 4.108 -46.027 1.00 38.16 341 LYS A CA 1
ATOM 2638 C C . LYS A 1 341 ? -14.663 4.074 -45.645 1.00 38.16 341 LYS A C 1
ATOM 2640 O O . LYS A 1 341 ? -13.810 4.477 -46.432 1.00 38.16 341 LYS A O 1
ATOM 2645 N N . ARG A 1 342 ? -14.368 3.662 -44.409 1.00 35.50 342 ARG A N 1
ATOM 2646 C CA . ARG A 1 342 ? -13.032 3.287 -43.974 1.00 35.50 342 ARG A CA 1
ATOM 2647 C C . ARG A 1 342 ? -12.695 2.110 -44.859 1.00 35.50 342 ARG A C 1
ATOM 2649 O O . ARG A 1 342 ? -13.189 1.003 -44.669 1.00 35.50 342 ARG A O 1
ATOM 2656 N N . ARG A 1 343 ? -11.940 2.408 -45.910 1.00 30.20 343 ARG A N 1
ATOM 2657 C CA . ARG A 1 343 ? -11.295 1.408 -46.735 1.00 30.20 343 ARG A CA 1
ATOM 2658 C C . ARG A 1 343 ? -10.478 0.577 -45.753 1.00 30.20 343 ARG A C 1
ATOM 2660 O O . ARG A 1 343 ? -9.604 1.126 -45.083 1.00 30.20 343 ARG A O 1
ATOM 2667 N N . ALA A 1 344 ? -10.853 -0.689 -45.587 1.00 29.27 344 ALA A N 1
ATOM 2668 C CA . ALA A 1 344 ? -10.047 -1.632 -44.836 1.00 29.27 344 ALA A CA 1
ATOM 2669 C C . ALA A 1 344 ? -8.597 -1.523 -45.348 1.00 29.27 344 ALA A C 1
ATOM 2671 O O . ALA A 1 344 ? -8.412 -1.344 -46.563 1.00 29.27 344 ALA A O 1
ATOM 2672 N N . PRO A 1 345 ? -7.575 -1.588 -44.475 1.00 31.81 345 PRO A N 1
ATOM 2673 C CA . PRO A 1 345 ? -6.226 -1.838 -44.968 1.00 31.81 345 PRO A CA 1
ATOM 2674 C C . PRO A 1 345 ? -6.291 -3.097 -45.846 1.00 31.81 345 PRO A C 1
ATOM 2676 O O . PRO A 1 345 ? -7.100 -3.982 -45.537 1.00 31.81 345 PRO A O 1
ATOM 2679 N N . PRO A 1 346 ? -5.538 -3.179 -46.959 1.00 28.17 346 PRO A N 1
ATOM 2680 C CA . PRO A 1 346 ? -5.568 -4.362 -47.805 1.00 28.17 346 PRO A CA 1
ATOM 2681 C C . PRO A 1 346 ? -5.230 -5.564 -46.926 1.00 28.17 346 PRO A C 1
ATOM 2683 O O . PRO A 1 346 ? -4.106 -5.726 -46.461 1.00 28.17 346 PRO A O 1
ATOM 2686 N N . THR A 1 347 ? -6.252 -6.358 -46.625 1.00 35.38 347 THR A N 1
ATOM 2687 C CA . THR A 1 347 ? -6.094 -7.619 -45.926 1.00 35.38 347 THR A CA 1
ATOM 2688 C C . THR A 1 347 ? -5.528 -8.544 -46.982 1.00 35.38 347 THR A C 1
ATOM 2690 O O . THR A 1 347 ? -6.260 -9.036 -47.838 1.00 35.38 347 THR A O 1
ATOM 2693 N N . VAL A 1 348 ? -4.206 -8.700 -47.006 1.00 39.84 348 VAL A N 1
ATOM 2694 C CA . VAL A 1 348 ? -3.617 -9.841 -47.696 1.00 39.84 348 VAL A CA 1
ATOM 2695 C C . VAL A 1 348 ? -3.958 -11.035 -46.814 1.00 39.84 348 VAL A C 1
ATOM 2697 O O . VAL A 1 348 ? -3.259 -11.336 -45.848 1.00 39.84 348 VAL A O 1
ATOM 2700 N N . GLU A 1 349 ? -5.105 -11.658 -47.078 1.00 40.16 349 GLU A N 1
ATOM 2701 C CA . GLU A 1 349 ? -5.411 -12.978 -46.544 1.00 40.16 349 GLU A CA 1
ATOM 2702 C C . GLU A 1 349 ? -4.409 -13.952 -47.161 1.00 40.16 349 GLU A C 1
ATOM 2704 O O . GLU A 1 349 ? -4.629 -14.502 -48.236 1.00 40.16 349 GLU A O 1
ATOM 2709 N N . VAL A 1 350 ? -3.271 -14.144 -46.498 1.00 53.53 350 VAL A N 1
ATOM 2710 C CA . VAL A 1 350 ? -2.453 -15.328 -46.742 1.00 53.53 350 VAL A CA 1
ATOM 2711 C C . VAL A 1 350 ? -3.186 -16.480 -46.055 1.00 53.53 350 VAL A C 1
ATOM 2713 O O . VAL A 1 350 ? -3.311 -16.455 -44.823 1.00 53.53 350 VAL A O 1
ATOM 2716 N N . PRO A 1 351 ? -3.714 -17.478 -46.786 1.00 54.28 351 PRO A N 1
ATOM 2717 C CA . PRO A 1 351 ? -4.464 -18.553 -46.160 1.00 54.28 351 PRO A CA 1
ATOM 2718 C C . PRO A 1 351 ? -3.502 -19.332 -45.262 1.00 54.28 351 PRO A C 1
ATOM 2720 O O . PRO A 1 351 ? -2.565 -19.964 -45.753 1.00 54.28 351 PRO A O 1
ATOM 2723 N N . ARG A 1 352 ? -3.718 -19.274 -43.941 1.00 56.78 352 ARG A N 1
ATOM 2724 C CA . ARG A 1 352 ? -2.872 -19.928 -42.921 1.00 56.78 352 ARG A CA 1
ATOM 2725 C C . ARG A 1 352 ? -2.673 -21.424 -43.198 1.00 56.78 352 ARG A C 1
ATOM 2727 O O . ARG A 1 352 ? -1.629 -21.977 -42.870 1.00 56.78 352 ARG A O 1
ATOM 2734 N N . GLU A 1 353 ? -3.642 -22.048 -43.863 1.00 59.88 353 GLU A N 1
ATOM 2735 C CA . GLU A 1 353 ? -3.587 -23.440 -44.313 1.00 59.88 353 GLU A CA 1
ATOM 2736 C C . GLU A 1 353 ? -2.502 -23.682 -45.375 1.00 59.88 353 GLU A C 1
ATOM 2738 O O . GLU A 1 353 ? -1.827 -24.704 -45.329 1.00 59.88 353 GLU A O 1
ATOM 2743 N N . THR A 1 354 ? -2.244 -22.725 -46.271 1.00 62.28 354 THR A N 1
ATOM 2744 C CA . THR A 1 354 ? -1.225 -22.858 -47.332 1.00 62.28 354 THR A CA 1
ATOM 2745 C C . THR A 1 354 ? 0.188 -22.788 -46.761 1.00 62.28 354 THR A C 1
ATOM 2747 O O . THR A 1 354 ? 1.057 -23.559 -47.158 1.00 62.28 354 THR A O 1
ATOM 2750 N N . VAL A 1 355 ? 0.406 -21.910 -45.774 1.00 60.97 355 VAL A N 1
ATOM 2751 C CA . VAL A 1 355 ? 1.691 -21.796 -45.063 1.00 60.97 355 VAL A CA 1
ATOM 2752 C C . VAL A 1 355 ? 1.984 -23.085 -44.302 1.00 60.97 355 VAL A C 1
ATOM 2754 O O . VAL A 1 355 ? 3.095 -23.600 -44.369 1.00 60.97 355 VAL A O 1
ATOM 2757 N N . LEU A 1 356 ? 0.979 -23.636 -43.616 1.00 61.25 356 LEU A N 1
ATOM 2758 C CA . LEU A 1 356 ? 1.138 -24.856 -42.830 1.00 61.25 356 LEU A CA 1
ATOM 2759 C C . LEU A 1 356 ? 1.387 -26.083 -43.722 1.00 61.25 356 LEU A C 1
ATOM 2761 O O . LEU A 1 356 ? 2.243 -26.904 -43.404 1.00 61.25 356 LEU A O 1
ATOM 2765 N N . VAL A 1 357 ? 0.702 -26.180 -44.866 1.00 71.44 357 VAL A N 1
ATOM 2766 C CA . VAL A 1 357 ? 0.917 -27.252 -45.853 1.00 71.44 357 VAL A CA 1
ATOM 2767 C C . VAL A 1 357 ? 2.297 -27.143 -46.510 1.00 71.44 357 VAL A C 1
ATOM 2769 O O . VAL A 1 357 ? 2.979 -28.158 -46.626 1.00 71.44 357 VAL A O 1
ATOM 2772 N N . ALA A 1 358 ? 2.755 -25.940 -46.873 1.00 68.81 358 ALA A N 1
ATOM 2773 C CA . ALA A 1 358 ? 4.090 -25.734 -47.444 1.00 68.81 358 ALA A CA 1
ATOM 2774 C C . ALA A 1 358 ? 5.212 -26.043 -46.435 1.00 68.81 358 ALA A C 1
ATOM 2776 O O . ALA A 1 358 ? 6.220 -26.651 -46.800 1.00 68.81 358 ALA A O 1
ATOM 2777 N N . LEU A 1 359 ? 5.010 -25.701 -45.155 1.00 68.75 359 LEU A N 1
ATOM 2778 C CA . LEU A 1 359 ? 5.949 -26.017 -44.074 1.00 68.75 359 LEU A CA 1
ATOM 2779 C C . LEU A 1 359 ? 6.055 -27.530 -43.838 1.00 68.75 359 LEU A C 1
ATOM 2781 O O . LEU A 1 359 ? 7.154 -28.057 -43.686 1.00 68.75 359 LEU A O 1
ATOM 2785 N N . LEU A 1 360 ? 4.917 -28.232 -43.847 1.00 66.44 360 LEU A N 1
ATOM 2786 C CA . LEU A 1 360 ? 4.867 -29.688 -43.683 1.00 66.44 360 LEU A CA 1
ATOM 2787 C C . LEU A 1 360 ? 5.390 -30.441 -44.917 1.00 66.44 360 LEU A C 1
ATOM 2789 O O . LEU A 1 360 ? 5.915 -31.543 -44.774 1.00 66.44 360 LEU A O 1
ATOM 2793 N N . ALA A 1 361 ? 5.282 -29.850 -46.109 1.00 77.38 361 ALA A N 1
ATOM 2794 C CA . ALA A 1 361 ? 5.812 -30.401 -47.355 1.00 77.38 361 ALA A CA 1
ATOM 2795 C C . ALA A 1 361 ? 7.295 -30.058 -47.609 1.00 77.38 361 ALA A C 1
ATOM 2797 O O . ALA A 1 361 ? 7.881 -30.581 -48.555 1.00 77.38 361 ALA A O 1
ATOM 2798 N N . GLY A 1 362 ? 7.909 -29.196 -46.787 1.00 69.56 362 GLY A N 1
ATOM 2799 C CA . GLY A 1 362 ? 9.298 -28.757 -46.957 1.00 69.56 362 GLY A CA 1
ATOM 2800 C C . GLY A 1 362 ? 9.534 -27.895 -48.204 1.00 69.56 362 GLY A C 1
ATOM 2801 O O . GLY A 1 362 ? 10.661 -27.828 -48.694 1.00 69.56 362 GLY A O 1
ATOM 2802 N N . ASP A 1 363 ? 8.491 -27.248 -48.731 1.00 79.00 363 ASP A N 1
ATOM 2803 C CA . ASP A 1 363 ? 8.577 -26.414 -49.932 1.00 79.00 363 ASP A CA 1
ATOM 2804 C C . ASP A 1 363 ? 9.130 -25.025 -49.586 1.00 79.00 363 ASP A C 1
ATOM 2806 O O . ASP A 1 363 ? 8.407 -24.067 -49.294 1.00 79.00 363 ASP A O 1
ATOM 2810 N N . THR A 1 364 ? 10.459 -24.936 -49.591 1.00 72.38 364 THR A N 1
ATOM 2811 C CA . THR A 1 364 ? 11.215 -23.740 -49.206 1.00 72.38 364 THR A CA 1
ATOM 2812 C C . THR A 1 364 ? 10.965 -22.550 -50.122 1.00 72.38 364 THR A C 1
ATOM 2814 O O . THR A 1 364 ? 11.017 -21.418 -49.647 1.00 72.38 364 THR A O 1
ATOM 2817 N N . LYS A 1 365 ? 10.644 -22.781 -51.399 1.00 72.25 365 LYS A N 1
ATOM 2818 C CA . LYS A 1 365 ? 10.417 -21.710 -52.375 1.00 72.25 365 LYS A CA 1
ATOM 2819 C C . LYS A 1 365 ? 9.123 -20.959 -52.072 1.00 72.25 365 LYS A C 1
ATOM 2821 O O . LYS A 1 365 ? 9.130 -19.737 -51.971 1.00 72.25 365 LYS A O 1
ATOM 2826 N N . THR A 1 366 ? 8.045 -21.696 -51.817 1.00 73.88 366 THR A N 1
ATOM 2827 C CA . THR A 1 366 ? 6.742 -21.113 -51.465 1.00 73.88 366 THR A CA 1
ATOM 2828 C C . THR A 1 366 ? 6.807 -20.334 -50.145 1.00 73.88 366 THR A C 1
ATOM 2830 O O . THR A 1 366 ? 6.193 -19.277 -50.014 1.00 73.88 366 THR A O 1
ATOM 2833 N N . ILE A 1 367 ? 7.598 -20.805 -49.174 1.00 71.06 367 ILE A N 1
ATOM 2834 C CA . ILE A 1 367 ? 7.827 -20.100 -47.900 1.00 71.06 367 ILE A CA 1
ATOM 2835 C C . ILE A 1 367 ? 8.586 -18.781 -48.120 1.00 71.06 367 ILE A C 1
ATOM 2837 O O . ILE A 1 367 ? 8.256 -17.770 -47.497 1.00 71.06 367 ILE A O 1
ATOM 2841 N N . GLN A 1 368 ? 9.589 -18.781 -49.000 1.00 69.94 368 GLN A N 1
ATOM 2842 C CA . GLN A 1 368 ? 10.412 -17.606 -49.287 1.00 69.94 368 GLN A CA 1
ATOM 2843 C C . GLN A 1 368 ? 9.612 -16.520 -50.020 1.00 69.94 368 GLN A C 1
ATOM 2845 O O . GLN A 1 368 ? 9.629 -15.365 -49.593 1.00 69.94 368 GLN A O 1
ATOM 2850 N N . ASP A 1 369 ? 8.825 -16.913 -51.024 1.00 71.69 369 ASP A N 1
ATOM 2851 C CA . ASP A 1 369 ? 7.963 -16.009 -51.795 1.00 71.69 369 ASP A CA 1
ATOM 2852 C C . ASP A 1 369 ? 6.886 -15.348 -50.901 1.00 71.69 369 ASP A C 1
ATOM 2854 O O . ASP A 1 369 ? 6.595 -14.154 -51.021 1.00 71.69 369 ASP A O 1
ATOM 2858 N N . LEU A 1 370 ? 6.327 -16.097 -49.939 1.00 70.75 370 LEU A N 1
ATOM 2859 C CA . LEU A 1 370 ? 5.363 -15.578 -48.957 1.00 70.75 370 LEU A CA 1
ATOM 2860 C C . LEU A 1 370 ? 6.001 -14.610 -47.949 1.00 70.75 370 LEU A C 1
ATOM 2862 O O . LEU A 1 370 ? 5.370 -13.632 -47.538 1.00 70.75 370 LEU A O 1
ATOM 2866 N N . ASN A 1 371 ? 7.253 -14.856 -47.560 1.00 66.44 371 ASN A N 1
ATOM 2867 C CA . ASN A 1 371 ? 7.998 -13.980 -46.658 1.00 66.44 371 ASN A CA 1
ATOM 2868 C C . ASN A 1 371 ? 8.355 -12.639 -47.328 1.00 66.44 371 ASN A C 1
ATOM 2870 O O . ASN A 1 371 ? 8.229 -11.588 -46.699 1.00 66.44 371 ASN A O 1
ATOM 2874 N N . GLU A 1 372 ? 8.721 -12.649 -48.613 1.00 69.69 372 GLU A N 1
ATOM 2875 C CA . GLU A 1 372 ? 8.953 -11.422 -49.392 1.00 69.69 372 GLU A CA 1
ATOM 2876 C C . GLU A 1 372 ? 7.662 -10.607 -49.586 1.00 69.69 372 GLU A C 1
ATOM 2878 O O . GLU A 1 372 ? 7.669 -9.380 -49.435 1.00 69.69 372 GLU A O 1
ATOM 2883 N N . GLN A 1 373 ? 6.522 -11.271 -49.814 1.00 66.31 373 GLN A N 1
ATOM 2884 C CA . GLN A 1 373 ? 5.219 -10.597 -49.872 1.00 66.31 373 GLN A CA 1
ATOM 2885 C C . GLN A 1 373 ? 4.856 -9.900 -48.554 1.00 66.31 373 GLN A C 1
ATOM 2887 O O . GLN A 1 373 ? 4.420 -8.746 -48.579 1.00 66.31 373 GLN A O 1
ATOM 2892 N N . LEU A 1 374 ? 5.080 -10.551 -47.409 1.00 57.28 374 LEU A N 1
ATOM 2893 C CA . LEU A 1 374 ? 4.834 -9.965 -46.086 1.00 57.28 374 LEU A CA 1
ATOM 2894 C C . LEU A 1 374 ? 5.707 -8.728 -45.835 1.00 57.28 374 LEU A C 1
ATOM 2896 O O . LEU A 1 374 ? 5.197 -7.707 -45.368 1.00 57.28 374 LEU A O 1
ATOM 2900 N N . GLN A 1 375 ? 6.988 -8.777 -46.208 1.00 54.12 375 GLN A N 1
ATOM 2901 C CA . GLN A 1 375 ? 7.917 -7.654 -46.034 1.00 54.12 375 GLN A CA 1
ATOM 2902 C C . GLN A 1 375 ? 7.588 -6.451 -46.929 1.00 54.12 375 GLN A C 1
ATOM 2904 O O . GLN A 1 375 ? 7.758 -5.310 -46.505 1.00 54.12 375 GLN A O 1
ATOM 2909 N N . SER A 1 376 ? 7.044 -6.683 -48.126 1.00 52.41 376 SER A N 1
ATOM 2910 C CA . SER A 1 376 ? 6.638 -5.606 -49.044 1.00 52.41 376 SER A CA 1
ATOM 2911 C C . SER A 1 376 ? 5.369 -4.842 -48.619 1.00 52.41 376 SER A C 1
ATOM 2913 O O . SER A 1 376 ? 5.051 -3.807 -49.201 1.00 52.41 376 SER A O 1
ATOM 2915 N N . SER A 1 377 ? 4.638 -5.326 -47.604 1.00 40.72 377 SER A N 1
ATOM 2916 C CA . SER A 1 377 ? 3.335 -4.777 -47.185 1.00 40.72 377 SER A CA 1
ATOM 2917 C C . SER A 1 377 ? 3.390 -3.747 -46.041 1.00 40.72 377 SER A C 1
ATOM 2919 O O . SER A 1 377 ? 2.354 -3.206 -45.644 1.00 40.72 377 SER A O 1
ATOM 2921 N N . VAL A 1 378 ? 4.582 -3.420 -45.531 1.00 33.44 378 VAL A N 1
ATOM 2922 C CA . VAL A 1 378 ? 4.772 -2.389 -44.496 1.00 33.44 378 VAL A CA 1
ATOM 2923 C C . VAL A 1 378 ? 4.865 -1.006 -45.151 1.00 33.44 378 VAL A C 1
ATOM 2925 O O . VAL A 1 378 ? 5.865 -0.664 -45.773 1.00 33.44 378 VAL A O 1
ATOM 2928 N N . VAL A 1 379 ? 3.812 -0.196 -45.011 1.00 30.23 379 VAL A N 1
ATOM 2929 C CA . VAL A 1 379 ? 3.792 1.209 -45.452 1.00 30.23 379 VAL A CA 1
ATOM 2930 C C . VAL A 1 379 ? 4.359 2.102 -44.344 1.00 30.23 379 VAL A C 1
ATOM 2932 O O . VAL A 1 379 ? 3.771 2.208 -43.268 1.00 30.23 379 VAL A O 1
ATOM 2935 N N . GLU A 1 380 ? 5.474 2.781 -44.622 1.00 29.77 380 GLU A N 1
ATOM 2936 C CA . GLU A 1 380 ? 5.963 3.915 -43.832 1.00 29.77 380 GLU A CA 1
ATOM 2937 C C . GLU A 1 380 ? 5.020 5.121 -43.995 1.00 29.77 380 GLU A C 1
ATOM 2939 O O . GLU A 1 380 ? 4.832 5.654 -45.089 1.00 29.77 380 GLU A O 1
ATOM 2944 N N . CYS A 1 381 ? 4.437 5.590 -42.892 1.00 24.05 381 CYS A N 1
ATOM 2945 C CA . CYS A 1 381 ? 3.779 6.892 -42.826 1.00 24.05 381 CYS A CA 1
ATOM 2946 C C . CYS A 1 381 ? 4.784 7.947 -42.343 1.00 24.05 381 CYS A C 1
ATOM 2948 O O . CYS A 1 381 ? 5.143 7.945 -41.167 1.00 24.05 381 CYS A O 1
ATOM 2950 N N . GLY A 1 382 ? 5.178 8.886 -43.213 1.00 28.05 382 GLY A N 1
ATOM 2951 C CA . GLY A 1 382 ? 5.851 10.120 -42.788 1.00 28.05 382 GLY A CA 1
ATOM 2952 C C . GLY A 1 382 ? 6.726 10.795 -43.844 1.00 28.05 382 GLY A C 1
ATOM 2953 O O . GLY A 1 382 ? 7.946 10.759 -43.746 1.00 28.05 382 GLY A O 1
ATOM 2954 N N . ALA A 1 383 ? 6.117 11.467 -44.824 1.00 27.52 383 ALA A N 1
ATOM 2955 C CA . ALA A 1 383 ? 6.830 12.379 -45.717 1.00 27.52 383 ALA A CA 1
ATOM 2956 C C . ALA A 1 383 ? 7.134 13.708 -44.997 1.00 27.52 383 ALA A C 1
ATOM 2958 O O . ALA A 1 383 ? 6.219 14.474 -44.696 1.00 27.52 383 ALA A O 1
ATOM 2959 N N . ALA A 1 384 ? 8.414 14.003 -44.758 1.00 27.08 384 ALA A N 1
ATOM 2960 C CA . ALA A 1 384 ? 8.899 15.352 -44.476 1.00 27.08 384 ALA A CA 1
ATOM 2961 C C . ALA A 1 384 ? 9.547 15.904 -45.754 1.00 27.08 384 ALA A C 1
ATOM 2963 O O . ALA A 1 384 ? 10.531 15.361 -46.253 1.00 27.08 384 ALA A O 1
ATOM 2964 N N . GLY A 1 385 ? 8.942 16.954 -46.312 1.00 25.89 385 GLY A N 1
ATOM 2965 C CA . GLY A 1 385 ? 9.385 17.596 -47.543 1.00 25.89 385 GLY A CA 1
ATOM 2966 C C . GLY A 1 385 ? 10.786 18.194 -47.420 1.00 25.89 385 GLY A C 1
ATOM 2967 O O . GLY A 1 385 ? 11.095 18.931 -46.486 1.00 25.89 385 GLY A O 1
ATOM 2968 N N . THR A 1 386 ? 11.621 17.887 -48.405 1.00 22.23 386 THR A N 1
ATOM 2969 C CA . THR A 1 386 ? 12.926 18.500 -48.631 1.00 22.23 386 THR A CA 1
ATOM 2970 C C . THR A 1 386 ? 12.727 19.946 -49.093 1.00 22.23 386 THR A C 1
ATOM 2972 O O . THR A 1 386 ? 12.247 20.183 -50.199 1.00 22.23 386 THR A O 1
ATOM 2975 N N . VAL A 1 387 ? 13.102 20.924 -48.266 1.00 23.41 387 VAL A N 1
ATOM 2976 C CA . VAL A 1 387 ? 13.324 22.306 -48.715 1.00 23.41 387 VAL A CA 1
ATOM 2977 C C . VAL A 1 387 ? 14.828 22.527 -48.808 1.00 23.41 387 VAL A C 1
ATOM 2979 O O . VAL A 1 387 ? 15.516 22.755 -47.817 1.00 23.41 387 VAL A O 1
ATOM 2982 N N . THR A 1 388 ? 15.336 22.435 -50.031 1.00 21.91 388 THR A N 1
ATOM 2983 C CA . THR A 1 388 ? 16.636 22.959 -50.453 1.00 21.91 388 THR A CA 1
ATOM 2984 C C . THR A 1 388 ? 16.586 24.486 -50.450 1.00 21.91 388 THR A C 1
ATOM 2986 O O . THR A 1 388 ? 15.829 25.076 -51.218 1.00 21.91 388 THR A O 1
ATOM 2989 N N . MET A 1 389 ? 17.417 25.135 -49.633 1.00 23.42 389 MET A N 1
ATOM 2990 C CA . MET A 1 389 ? 17.751 26.554 -49.786 1.00 23.42 389 MET A CA 1
ATOM 2991 C C . MET A 1 389 ? 19.264 26.685 -49.957 1.00 23.42 389 MET A C 1
ATOM 2993 O O . MET A 1 389 ? 20.058 26.398 -49.066 1.00 23.42 389 MET A O 1
ATOM 2997 N N . THR A 1 390 ? 19.625 27.076 -51.171 1.00 22.91 390 THR A N 1
ATOM 2998 C CA . THR A 1 390 ? 20.947 27.449 -51.669 1.00 22.91 390 THR A CA 1
ATOM 2999 C C . THR A 1 390 ? 21.490 28.710 -50.998 1.00 22.91 390 THR A C 1
ATOM 3001 O O . THR A 1 390 ? 20.783 29.707 -50.868 1.00 22.91 390 THR A O 1
ATOM 3004 N N . VAL A 1 391 ? 22.780 28.679 -50.668 1.00 22.80 391 VAL A N 1
ATOM 3005 C CA . VAL A 1 391 ? 23.620 29.835 -50.314 1.00 22.80 391 VAL A CA 1
ATOM 3006 C C . VAL A 1 391 ? 23.939 30.662 -51.569 1.00 22.80 391 VAL A C 1
ATOM 3008 O O . VAL A 1 391 ? 24.301 30.070 -52.587 1.00 22.80 391 VAL A O 1
ATOM 3011 N N . PRO A 1 392 ? 23.922 32.007 -51.498 1.00 23.88 392 PRO A N 1
ATOM 3012 C CA . PRO A 1 392 ? 24.748 32.834 -52.377 1.00 23.88 392 PRO A CA 1
ATOM 3013 C C . PRO A 1 392 ? 25.764 33.688 -51.598 1.00 23.88 392 PRO A C 1
ATOM 3015 O O . PRO A 1 392 ? 25.451 34.324 -50.594 1.00 23.88 392 PRO A O 1
ATOM 3018 N N . GLN A 1 393 ? 26.994 33.722 -52.113 1.00 23.50 393 GLN A N 1
ATOM 3019 C CA . GLN A 1 393 ? 28.104 34.560 -51.655 1.00 23.50 393 GLN A CA 1
ATOM 3020 C C . GLN A 1 393 ? 28.044 35.995 -52.227 1.00 23.50 393 GLN A C 1
ATOM 3022 O O . GLN A 1 393 ? 27.859 36.177 -53.425 1.00 23.50 393 GLN A O 1
ATOM 3027 N N . ALA A 1 394 ? 28.350 36.953 -51.340 1.00 24.39 394 ALA A N 1
ATOM 3028 C CA . ALA A 1 394 ? 29.166 38.175 -51.485 1.00 24.39 394 ALA A CA 1
ATOM 3029 C C . ALA A 1 394 ? 28.805 39.304 -52.486 1.00 24.39 394 ALA A C 1
ATOM 3031 O O . ALA A 1 394 ? 28.785 39.093 -53.696 1.00 24.39 394 ALA A O 1
ATOM 3032 N N . LYS A 1 395 ? 28.770 40.557 -51.974 1.00 22.73 395 LYS A N 1
ATOM 3033 C CA . LYS A 1 395 ? 29.717 41.651 -52.330 1.00 22.73 395 LYS A CA 1
ATOM 3034 C C . LYS A 1 395 ? 29.540 42.961 -51.512 1.00 22.73 395 LYS A C 1
ATOM 3036 O O . LYS A 1 395 ? 28.425 43.415 -51.303 1.00 22.73 395 LYS A O 1
ATOM 3041 N N . SER A 1 396 ? 30.705 43.541 -51.170 1.00 24.42 396 SER A N 1
ATOM 3042 C CA . SER A 1 396 ? 31.107 44.963 -50.979 1.00 24.42 396 SER A CA 1
ATOM 3043 C C . SER A 1 396 ? 30.639 45.839 -49.786 1.00 24.42 396 SER A C 1
ATOM 3045 O O . SER A 1 396 ? 29.479 46.211 -49.681 1.00 24.42 396 SER A O 1
ATOM 3047 N N . GLN A 1 397 ? 31.658 46.233 -48.997 1.00 24.48 397 GLN A N 1
ATOM 3048 C CA . GLN A 1 397 ? 31.921 47.415 -48.124 1.00 24.48 397 GLN A CA 1
ATOM 3049 C C . GLN A 1 397 ? 31.644 48.810 -48.777 1.00 24.48 397 GLN A C 1
ATOM 3051 O O . GLN A 1 397 ? 31.323 48.781 -49.969 1.00 24.48 397 GLN A O 1
ATOM 3056 N N . PRO A 1 398 ? 31.830 50.009 -48.124 1.00 35.47 398 PRO A N 1
ATOM 3057 C CA . PRO A 1 398 ? 32.673 50.342 -46.934 1.00 35.47 398 PRO A CA 1
ATOM 3058 C C . PRO A 1 398 ? 32.161 51.420 -45.907 1.00 35.47 398 PRO A C 1
ATOM 3060 O O . PRO A 1 398 ? 31.110 52.020 -46.111 1.00 35.47 398 PRO A O 1
ATOM 3063 N N . ASP A 1 399 ? 32.999 51.666 -44.869 1.00 27.98 399 ASP A N 1
ATOM 3064 C CA . ASP A 1 399 ? 33.250 52.920 -44.086 1.00 27.98 399 ASP A CA 1
ATOM 3065 C C . ASP A 1 399 ? 32.206 53.417 -43.040 1.00 27.98 399 ASP A C 1
ATOM 3067 O O . ASP A 1 399 ? 31.010 53.366 -43.291 1.00 27.98 399 ASP A O 1
ATOM 3071 N N . ASP A 1 400 ? 32.503 53.958 -41.837 1.00 27.52 400 ASP A N 1
ATOM 3072 C CA . ASP A 1 400 ? 33.717 54.396 -41.101 1.00 27.52 400 ASP A CA 1
ATOM 3073 C C . ASP A 1 400 ? 33.315 54.818 -39.640 1.00 27.52 400 ASP A C 1
ATOM 3075 O O . ASP A 1 400 ? 32.127 55.051 -39.387 1.00 27.52 400 ASP A O 1
ATOM 3079 N N . LYS A 1 401 ? 34.309 55.016 -38.744 1.00 27.98 401 LYS A N 1
ATOM 3080 C CA . LYS A 1 401 ? 34.342 55.788 -37.457 1.00 27.98 401 LYS A CA 1
ATOM 3081 C C . LYS A 1 401 ? 34.353 55.080 -36.080 1.00 27.98 401 LYS A C 1
ATOM 3083 O O . LYS A 1 401 ? 33.345 54.985 -35.392 1.00 27.98 401 LYS A O 1
ATOM 3088 N N . ASP A 1 402 ? 35.541 54.613 -35.693 1.00 28.61 402 ASP A N 1
ATOM 3089 C CA . ASP A 1 402 ? 36.492 55.153 -34.685 1.00 28.61 402 ASP A CA 1
ATOM 3090 C C . ASP A 1 402 ? 36.088 55.814 -33.321 1.00 28.61 402 ASP A C 1
ATOM 3092 O O . ASP A 1 402 ? 35.290 56.749 -33.269 1.00 28.61 402 ASP A O 1
ATOM 3096 N N . VAL A 1 403 ? 36.870 55.420 -32.282 1.00 29.27 403 VAL A N 1
ATOM 3097 C CA . VAL A 1 403 ? 37.426 56.167 -31.102 1.00 29.27 403 VAL A CA 1
ATOM 3098 C C . VAL A 1 403 ? 36.965 55.844 -29.644 1.00 29.27 403 VAL A C 1
ATOM 3100 O O . VAL A 1 403 ? 35.925 56.317 -29.202 1.00 29.27 403 VAL A O 1
ATOM 3103 N N . LYS A 1 404 ? 37.901 55.178 -28.909 1.00 27.84 404 LYS A N 1
ATOM 3104 C CA . LYS A 1 404 ? 38.429 55.301 -27.496 1.00 27.84 404 LYS A CA 1
ATOM 3105 C C . LYS A 1 404 ? 37.473 55.182 -26.274 1.00 27.84 404 LYS A C 1
ATOM 3107 O O . LYS A 1 404 ? 36.310 55.519 -26.377 1.00 27.84 404 LYS A O 1
ATOM 3112 N N . GLU A 1 405 ? 37.868 54.715 -25.071 1.00 24.84 405 GLU A N 1
ATOM 3113 C CA . GLU A 1 405 ? 39.105 54.958 -24.288 1.00 24.84 405 GLU A CA 1
ATOM 3114 C C . GLU A 1 405 ? 39.242 54.050 -23.018 1.00 24.84 405 GLU A C 1
ATOM 3116 O O . GLU A 1 405 ? 38.222 53.611 -22.497 1.00 24.84 405 GLU A O 1
ATOM 3121 N N . ALA A 1 406 ? 40.501 53.864 -22.551 1.00 26.50 406 ALA A N 1
ATOM 3122 C CA . ALA A 1 406 ? 41.070 53.598 -21.191 1.00 26.50 406 ALA A CA 1
ATOM 3123 C C . ALA A 1 406 ? 40.536 52.444 -20.284 1.00 26.50 406 ALA A C 1
ATOM 3125 O O . ALA A 1 406 ? 39.335 52.321 -20.096 1.00 26.50 406 ALA A O 1
ATOM 3126 N N . GLU A 1 407 ? 41.309 51.486 -19.726 1.00 26.05 407 GLU A N 1
ATOM 3127 C CA . GLU A 1 407 ? 42.538 51.421 -18.866 1.00 26.05 407 GLU A CA 1
ATOM 3128 C C . GLU A 1 407 ? 42.218 50.970 -17.407 1.00 26.05 407 GLU A C 1
ATOM 3130 O O . GLU A 1 407 ? 41.355 51.568 -16.779 1.00 26.05 407 GLU A O 1
ATOM 3135 N N . GLU A 1 408 ? 42.912 49.907 -16.929 1.00 24.70 408 GLU A N 1
ATOM 3136 C CA . GLU A 1 408 ? 43.494 49.624 -15.575 1.00 24.70 408 GLU A CA 1
ATOM 3137 C C . GLU A 1 408 ? 42.657 49.819 -14.264 1.00 24.70 408 GLU A C 1
ATOM 3139 O O . GLU A 1 408 ? 41.805 50.682 -14.185 1.00 24.70 408 GLU A O 1
ATOM 3144 N N . THR A 1 409 ? 42.787 49.125 -13.112 1.00 22.62 409 THR A N 1
ATOM 3145 C CA . THR A 1 409 ? 43.771 48.221 -12.469 1.00 22.62 409 THR A CA 1
ATOM 3146 C C . THR A 1 409 ? 43.185 47.625 -11.145 1.00 22.62 409 THR A C 1
ATOM 3148 O O . THR A 1 409 ? 42.341 48.235 -10.503 1.00 22.62 409 THR A O 1
ATOM 3151 N N . HIS A 1 410 ? 43.690 46.447 -10.734 1.00 24.22 410 HIS A N 1
ATOM 3152 C CA . HIS A 1 410 ? 44.044 45.944 -9.373 1.00 24.22 410 HIS A CA 1
ATOM 3153 C C . HIS A 1 410 ? 43.113 45.950 -8.103 1.00 24.22 410 HIS A C 1
ATOM 3155 O O . HIS A 1 410 ? 42.875 46.973 -7.476 1.00 24.22 410 HIS A O 1
ATOM 3161 N N . VAL A 1 411 ? 42.736 44.719 -7.677 1.00 27.86 411 VAL A N 1
ATOM 3162 C CA . VAL A 1 411 ? 42.714 43.980 -6.351 1.00 27.86 411 VAL A CA 1
ATOM 3163 C C . VAL A 1 411 ? 43.303 44.727 -5.107 1.00 27.86 411 VAL A C 1
ATOM 3165 O O . VAL A 1 411 ? 44.319 45.386 -5.342 1.00 27.86 411 VAL A O 1
ATOM 3168 N N . PRO A 1 412 ? 42.845 44.582 -3.809 1.00 39.12 412 PRO A N 1
ATOM 3169 C CA . PRO A 1 412 ? 42.679 43.284 -3.100 1.00 39.12 412 PRO A CA 1
ATOM 3170 C C . PRO A 1 412 ? 41.730 43.073 -1.870 1.00 39.12 412 PRO A C 1
ATOM 3172 O O . PRO A 1 412 ? 41.257 44.003 -1.233 1.00 39.12 412 PRO A O 1
ATOM 3175 N N . GLU A 1 413 ? 41.547 41.765 -1.588 1.00 27.83 413 GLU A N 1
ATOM 3176 C CA . GLU A 1 413 ? 41.439 40.980 -0.321 1.00 27.83 413 GLU A CA 1
ATOM 3177 C C . GLU A 1 413 ? 40.439 41.258 0.828 1.00 27.83 413 GLU A C 1
ATOM 3179 O O . GLU A 1 413 ? 40.457 42.299 1.466 1.00 27.83 413 GLU A O 1
ATOM 3184 N N . GLU A 1 414 ? 39.650 40.215 1.153 1.00 26.41 414 GLU A N 1
ATOM 3185 C CA . GLU A 1 414 ? 39.559 39.405 2.407 1.00 26.41 414 GLU A CA 1
ATOM 3186 C C . GLU A 1 414 ? 38.199 38.657 2.331 1.00 26.41 414 GLU A C 1
ATOM 3188 O O . GLU A 1 414 ? 37.174 39.264 2.052 1.00 26.41 414 GLU A O 1
ATOM 3193 N N . GLY A 1 415 ? 38.029 37.334 2.405 1.00 25.94 415 GLY A N 1
ATOM 3194 C CA . GLY A 1 415 ? 38.594 36.315 3.281 1.00 25.94 415 GLY A CA 1
ATOM 3195 C C . GLY A 1 415 ? 37.415 35.618 3.990 1.00 25.94 415 GLY A C 1
ATOM 3196 O O . GLY A 1 415 ? 36.746 36.260 4.787 1.00 25.94 415 GLY A O 1
ATOM 3197 N N . THR A 1 416 ? 37.103 34.353 3.663 1.00 26.08 416 THR A N 1
ATOM 3198 C CA . THR A 1 416 ? 36.689 33.256 4.583 1.00 26.08 416 THR A CA 1
ATOM 3199 C C . THR A 1 416 ? 36.348 31.996 3.768 1.00 26.08 416 THR A C 1
ATOM 3201 O O . THR A 1 416 ? 35.508 32.005 2.871 1.00 26.08 416 THR A O 1
ATOM 3204 N N . SER A 1 417 ? 37.035 30.908 4.102 1.00 29.09 417 SER A N 1
ATOM 3205 C CA . SER A 1 417 ? 37.060 29.582 3.484 1.00 29.09 417 SER A CA 1
ATOM 3206 C C . SER A 1 417 ? 36.319 28.537 4.330 1.00 29.09 417 SER A C 1
ATOM 3208 O O . SER A 1 417 ? 36.316 28.676 5.545 1.00 29.09 417 SER A O 1
ATOM 3210 N N . VAL A 1 418 ? 35.787 27.471 3.700 1.00 32.78 418 VAL A N 1
ATOM 3211 C CA . VAL A 1 418 ? 35.777 26.043 4.141 1.00 32.78 418 VAL A CA 1
ATOM 3212 C C . VAL A 1 418 ? 35.578 25.160 2.870 1.00 32.78 418 VAL A C 1
ATOM 3214 O O . VAL A 1 418 ? 34.877 25.606 1.961 1.00 32.78 418 VAL A O 1
ATOM 3217 N N . PRO A 1 419 ? 36.220 23.972 2.724 1.00 35.03 419 PRO A N 1
ATOM 3218 C CA . PRO A 1 419 ? 36.755 23.505 1.439 1.00 35.03 419 PRO A CA 1
ATOM 3219 C C . PRO A 1 419 ? 35.949 22.402 0.728 1.00 35.03 419 PRO A C 1
ATOM 3221 O O . PRO A 1 419 ? 35.303 21.560 1.350 1.00 35.03 419 PRO A O 1
ATOM 3224 N N . ALA A 1 420 ? 36.097 22.356 -0.600 1.00 30.81 420 ALA A N 1
ATOM 3225 C CA . ALA A 1 420 ? 35.766 21.207 -1.437 1.00 30.81 420 ALA A CA 1
ATOM 3226 C C . ALA A 1 420 ? 36.951 20.227 -1.466 1.00 30.81 420 ALA A C 1
ATOM 3228 O O . ALA A 1 420 ? 38.076 20.606 -1.799 1.00 30.81 420 ALA A O 1
ATOM 3229 N N . ALA A 1 421 ? 36.695 18.967 -1.117 1.00 29.03 421 ALA A N 1
ATOM 3230 C CA . ALA A 1 421 ? 37.665 17.886 -1.210 1.00 29.03 421 ALA A CA 1
ATOM 3231 C C . ALA A 1 421 ? 38.018 17.615 -2.684 1.00 29.03 421 ALA A C 1
ATOM 3233 O O . ALA A 1 421 ? 37.165 17.203 -3.470 1.00 29.03 421 ALA A O 1
ATOM 3234 N N . LYS A 1 422 ? 39.281 17.846 -3.055 1.00 33.47 422 LYS A N 1
ATOM 3235 C CA . LYS A 1 422 ? 39.874 17.317 -4.286 1.00 33.47 422 LYS A CA 1
ATOM 3236 C C . LYS A 1 422 ? 40.207 15.845 -4.042 1.00 33.47 422 LYS A C 1
ATOM 3238 O O . LYS A 1 422 ? 40.957 15.539 -3.122 1.00 33.4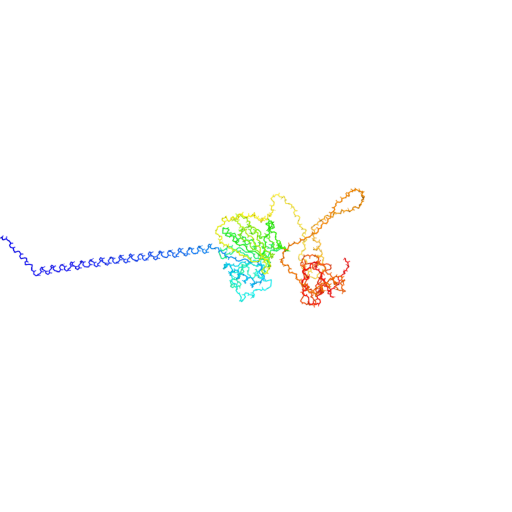7 422 LYS A O 1
ATOM 3243 N N . ALA A 1 423 ? 39.634 14.954 -4.844 1.00 40.16 423 ALA A N 1
ATOM 3244 C CA . ALA A 1 423 ? 40.106 13.582 -4.946 1.00 40.16 423 ALA A CA 1
ATOM 3245 C C . ALA A 1 423 ? 41.434 13.599 -5.715 1.00 40.16 423 ALA A C 1
ATOM 3247 O O . ALA A 1 423 ? 41.481 14.063 -6.855 1.00 40.16 423 ALA A O 1
ATOM 3248 N N . GLU A 1 424 ? 42.509 13.154 -5.074 1.00 43.72 424 GLU A N 1
ATOM 3249 C CA . GLU A 1 424 ? 43.789 12.910 -5.732 1.00 43.72 424 GLU A CA 1
ATOM 3250 C C . GLU A 1 424 ? 43.615 11.707 -6.672 1.00 43.72 424 GLU A C 1
ATOM 3252 O O . GLU A 1 424 ? 43.324 10.597 -6.229 1.00 43.72 424 GLU A O 1
ATOM 3257 N N . VAL A 1 425 ? 43.701 11.950 -7.982 1.00 54.47 425 VAL A N 1
ATOM 3258 C CA . VAL A 1 425 ? 43.762 10.896 -9.005 1.00 54.47 425 VAL A CA 1
ATOM 3259 C C . VAL A 1 425 ? 45.156 10.288 -8.920 1.00 54.47 425 VAL A C 1
ATOM 3261 O O . VAL A 1 425 ? 46.140 11.028 -8.954 1.00 54.47 425 VAL A O 1
ATOM 3264 N N . SER A 1 426 ? 45.244 8.968 -8.760 1.00 74.62 426 SER A N 1
ATOM 3265 C CA . SER A 1 426 ? 46.535 8.288 -8.676 1.00 74.62 426 SER A CA 1
ATOM 3266 C C . SER A 1 426 ? 47.302 8.437 -9.998 1.00 74.62 426 SER A C 1
ATOM 3268 O O . SER A 1 426 ? 46.703 8.481 -11.074 1.00 74.62 426 SER A O 1
ATOM 3270 N N . GLU A 1 427 ? 48.631 8.536 -9.930 1.00 74.06 427 GLU A N 1
ATOM 3271 C CA . GLU A 1 427 ? 49.503 8.671 -11.110 1.00 74.06 427 GLU A CA 1
ATOM 3272 C C . GLU A 1 427 ? 49.298 7.500 -12.097 1.00 74.06 427 GLU A C 1
ATOM 3274 O O . GLU A 1 427 ? 49.268 7.694 -13.310 1.00 74.06 427 GLU A O 1
ATOM 3279 N N . GLU A 1 428 ? 48.988 6.312 -11.568 1.00 72.62 428 GLU A N 1
ATOM 3280 C CA . GLU A 1 428 ? 48.670 5.101 -12.331 1.00 72.62 428 GLU A CA 1
ATOM 3281 C C . GLU A 1 428 ? 47.343 5.204 -13.115 1.00 72.62 428 GLU A C 1
ATOM 3283 O O . GLU A 1 428 ? 47.247 4.734 -14.252 1.00 72.62 428 GLU A O 1
ATOM 3288 N N . ASP A 1 429 ? 46.318 5.862 -12.561 1.00 73.81 429 ASP A N 1
ATOM 3289 C CA . ASP A 1 429 ? 45.045 6.089 -13.261 1.00 73.81 429 ASP A CA 1
ATOM 3290 C C . ASP A 1 429 ? 45.198 7.106 -14.402 1.00 73.81 429 ASP A C 1
ATOM 3292 O O . ASP A 1 429 ? 44.555 6.980 -15.450 1.00 73.81 429 ASP A O 1
ATOM 3296 N N . ALA A 1 430 ? 46.070 8.103 -14.220 1.00 78.75 430 ALA A N 1
ATOM 3297 C CA . ALA A 1 430 ? 46.371 9.099 -15.244 1.00 78.75 430 ALA A CA 1
ATOM 3298 C C . ALA A 1 430 ? 47.119 8.480 -16.437 1.00 78.75 430 ALA A C 1
ATOM 3300 O O . ALA A 1 430 ? 46.773 8.764 -17.587 1.00 78.75 430 ALA A O 1
ATOM 3301 N N . GLU A 1 431 ? 48.085 7.593 -16.184 1.00 82.81 431 GLU A N 1
ATOM 3302 C CA . GLU A 1 431 ? 48.793 6.843 -17.231 1.00 82.81 431 GLU A CA 1
ATOM 3303 C C . GLU A 1 431 ? 47.850 5.913 -18.012 1.00 82.81 431 GLU A C 1
ATOM 3305 O O . GLU A 1 431 ? 47.880 5.880 -19.245 1.00 82.81 431 GLU A O 1
ATOM 3310 N N . ARG A 1 432 ? 46.943 5.205 -17.324 1.00 80.56 432 ARG A N 1
ATOM 3311 C CA . ARG A 1 432 ? 45.940 4.342 -17.979 1.00 80.56 432 ARG A CA 1
ATOM 3312 C C . ARG A 1 432 ? 44.945 5.135 -18.822 1.00 80.56 432 ARG A C 1
ATOM 3314 O O . ARG A 1 432 ? 44.591 4.697 -19.915 1.00 80.56 432 ARG A O 1
ATOM 3321 N N . ALA A 1 433 ? 44.517 6.307 -18.353 1.00 81.81 433 ALA A N 1
ATOM 3322 C CA . ALA A 1 433 ? 43.661 7.194 -19.134 1.00 81.81 433 ALA A CA 1
ATOM 3323 C C . ALA A 1 433 ? 44.372 7.698 -20.404 1.00 81.81 433 ALA A C 1
ATOM 3325 O O . ALA A 1 433 ? 43.759 7.746 -21.472 1.00 81.81 433 ALA A O 1
ATOM 3326 N N . GLN A 1 434 ? 45.671 8.014 -20.323 1.00 85.38 434 GLN A N 1
ATOM 3327 C CA . GLN A 1 434 ? 46.479 8.373 -21.495 1.00 85.38 434 GLN A CA 1
ATOM 3328 C C . GLN A 1 434 ? 46.625 7.198 -22.474 1.00 85.38 434 GLN A C 1
ATOM 3330 O O . GLN A 1 434 ? 46.464 7.390 -23.680 1.00 85.38 434 GLN A O 1
ATOM 3335 N N . ALA A 1 435 ? 46.844 5.977 -21.973 1.00 85.12 435 ALA A N 1
ATOM 3336 C CA . ALA A 1 435 ? 46.892 4.770 -22.799 1.00 85.12 435 ALA A CA 1
ATOM 3337 C C . ALA A 1 435 ? 45.555 4.491 -23.511 1.00 85.12 435 ALA A C 1
ATOM 3339 O O . ALA A 1 435 ? 45.549 4.138 -24.690 1.00 85.12 435 ALA A O 1
ATOM 3340 N N . ALA A 1 436 ? 44.419 4.722 -22.843 1.00 85.50 436 ALA A N 1
ATOM 3341 C CA . ALA A 1 436 ? 43.097 4.576 -23.452 1.00 85.50 436 ALA A CA 1
ATOM 3342 C C . ALA A 1 436 ? 42.854 5.590 -24.585 1.00 85.50 436 ALA A C 1
ATOM 3344 O O . ALA A 1 436 ? 42.298 5.247 -25.630 1.00 85.50 436 ALA A O 1
ATOM 3345 N N . VAL A 1 437 ? 43.320 6.832 -24.420 1.00 86.44 437 VAL A N 1
ATOM 3346 C CA . VAL A 1 437 ? 43.268 7.849 -25.485 1.00 86.44 437 VAL A CA 1
ATOM 3347 C C . VAL A 1 437 ? 44.159 7.455 -26.669 1.00 86.44 437 VAL A C 1
ATOM 3349 O O . VAL A 1 437 ? 43.735 7.582 -27.821 1.00 86.44 437 VAL A O 1
ATOM 3352 N N . ALA A 1 438 ? 45.358 6.926 -26.407 1.00 87.38 438 ALA A N 1
ATOM 3353 C CA . ALA A 1 438 ? 46.247 6.422 -27.453 1.00 87.38 438 ALA A CA 1
ATOM 3354 C C . ALA A 1 438 ? 45.605 5.260 -28.237 1.00 87.38 438 ALA A C 1
ATOM 3356 O O . ALA A 1 438 ? 45.559 5.309 -29.465 1.00 87.38 438 ALA A O 1
ATOM 3357 N N . TRP A 1 439 ? 44.990 4.293 -27.545 1.00 89.44 439 TRP A N 1
ATOM 3358 C CA . TRP A 1 439 ? 44.286 3.156 -28.160 1.00 89.44 439 TRP A CA 1
ATOM 3359 C C . TRP A 1 439 ? 43.166 3.584 -29.118 1.00 89.44 439 TRP A C 1
ATOM 3361 O O . TRP A 1 439 ? 42.994 3.024 -30.203 1.00 89.44 439 TRP A O 1
ATOM 3371 N N . LEU A 1 440 ? 42.380 4.593 -28.732 1.00 87.56 440 LEU A N 1
ATOM 3372 C CA . LEU A 1 440 ? 41.306 5.124 -29.578 1.00 87.56 440 LEU A CA 1
ATOM 3373 C C . LEU A 1 440 ? 41.827 5.884 -30.805 1.00 87.56 440 LEU A C 1
ATOM 3375 O O . LEU A 1 440 ? 41.091 6.025 -31.783 1.00 87.56 440 LEU A O 1
ATOM 3379 N N . THR A 1 441 ? 43.072 6.359 -30.758 1.00 87.62 441 THR A N 1
ATOM 3380 C CA . THR A 1 441 ? 43.726 7.069 -31.866 1.00 87.62 441 THR A CA 1
ATOM 3381 C C . THR A 1 441 ? 44.294 6.090 -32.898 1.00 87.62 441 THR A C 1
ATOM 3383 O O . THR A 1 441 ? 44.329 6.400 -34.089 1.00 87.62 441 THR A O 1
ATOM 3386 N N . GLU A 1 442 ? 44.688 4.890 -32.470 1.00 87.06 442 GLU A N 1
ATOM 3387 C CA . GLU A 1 442 ? 45.161 3.831 -33.362 1.00 87.06 442 GLU A CA 1
ATOM 3388 C C . GLU A 1 442 ? 43.997 3.137 -34.099 1.00 87.06 442 GLU A C 1
ATOM 3390 O O . GLU A 1 442 ? 42.925 2.917 -33.516 1.00 87.06 442 GLU A O 1
ATOM 3395 N N . PRO A 1 443 ? 44.163 2.789 -35.392 1.00 85.38 443 PRO A N 1
ATOM 3396 C CA . PRO A 1 443 ? 43.154 2.041 -36.133 1.00 85.38 443 PRO A CA 1
ATOM 3397 C C . PRO A 1 443 ? 43.032 0.599 -35.600 1.00 85.38 443 PRO A C 1
ATOM 3399 O O . PRO A 1 443 ? 44.037 0.012 -35.199 1.00 85.38 443 PRO A O 1
ATOM 3402 N N . PRO A 1 444 ? 41.831 -0.014 -35.626 1.00 86.69 444 PRO A N 1
ATOM 3403 C CA . PRO A 1 444 ? 41.637 -1.379 -35.135 1.00 86.69 444 PRO A CA 1
ATOM 3404 C C . PRO A 1 444 ? 42.494 -2.400 -35.893 1.00 86.69 444 PRO A C 1
ATOM 3406 O O . PRO A 1 444 ? 42.642 -2.322 -37.115 1.00 86.69 444 PRO A O 1
ATOM 3409 N N . GLY A 1 445 ? 43.025 -3.386 -35.167 1.00 81.44 445 GLY A N 1
ATOM 3410 C CA . GLY A 1 445 ? 43.812 -4.479 -35.739 1.00 81.44 445 GLY A CA 1
ATOM 3411 C C . GLY A 1 445 ? 43.014 -5.388 -36.684 1.00 81.44 445 GLY A C 1
ATOM 3412 O O . GLY A 1 445 ? 41.782 -5.385 -36.721 1.00 81.44 445 GLY A O 1
ATOM 3413 N N . VAL A 1 446 ? 43.723 -6.214 -37.459 1.00 81.25 446 VAL A N 1
ATOM 3414 C CA . VAL A 1 446 ? 43.107 -7.136 -38.427 1.00 81.25 446 VAL A CA 1
ATOM 3415 C C . VAL A 1 446 ? 42.167 -8.113 -37.715 1.00 81.25 446 VAL A C 1
ATOM 3417 O O . VAL A 1 446 ? 42.604 -8.914 -36.900 1.00 81.25 446 VAL A O 1
ATOM 3420 N N . GLY A 1 447 ? 40.880 -8.091 -38.077 1.00 82.88 447 GLY A N 1
ATOM 3421 C CA . GLY A 1 447 ? 39.856 -8.941 -37.453 1.00 82.88 447 GLY A CA 1
ATOM 3422 C C . GLY A 1 447 ? 39.093 -8.283 -36.303 1.00 82.88 447 GLY A C 1
ATOM 3423 O O . GLY A 1 447 ? 38.173 -8.905 -35.783 1.00 82.88 447 GLY A O 1
ATOM 3424 N N . VAL A 1 448 ? 39.406 -7.031 -35.961 1.00 89.50 448 VAL A N 1
ATOM 3425 C CA . VAL A 1 448 ? 38.701 -6.249 -34.939 1.00 89.50 448 VAL A CA 1
ATOM 3426 C C . VAL A 1 448 ? 37.821 -5.193 -35.604 1.00 89.50 448 VAL A C 1
ATOM 3428 O O . VAL A 1 448 ? 38.245 -4.498 -36.527 1.00 89.50 448 VAL A O 1
ATOM 3431 N N . VAL A 1 449 ? 36.585 -5.056 -35.129 1.00 90.62 449 VAL A N 1
ATOM 3432 C CA . VAL A 1 449 ? 35.636 -4.026 -35.563 1.00 90.62 449 VAL A CA 1
ATOM 3433 C C . VAL A 1 449 ? 35.381 -3.064 -34.407 1.00 90.62 449 VAL A C 1
ATOM 3435 O O . VAL A 1 449 ? 34.965 -3.479 -33.325 1.00 90.62 449 VAL A O 1
ATOM 3438 N N . ARG A 1 450 ? 35.611 -1.769 -34.652 1.00 92.69 450 ARG A N 1
ATOM 3439 C CA . ARG A 1 450 ? 35.352 -0.693 -33.689 1.00 92.69 450 ARG A CA 1
ATOM 3440 C C . ARG A 1 450 ? 33.937 -0.150 -33.846 1.00 92.69 450 ARG A C 1
ATOM 3442 O O . ARG A 1 450 ? 33.571 0.398 -34.885 1.00 92.69 450 ARG A O 1
ATOM 3449 N N . TYR A 1 451 ? 33.149 -0.261 -32.788 1.00 91.56 451 TYR A N 1
ATOM 3450 C CA . TYR A 1 451 ? 31.775 0.212 -32.710 1.00 91.56 451 TYR A CA 1
ATOM 3451 C C . TYR A 1 451 ? 31.660 1.454 -31.843 1.00 91.56 451 TYR A C 1
ATOM 3453 O O . TYR A 1 451 ? 31.813 1.368 -30.632 1.00 91.56 451 TYR A O 1
ATOM 3461 N N . THR A 1 452 ? 31.272 2.584 -32.432 1.00 91.62 452 THR A N 1
ATOM 3462 C CA . THR A 1 452 ? 30.999 3.813 -31.671 1.00 91.62 452 THR A CA 1
ATOM 3463 C C . THR A 1 452 ? 29.497 4.029 -31.492 1.00 91.62 452 THR A C 1
ATOM 3465 O O . THR A 1 452 ? 28.743 4.106 -32.463 1.00 91.62 452 THR A O 1
ATOM 3468 N N . PHE A 1 453 ? 29.045 4.171 -30.251 1.00 89.44 453 PHE A N 1
ATOM 3469 C CA . PHE A 1 453 ? 27.658 4.381 -29.845 1.00 89.44 453 PHE A CA 1
ATOM 3470 C C . PHE A 1 453 ? 27.479 5.807 -29.293 1.00 89.44 453 PHE A C 1
ATOM 3472 O O . PHE A 1 453 ? 27.689 6.032 -28.097 1.00 89.44 453 PHE A O 1
ATOM 3479 N N . PRO A 1 454 ? 27.092 6.780 -30.144 1.00 77.69 454 PRO A N 1
ATOM 3480 C CA . PRO A 1 454 ? 26.961 8.183 -29.744 1.00 77.69 454 PRO A CA 1
ATOM 3481 C C . PRO A 1 454 ? 25.682 8.491 -28.948 1.00 77.69 454 PRO A C 1
ATOM 3483 O O . PRO A 1 454 ? 25.619 9.500 -28.256 1.00 77.69 454 PRO A O 1
ATOM 3486 N N . THR A 1 455 ? 24.656 7.637 -29.023 1.00 76.12 455 THR A N 1
ATOM 3487 C CA . THR A 1 455 ? 23.336 7.881 -28.417 1.00 76.12 455 THR A CA 1
ATOM 3488 C C . THR A 1 455 ? 23.230 7.320 -26.992 1.00 76.12 455 THR A C 1
ATOM 3490 O O . THR A 1 455 ? 23.741 6.240 -26.685 1.00 76.12 455 THR A O 1
ATOM 3493 N N . THR A 1 456 ? 22.506 8.019 -26.114 1.00 68.94 456 THR A N 1
ATOM 3494 C CA . THR A 1 456 ? 22.138 7.530 -24.778 1.00 68.94 456 THR A CA 1
ATOM 3495 C C . THR A 1 456 ? 21.061 6.440 -24.877 1.00 68.94 456 THR A C 1
ATOM 3497 O O . THR A 1 456 ? 19.993 6.624 -25.459 1.00 68.94 456 THR A O 1
ATOM 3500 N N . GLY A 1 457 ? 21.350 5.257 -24.331 1.00 72.44 457 GLY A N 1
ATOM 3501 C CA . GLY A 1 457 ? 20.477 4.083 -24.396 1.00 72.44 457 GLY A CA 1
ATOM 3502 C C . GLY A 1 457 ? 21.216 2.788 -24.039 1.00 72.44 457 GLY A C 1
ATOM 3503 O O . GLY A 1 457 ? 22.454 2.795 -23.959 1.00 72.44 457 GLY A O 1
ATOM 3504 N N . PRO A 1 458 ? 20.487 1.682 -23.798 1.00 80.50 458 PRO A N 1
ATOM 3505 C CA . PRO A 1 458 ? 21.101 0.396 -23.499 1.00 80.50 458 PRO A CA 1
ATOM 3506 C C . PRO A 1 458 ? 21.794 -0.162 -24.747 1.00 80.50 458 PRO A C 1
ATOM 3508 O O . PRO A 1 458 ? 21.202 -0.229 -25.828 1.00 80.50 458 PRO A O 1
ATOM 3511 N N . LEU A 1 459 ? 23.045 -0.605 -24.583 1.00 84.81 459 LEU A N 1
ATOM 3512 C CA . LEU A 1 459 ? 23.764 -1.332 -25.633 1.00 84.81 459 LEU A CA 1
ATOM 3513 C C . LEU A 1 459 ? 23.036 -2.634 -25.989 1.00 84.81 459 LEU A C 1
ATOM 3515 O O . LEU A 1 459 ? 23.015 -3.002 -27.155 1.00 84.81 459 LEU A O 1
ATOM 3519 N N . GLY A 1 460 ? 22.383 -3.266 -25.003 1.00 88.69 460 GLY A N 1
ATOM 3520 C CA . GLY A 1 460 ? 21.641 -4.521 -25.163 1.00 88.69 460 GLY A CA 1
ATOM 3521 C C . GLY A 1 460 ? 22.537 -5.737 -25.370 1.00 88.69 460 GLY A C 1
ATOM 3522 O O . GLY A 1 460 ? 22.114 -6.696 -26.007 1.00 88.69 460 GLY A O 1
ATOM 3523 N N . LEU A 1 461 ? 23.760 -5.675 -24.841 1.00 90.00 461 LEU A N 1
ATOM 3524 C CA . LEU A 1 461 ? 24.736 -6.755 -24.861 1.00 90.00 461 LEU A CA 1
ATOM 3525 C C . LEU A 1 461 ? 24.738 -7.486 -23.519 1.00 90.00 461 LEU A C 1
ATOM 3527 O O . LEU A 1 461 ? 24.761 -6.840 -22.468 1.00 90.00 461 LEU A O 1
ATOM 3531 N N . ARG A 1 462 ? 24.764 -8.819 -23.554 1.00 89.19 462 ARG A N 1
ATOM 3532 C CA . ARG A 1 462 ? 25.114 -9.652 -22.399 1.00 89.19 462 ARG A CA 1
ATOM 3533 C C . ARG A 1 462 ? 26.529 -10.171 -22.597 1.00 89.19 462 ARG A C 1
ATOM 3535 O O . ARG A 1 462 ? 26.794 -10.846 -23.587 1.00 89.19 462 ARG A O 1
ATOM 3542 N N . LEU A 1 463 ? 27.414 -9.856 -21.659 1.00 89.50 463 LEU A N 1
ATOM 3543 C CA . LEU A 1 463 ? 28.812 -10.271 -21.695 1.00 89.50 463 LEU A CA 1
ATOM 3544 C C . LEU A 1 463 ? 29.060 -11.464 -20.762 1.00 89.50 463 LEU A C 1
ATOM 3546 O O . LEU A 1 463 ? 28.383 -11.601 -19.737 1.00 89.50 463 LEU A O 1
ATOM 3550 N N . SER A 1 464 ? 30.003 -12.336 -21.119 1.00 88.50 464 SER A N 1
ATOM 3551 C CA . SER A 1 464 ? 30.459 -13.425 -20.252 1.00 88.50 464 SER A CA 1
ATOM 3552 C C . SER A 1 464 ? 31.299 -12.898 -19.081 1.00 88.50 464 SER A C 1
ATOM 3554 O O . SER A 1 464 ? 31.647 -11.719 -19.017 1.00 88.50 464 SER A O 1
ATOM 3556 N N . LYS A 1 465 ? 31.600 -13.775 -18.116 1.00 83.94 465 LYS A N 1
ATOM 3557 C CA . LYS A 1 465 ? 32.484 -13.457 -16.979 1.00 83.94 465 LYS A CA 1
ATOM 3558 C C . LYS A 1 465 ? 33.971 -13.667 -17.301 1.00 83.94 465 LYS A C 1
ATOM 3560 O O . LYS A 1 465 ? 34.804 -13.487 -16.414 1.00 83.94 465 LYS A O 1
ATOM 3565 N N . ASP A 1 466 ? 34.282 -14.089 -18.523 1.00 81.38 466 ASP A N 1
ATOM 3566 C CA . ASP A 1 466 ? 35.646 -14.349 -18.976 1.00 81.38 466 ASP A CA 1
ATOM 3567 C C . ASP A 1 466 ? 36.398 -13.036 -19.213 1.00 81.38 466 ASP A C 1
ATOM 3569 O O . ASP A 1 466 ? 35.803 -11.961 -19.302 1.00 81.38 466 ASP A O 1
ATOM 3573 N N . VAL A 1 467 ? 37.724 -13.120 -19.279 1.00 83.50 467 VAL A N 1
ATOM 3574 C CA . VAL A 1 467 ? 38.604 -11.973 -19.516 1.00 83.50 467 VAL A CA 1
ATOM 3575 C C . VAL A 1 467 ? 39.535 -12.342 -20.671 1.00 83.50 467 VAL A C 1
ATOM 3577 O O . VAL A 1 467 ? 40.368 -13.231 -20.479 1.00 83.50 467 VAL A O 1
ATOM 3580 N N . PRO A 1 468 ? 39.406 -11.710 -21.851 1.00 86.81 468 PRO A N 1
ATOM 3581 C CA . PRO A 1 468 ? 38.384 -10.724 -22.230 1.00 86.81 468 PRO A CA 1
ATOM 3582 C C . PRO A 1 468 ? 36.963 -11.325 -22.355 1.00 86.81 468 PRO A C 1
ATOM 3584 O O . PRO A 1 468 ? 36.814 -12.519 -22.629 1.00 86.81 468 PRO A O 1
ATOM 3587 N N . PRO A 1 469 ? 35.903 -10.521 -22.152 1.00 88.19 469 PRO A N 1
ATOM 3588 C CA . PRO A 1 469 ? 34.528 -11.011 -22.116 1.00 88.19 469 PRO A CA 1
ATOM 3589 C C . PRO A 1 469 ? 33.945 -11.284 -23.508 1.00 88.19 469 PRO A C 1
ATOM 3591 O O . PRO A 1 469 ? 34.173 -10.543 -24.466 1.00 88.19 469 PRO A O 1
ATOM 3594 N N . TRP A 1 470 ? 33.119 -12.327 -23.593 1.00 90.81 470 TRP A N 1
ATOM 3595 C CA . TRP A 1 470 ? 32.453 -12.757 -24.825 1.00 90.81 470 TRP A CA 1
ATOM 3596 C C . TRP A 1 470 ? 31.042 -12.190 -24.912 1.00 90.81 470 TRP A C 1
ATOM 3598 O O . TRP A 1 470 ? 30.347 -12.085 -23.900 1.00 90.81 470 TRP A O 1
ATOM 3608 N N . ILE A 1 471 ? 30.572 -11.890 -26.118 1.00 92.88 471 ILE A N 1
ATOM 3609 C CA . ILE A 1 471 ? 29.196 -11.450 -26.358 1.00 92.88 471 ILE A CA 1
ATOM 3610 C C . ILE A 1 471 ? 28.281 -12.675 -26.412 1.00 92.88 471 ILE A C 1
ATOM 3612 O O . ILE A 1 471 ? 28.221 -13.386 -27.412 1.00 92.88 471 ILE A O 1
ATOM 3616 N N . LEU A 1 472 ? 27.549 -12.913 -25.327 1.00 90.00 472 LEU A N 1
ATOM 3617 C CA . LEU A 1 472 ? 26.625 -14.040 -25.185 1.00 90.00 472 LEU A CA 1
ATOM 3618 C C . LEU A 1 472 ? 25.251 -13.758 -25.802 1.00 90.00 472 LEU A C 1
ATOM 3620 O O . LEU A 1 472 ? 24.571 -14.678 -26.243 1.00 90.00 472 LEU A O 1
ATOM 3624 N N . GLU A 1 473 ? 24.824 -12.496 -25.803 1.00 91.31 473 GLU A N 1
ATOM 3625 C CA . GLU A 1 473 ? 23.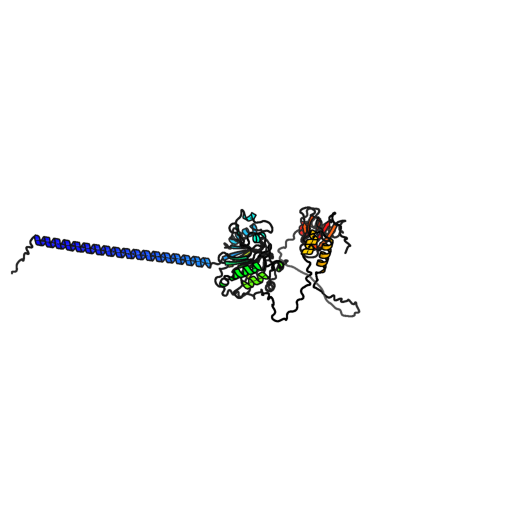497 -12.096 -26.276 1.00 91.31 473 GLU A CA 1
ATOM 3626 C C . GLU A 1 473 ? 23.534 -10.674 -26.844 1.00 91.31 473 GLU A C 1
ATOM 3628 O O . GLU A 1 473 ? 24.171 -9.785 -26.270 1.00 91.31 473 GLU A O 1
ATOM 3633 N N . VAL A 1 474 ? 22.798 -10.452 -27.935 1.00 91.69 474 VAL A N 1
ATOM 3634 C CA . VAL A 1 474 ? 22.550 -9.138 -28.537 1.00 91.69 474 VAL A CA 1
ATOM 3635 C C . VAL A 1 474 ? 21.039 -8.977 -28.673 1.00 91.69 474 VAL A C 1
ATOM 3637 O O . VAL A 1 474 ? 20.446 -9.501 -29.615 1.00 91.69 474 VAL A O 1
ATOM 3640 N N . ARG A 1 475 ? 20.413 -8.263 -27.731 1.00 88.38 475 ARG A N 1
ATOM 3641 C CA . ARG A 1 475 ? 18.952 -8.075 -27.687 1.00 88.38 475 ARG A CA 1
ATOM 3642 C C . ARG A 1 475 ? 18.452 -7.346 -28.929 1.00 88.38 475 ARG A C 1
ATOM 3644 O O . ARG A 1 475 ? 18.970 -6.273 -29.257 1.00 88.38 475 ARG A O 1
ATOM 3651 N N . ASP A 1 476 ? 17.423 -7.879 -29.577 1.00 81.75 476 ASP A N 1
ATOM 3652 C CA . ASP A 1 476 ? 16.794 -7.228 -30.726 1.00 81.75 476 ASP A CA 1
ATOM 3653 C C . ASP A 1 476 ? 16.199 -5.867 -30.331 1.00 81.75 476 ASP A C 1
ATOM 3655 O O . ASP A 1 476 ? 15.734 -5.656 -29.211 1.00 81.75 476 ASP A O 1
ATOM 3659 N N . GLY A 1 477 ? 16.305 -4.884 -31.229 1.00 80.81 477 GLY A N 1
ATOM 3660 C CA . GLY A 1 477 ? 15.902 -3.504 -30.933 1.00 80.81 477 GLY A CA 1
ATOM 3661 C C . GLY A 1 477 ? 16.841 -2.740 -29.983 1.00 80.81 477 GLY A C 1
ATOM 3662 O O . GLY A 1 477 ? 16.504 -1.637 -29.547 1.00 80.81 477 GLY A O 1
ATOM 3663 N N . SER A 1 478 ? 18.030 -3.260 -29.665 1.00 88.25 478 SER A N 1
ATOM 3664 C CA . SER A 1 478 ? 19.068 -2.525 -28.925 1.00 88.25 478 SER A CA 1
ATOM 3665 C C . SER A 1 478 ? 19.975 -1.678 -29.827 1.00 88.25 478 SER A C 1
ATOM 3667 O O . SER A 1 478 ? 19.925 -1.771 -31.056 1.00 88.25 478 SER A O 1
ATOM 3669 N N . LEU A 1 479 ? 20.823 -0.827 -29.231 1.00 87.25 479 LEU A N 1
ATOM 3670 C CA . LEU A 1 479 ? 21.816 -0.068 -30.002 1.00 87.25 479 LEU A CA 1
ATOM 3671 C C . LEU A 1 479 ? 22.817 -0.992 -30.708 1.00 87.25 479 LEU A C 1
ATOM 3673 O O . LEU A 1 479 ? 23.170 -0.709 -31.848 1.00 87.25 479 LEU A O 1
ATOM 3677 N N . ALA A 1 480 ? 23.230 -2.095 -30.075 1.00 89.25 480 ALA A N 1
ATOM 3678 C CA . ALA A 1 480 ? 24.127 -3.073 -30.684 1.00 89.25 480 ALA A CA 1
ATOM 3679 C C . ALA A 1 480 ? 23.464 -3.865 -31.824 1.00 89.25 480 ALA A C 1
ATOM 3681 O O . ALA A 1 480 ? 24.099 -4.104 -32.852 1.00 89.25 480 ALA A O 1
ATOM 3682 N N . ALA A 1 481 ? 22.178 -4.212 -31.689 1.00 88.12 481 ALA A N 1
ATOM 3683 C CA . ALA A 1 481 ? 21.431 -4.909 -32.741 1.00 88.12 481 ALA A CA 1
ATOM 3684 C C . ALA A 1 481 ? 21.192 -4.042 -33.987 1.00 88.12 481 ALA A C 1
ATOM 3686 O O . ALA A 1 481 ? 21.150 -4.564 -35.095 1.00 88.12 481 ALA A O 1
ATOM 3687 N N . ARG A 1 482 ? 21.051 -2.721 -33.809 1.00 86.19 482 ARG A N 1
ATOM 3688 C CA . ARG A 1 482 ? 20.808 -1.761 -34.901 1.00 86.19 482 ARG A CA 1
ATOM 3689 C C . ARG A 1 482 ? 22.072 -1.263 -35.605 1.00 86.19 482 ARG A C 1
ATOM 3691 O O . ARG A 1 482 ? 21.960 -0.466 -36.534 1.00 86.19 482 ARG A O 1
ATOM 3698 N N . LYS A 1 483 ? 23.269 -1.646 -35.151 1.00 85.31 483 LYS A N 1
ATOM 3699 C CA . LYS A 1 483 ? 24.508 -1.233 -35.819 1.00 85.31 483 LYS A CA 1
ATOM 3700 C C . LYS A 1 483 ? 24.658 -1.915 -37.175 1.00 85.31 483 LYS A C 1
ATOM 3702 O O . LYS A 1 483 ? 24.183 -3.025 -37.376 1.00 85.31 483 LYS A O 1
ATOM 3707 N N . ALA A 1 484 ? 25.336 -1.229 -38.090 1.00 81.38 484 ALA A N 1
ATOM 3708 C CA . ALA A 1 484 ? 25.744 -1.757 -39.381 1.00 81.38 484 ALA A CA 1
ATOM 3709 C C . ALA A 1 484 ? 27.281 -1.674 -39.459 1.00 81.38 484 ALA A C 1
ATOM 3711 O O . ALA A 1 484 ? 27.802 -0.557 -39.450 1.00 81.38 484 ALA A O 1
ATOM 3712 N N . PRO A 1 485 ? 28.007 -2.807 -39.473 1.00 84.88 485 PRO A N 1
ATOM 3713 C CA . PRO A 1 485 ? 27.505 -4.181 -39.326 1.00 84.88 485 PRO A CA 1
ATOM 3714 C C . PRO A 1 485 ? 26.898 -4.448 -37.937 1.00 84.88 485 PRO A C 1
ATOM 3716 O O . PRO A 1 485 ? 27.247 -3.776 -36.969 1.00 84.88 485 PRO A O 1
ATOM 3719 N N . ARG A 1 486 ? 25.983 -5.419 -37.817 1.00 88.50 486 ARG A N 1
ATOM 3720 C CA . ARG A 1 486 ? 25.404 -5.803 -36.515 1.00 88.50 486 ARG A CA 1
ATOM 3721 C C . ARG A 1 486 ? 26.518 -6.306 -35.600 1.00 88.50 486 ARG A C 1
ATOM 3723 O O . ARG A 1 486 ? 27.415 -6.998 -36.072 1.00 88.50 486 ARG A O 1
ATOM 3730 N N . VAL A 1 487 ? 26.469 -5.964 -34.311 1.00 91.69 487 VAL A N 1
ATOM 3731 C CA . VAL A 1 487 ? 27.420 -6.523 -33.336 1.00 91.69 487 VAL A CA 1
ATOM 3732 C C . VAL A 1 487 ? 27.241 -8.049 -33.292 1.00 91.69 487 VAL A C 1
ATOM 3734 O O . VAL A 1 487 ? 26.107 -8.496 -33.085 1.00 91.69 487 VAL A O 1
ATOM 3737 N N . PRO A 1 488 ? 28.300 -8.849 -33.510 1.00 90.62 488 PRO A N 1
ATOM 3738 C CA . PRO A 1 488 ? 28.168 -10.292 -33.660 1.00 90.62 488 PRO A CA 1
ATOM 3739 C C . PRO A 1 488 ? 27.951 -10.989 -32.312 1.00 90.62 488 PRO A C 1
ATOM 3741 O O . PRO A 1 488 ? 28.568 -10.645 -31.301 1.00 90.62 488 PRO A O 1
ATOM 3744 N N . LEU A 1 489 ? 27.100 -12.017 -32.311 1.00 89.69 489 LEU A N 1
ATOM 3745 C CA . LEU A 1 489 ? 27.052 -12.997 -31.224 1.00 89.69 489 LEU A CA 1
ATOM 3746 C C . LEU A 1 489 ? 28.351 -13.810 -31.238 1.00 89.69 489 LEU A C 1
ATOM 3748 O O . LEU A 1 489 ? 28.811 -14.201 -32.309 1.00 89.69 489 LEU A O 1
ATOM 3752 N N . GLY A 1 490 ? 28.934 -14.048 -30.065 1.00 88.50 490 GLY A N 1
ATOM 3753 C CA . GLY A 1 490 ? 30.211 -14.748 -29.913 1.00 88.50 490 GLY A CA 1
ATOM 3754 C C . GLY A 1 490 ? 31.457 -13.883 -30.130 1.00 88.50 490 GLY A C 1
ATOM 3755 O O . GLY A 1 490 ? 32.561 -14.400 -30.006 1.00 88.50 490 GLY A O 1
ATOM 3756 N N . GLY A 1 491 ? 31.314 -12.586 -30.438 1.00 91.50 491 GLY A N 1
ATOM 3757 C CA . GLY A 1 491 ? 32.460 -11.674 -30.553 1.00 91.50 491 GLY A CA 1
ATOM 3758 C C . GLY A 1 491 ? 33.147 -11.440 -29.206 1.00 91.50 491 GLY A C 1
ATOM 3759 O O . GLY A 1 491 ? 32.485 -11.443 -28.165 1.00 91.50 491 GLY A O 1
ATOM 3760 N N . ILE A 1 492 ? 34.461 -11.216 -29.217 1.00 92.38 492 ILE A N 1
ATOM 3761 C CA . ILE A 1 492 ? 35.252 -10.966 -28.001 1.00 92.38 492 ILE A CA 1
ATOM 3762 C C . ILE A 1 492 ? 35.468 -9.461 -27.854 1.00 92.38 492 ILE A C 1
ATOM 3764 O O . ILE A 1 492 ? 35.938 -8.811 -28.785 1.00 92.38 492 ILE A O 1
ATOM 3768 N N . VAL A 1 493 ? 35.127 -8.882 -26.701 1.00 92.12 493 VAL A N 1
ATOM 3769 C CA . VAL A 1 493 ? 35.312 -7.440 -26.466 1.00 92.12 493 VAL A CA 1
ATOM 3770 C C . VAL A 1 493 ? 36.723 -7.187 -25.941 1.00 92.12 493 VAL A C 1
ATOM 3772 O O . VAL A 1 493 ? 37.032 -7.518 -24.799 1.00 92.12 493 VAL A O 1
ATOM 3775 N N . LEU A 1 494 ? 37.567 -6.582 -26.774 1.00 90.62 494 LEU A N 1
ATOM 3776 C CA . LEU A 1 494 ? 38.971 -6.304 -26.467 1.00 90.62 494 LEU A CA 1
ATOM 3777 C C . LEU A 1 494 ? 39.159 -4.991 -25.711 1.00 90.62 494 LEU A C 1
ATOM 3779 O O . LEU A 1 494 ? 40.045 -4.907 -24.872 1.00 90.62 494 LEU A O 1
ATOM 3783 N N . ALA A 1 495 ? 38.334 -3.976 -25.978 1.00 90.56 495 ALA A N 1
ATOM 3784 C CA . ALA A 1 495 ? 38.418 -2.701 -25.273 1.00 90.56 495 ALA A CA 1
ATOM 3785 C C . ALA A 1 495 ? 37.069 -1.980 -25.182 1.00 90.56 495 ALA A C 1
ATOM 3787 O O . ALA A 1 495 ? 36.209 -2.118 -26.059 1.00 90.56 495 ALA A O 1
ATOM 3788 N N . VAL A 1 496 ? 36.913 -1.164 -24.134 1.00 91.25 496 VAL A N 1
ATOM 3789 C CA . VAL A 1 496 ? 35.783 -0.237 -23.944 1.00 91.25 496 VAL A CA 1
ATOM 3790 C C . VAL A 1 496 ? 36.330 1.173 -23.747 1.00 91.25 496 VAL A C 1
ATOM 3792 O O . VAL A 1 496 ? 37.056 1.425 -22.793 1.00 91.25 496 VAL A O 1
ATOM 3795 N N . ASN A 1 497 ? 35.971 2.114 -24.622 1.00 90.12 497 ASN A N 1
ATOM 3796 C CA . ASN A 1 497 ? 36.483 3.493 -24.631 1.00 90.12 497 ASN A CA 1
ATOM 3797 C C . ASN A 1 497 ? 38.019 3.565 -24.571 1.00 90.12 497 ASN A C 1
ATOM 3799 O O . ASN A 1 497 ? 38.571 4.452 -23.927 1.00 90.12 497 ASN A O 1
ATOM 3803 N N . GLY A 1 498 ? 38.697 2.613 -25.216 1.00 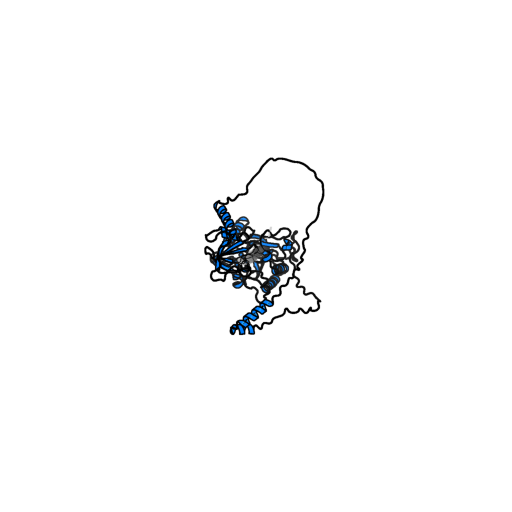86.69 498 GLY A N 1
ATOM 3804 C CA . GLY A 1 498 ? 40.156 2.508 -25.220 1.00 86.69 498 GLY A CA 1
ATOM 3805 C C . GLY A 1 498 ? 40.760 1.791 -24.013 1.00 86.69 498 GLY A C 1
ATOM 3806 O O . GLY A 1 498 ? 41.942 1.473 -24.043 1.00 86.69 498 GLY A O 1
ATOM 3807 N N . TYR A 1 499 ? 39.978 1.485 -22.973 1.00 89.12 499 TYR A N 1
ATOM 3808 C CA . TYR A 1 499 ? 40.455 0.663 -21.862 1.00 89.12 499 TYR A CA 1
ATOM 3809 C C . TYR A 1 499 ? 40.500 -0.804 -22.284 1.00 89.12 499 TYR A C 1
ATOM 3811 O O . TYR A 1 499 ? 39.457 -1.401 -22.565 1.00 89.12 499 TYR A O 1
ATOM 3819 N N . ASP A 1 500 ? 41.710 -1.357 -22.321 1.00 87.00 500 ASP A N 1
ATOM 3820 C CA . ASP A 1 500 ? 41.993 -2.749 -22.662 1.00 87.00 500 ASP A CA 1
ATOM 3821 C C . ASP A 1 500 ? 41.370 -3.716 -21.635 1.00 87.00 500 ASP A C 1
ATOM 3823 O O . ASP A 1 500 ? 41.607 -3.623 -20.428 1.00 87.00 500 ASP A O 1
ATOM 3827 N N . LEU A 1 501 ? 40.560 -4.648 -22.137 1.00 84.88 501 LEU A N 1
ATOM 3828 C CA . LEU A 1 501 ? 39.858 -5.692 -21.391 1.00 84.88 501 LEU A CA 1
ATOM 3829 C C . LEU A 1 501 ? 40.579 -7.047 -21.417 1.00 84.88 501 LEU A C 1
ATOM 3831 O O . LEU A 1 501 ? 40.083 -8.011 -20.829 1.00 84.88 501 LEU A O 1
ATOM 3835 N N . SER A 1 502 ? 41.748 -7.145 -22.057 1.00 76.38 502 SER A N 1
ATOM 3836 C CA . SER A 1 502 ? 42.604 -8.339 -22.004 1.00 76.38 502 SER A CA 1
ATOM 3837 C C . SER A 1 502 ? 43.120 -8.631 -20.587 1.00 76.38 502 SER A C 1
ATOM 3839 O O . SER A 1 502 ? 43.513 -9.758 -20.275 1.00 76.38 502 SER A O 1
ATOM 3841 N N . LYS A 1 503 ? 43.075 -7.630 -19.699 1.00 74.50 503 LYS A N 1
ATOM 3842 C CA . LYS A 1 503 ? 43.410 -7.721 -18.273 1.00 74.50 503 LYS A CA 1
ATOM 3843 C C . LYS A 1 503 ? 42.202 -7.298 -17.434 1.00 74.50 503 LYS A C 1
ATOM 3845 O O . LYS A 1 503 ? 41.415 -6.450 -17.845 1.00 74.50 503 LYS A O 1
ATOM 3850 N N . LYS A 1 504 ? 42.048 -7.868 -16.232 1.00 65.25 504 LYS A N 1
ATOM 3851 C CA . LYS A 1 504 ? 40.999 -7.436 -15.289 1.00 65.25 504 LYS A CA 1
ATOM 3852 C C . LYS A 1 504 ? 41.217 -5.970 -14.918 1.00 65.25 504 LYS A C 1
ATOM 3854 O O . LYS A 1 504 ? 42.205 -5.653 -14.263 1.00 65.25 504 LYS A O 1
ATOM 3859 N N . CYS A 1 505 ? 40.291 -5.112 -15.327 1.00 64.75 505 CYS A N 1
ATOM 3860 C CA . CYS A 1 505 ? 40.333 -3.677 -15.088 1.00 64.75 505 CYS A CA 1
ATOM 3861 C C . CYS A 1 505 ? 38.932 -3.203 -14.678 1.00 64.75 505 CYS A C 1
ATOM 3863 O O . CYS A 1 505 ? 37.974 -3.329 -15.447 1.00 64.75 505 CYS A O 1
ATOM 3865 N N . ASP A 1 506 ? 38.806 -2.682 -13.455 1.00 67.00 506 ASP A N 1
ATOM 3866 C CA . ASP A 1 506 ? 37.530 -2.206 -12.900 1.00 67.00 506 ASP A CA 1
ATOM 3867 C C . ASP A 1 506 ? 37.071 -0.901 -13.584 1.00 67.00 506 ASP A C 1
ATOM 3869 O O . ASP A 1 506 ? 35.883 -0.555 -13.598 1.00 67.00 506 ASP A O 1
ATOM 3873 N N . GLU A 1 507 ? 38.004 -0.191 -14.218 1.00 71.38 507 GLU A N 1
ATOM 3874 C CA . GLU A 1 507 ? 37.775 1.063 -14.932 1.00 71.38 507 GLU A CA 1
ATOM 3875 C C . GLU A 1 507 ? 36.956 0.848 -16.207 1.00 71.38 507 GLU A C 1
ATOM 3877 O O . GLU A 1 507 ? 36.179 1.726 -16.581 1.00 71.38 507 GLU A O 1
ATOM 3882 N N . ALA A 1 508 ? 37.022 -0.330 -16.832 1.00 67.50 508 ALA A N 1
ATOM 3883 C CA . ALA A 1 508 ? 36.240 -0.625 -18.030 1.00 67.50 508 ALA A CA 1
ATOM 3884 C C . ALA A 1 508 ? 34.725 -0.689 -17.750 1.00 67.50 508 ALA A C 1
ATOM 3886 O O . ALA A 1 508 ? 33.913 -0.259 -18.574 1.00 67.50 508 ALA A O 1
ATOM 3887 N N . ALA A 1 509 ? 34.321 -1.135 -16.554 1.00 69.12 509 ALA A N 1
ATOM 3888 C CA . ALA A 1 509 ? 32.921 -1.090 -16.126 1.00 69.12 509 ALA A CA 1
ATOM 3889 C C . ALA A 1 509 ? 32.437 0.356 -15.916 1.00 69.12 509 ALA A C 1
ATOM 3891 O O . ALA A 1 509 ? 31.300 0.690 -16.258 1.00 69.12 509 ALA A O 1
ATOM 3892 N N . LYS A 1 510 ? 33.314 1.236 -15.411 1.00 77.12 510 LYS A N 1
ATOM 3893 C CA . LYS A 1 510 ? 33.045 2.680 -15.304 1.00 77.12 510 LYS A CA 1
ATOM 3894 C C . LYS A 1 510 ? 33.014 3.338 -16.688 1.00 77.12 510 LYS A C 1
ATOM 3896 O O . LYS A 1 510 ? 32.168 4.194 -16.937 1.00 77.12 510 LYS A O 1
ATOM 3901 N N . ALA A 1 511 ? 33.866 2.898 -17.613 1.00 76.69 511 ALA A N 1
ATOM 3902 C CA . ALA A 1 511 ? 33.936 3.408 -18.978 1.00 76.69 511 ALA A CA 1
ATOM 3903 C C . ALA A 1 511 ? 32.640 3.156 -19.769 1.00 76.69 511 ALA A C 1
ATOM 3905 O O . ALA A 1 511 ? 32.219 4.024 -20.528 1.00 76.69 511 ALA A O 1
ATOM 3906 N N . LEU A 1 512 ? 31.921 2.054 -19.514 1.00 77.38 512 LEU A N 1
ATOM 3907 C CA . LEU A 1 512 ? 30.588 1.807 -20.094 1.00 77.38 512 LEU A CA 1
ATOM 3908 C C . LEU A 1 512 ? 29.536 2.869 -19.716 1.00 77.38 512 LEU A C 1
ATOM 3910 O O . LEU A 1 512 ? 28.513 2.984 -20.403 1.00 77.38 512 LEU A O 1
ATOM 3914 N N . MET A 1 513 ? 29.768 3.644 -18.651 1.00 74.88 513 MET A N 1
ATOM 3915 C CA . MET A 1 513 ? 28.896 4.745 -18.220 1.00 74.88 513 MET A CA 1
ATOM 3916 C C . MET A 1 513 ? 29.213 6.067 -18.932 1.00 74.88 513 MET A C 1
ATOM 3918 O O . MET A 1 513 ? 28.381 6.974 -18.931 1.00 74.88 513 MET A O 1
ATOM 3922 N N . VAL A 1 514 ? 30.375 6.173 -19.584 1.00 78.75 514 VAL A N 1
ATOM 3923 C CA . VAL A 1 514 ? 30.799 7.365 -20.328 1.00 78.75 514 VAL A CA 1
ATOM 3924 C C . VAL A 1 514 ? 30.356 7.232 -21.785 1.00 78.75 514 VAL A C 1
ATOM 3926 O O . VAL A 1 514 ? 30.578 6.208 -22.432 1.00 78.75 514 VAL A O 1
ATOM 3929 N N . ARG A 1 515 ? 29.668 8.256 -22.299 1.00 81.19 515 ARG A N 1
ATOM 3930 C CA . ARG A 1 515 ? 29.224 8.336 -23.699 1.00 81.19 515 ARG A CA 1
ATOM 3931 C C . ARG A 1 515 ? 30.129 9.304 -24.477 1.00 81.19 515 ARG A C 1
ATOM 3933 O O . ARG A 1 515 ? 30.494 10.329 -23.905 1.00 81.19 515 ARG A O 1
ATOM 3940 N N . PRO A 1 516 ? 30.440 9.039 -25.760 1.00 85.12 516 PRO A N 1
ATOM 3941 C CA . PRO A 1 516 ? 30.064 7.860 -26.552 1.00 85.12 516 PRO A CA 1
ATOM 3942 C C . PRO A 1 516 ? 30.730 6.574 -26.036 1.00 85.12 516 PRO A C 1
ATOM 3944 O O . PRO A 1 516 ? 31.838 6.638 -25.520 1.00 85.12 516 PRO A O 1
ATOM 3947 N N . VAL A 1 517 ? 30.060 5.418 -26.169 1.00 90.06 517 VAL A N 1
ATOM 3948 C CA . VAL A 1 517 ? 30.735 4.128 -25.909 1.00 90.06 517 VAL A CA 1
ATOM 3949 C C . VAL A 1 517 ? 31.414 3.667 -27.184 1.00 90.06 517 VAL A C 1
ATOM 3951 O O . VAL A 1 517 ? 30.750 3.566 -28.210 1.00 90.06 517 VAL A O 1
ATOM 3954 N N . VAL A 1 518 ? 32.696 3.350 -27.123 1.00 90.81 518 VAL A N 1
ATOM 3955 C CA . VAL A 1 518 ? 33.471 2.735 -28.195 1.00 90.81 518 VAL A CA 1
ATOM 3956 C C . VAL A 1 518 ? 33.816 1.313 -27.771 1.00 90.81 518 VAL A C 1
ATOM 3958 O O . VAL A 1 518 ? 34.421 1.129 -26.720 1.00 90.81 518 VAL A O 1
ATOM 3961 N N . LEU A 1 519 ? 33.407 0.313 -28.547 1.00 92.50 519 LEU A N 1
ATOM 3962 C CA . LEU A 1 519 ? 33.749 -1.091 -28.314 1.00 92.50 519 LEU A CA 1
ATOM 3963 C C . LEU A 1 519 ? 34.640 -1.593 -29.437 1.00 92.50 519 LEU A C 1
ATOM 3965 O O . LEU A 1 519 ? 34.223 -1.552 -30.593 1.00 92.50 519 LEU A O 1
ATOM 3969 N N . ASP A 1 520 ? 35.796 -2.139 -29.093 1.00 91.06 520 ASP A N 1
ATOM 3970 C CA . ASP A 1 520 ? 36.607 -2.896 -30.042 1.00 91.06 520 ASP A CA 1
ATOM 3971 C C . ASP A 1 520 ? 36.281 -4.374 -29.869 1.00 91.06 520 ASP A C 1
ATOM 3973 O O . ASP A 1 520 ? 36.517 -4.950 -28.806 1.00 91.06 520 ASP A O 1
ATOM 3977 N N . VAL A 1 521 ? 35.673 -4.965 -30.896 1.00 92.75 521 VAL A N 1
ATOM 3978 C CA . VAL A 1 521 ? 35.180 -6.344 -30.865 1.00 92.75 521 VAL A CA 1
ATOM 3979 C C . VAL A 1 521 ? 35.941 -7.171 -31.888 1.00 92.75 521 VAL A C 1
ATOM 3981 O O . VAL A 1 521 ? 35.901 -6.877 -33.083 1.00 92.75 521 VAL A O 1
ATOM 3984 N N . GLU A 1 522 ? 36.618 -8.216 -31.431 1.00 92.62 522 GLU A N 1
ATOM 3985 C CA . GLU A 1 522 ? 37.191 -9.233 -32.303 1.00 92.62 522 GLU A CA 1
ATOM 3986 C C . GLU A 1 522 ? 36.067 -10.054 -32.944 1.00 92.62 522 GLU A C 1
ATOM 3988 O O . GLU A 1 522 ? 35.174 -10.573 -32.262 1.00 92.62 522 GLU A O 1
ATOM 3993 N N . TRP A 1 523 ? 36.090 -10.126 -34.273 1.00 88.62 523 TRP A N 1
ATOM 3994 C CA . TRP A 1 523 ? 35.058 -10.789 -35.055 1.00 88.62 523 TRP A CA 1
ATOM 3995 C C . TRP A 1 523 ? 35.185 -12.316 -34.947 1.00 88.62 523 TRP A C 1
ATOM 3997 O O . TRP A 1 523 ? 36.282 -12.836 -35.165 1.00 88.62 523 TRP A O 1
ATOM 4007 N N . PRO A 1 524 ? 34.087 -13.052 -34.689 1.00 89.00 524 PRO A N 1
ATOM 4008 C CA . PRO A 1 524 ? 34.117 -14.511 -34.632 1.00 89.00 524 PRO A CA 1
ATOM 4009 C C . PRO A 1 524 ? 34.645 -15.132 -35.931 1.00 89.00 524 PRO A C 1
ATOM 4011 O O . PRO A 1 524 ? 34.223 -14.759 -37.027 1.00 89.00 524 PRO A O 1
ATOM 4014 N N . ALA A 1 525 ? 35.568 -16.090 -35.822 1.00 79.69 525 ALA A N 1
ATOM 4015 C CA . ALA A 1 525 ? 36.210 -16.720 -36.981 1.00 79.69 525 ALA A CA 1
ATOM 4016 C C . ALA A 1 525 ? 35.247 -17.566 -37.839 1.00 79.69 525 ALA A C 1
ATOM 4018 O O . ALA A 1 525 ? 35.526 -17.830 -39.008 1.00 79.69 525 ALA A O 1
ATOM 4019 N N . ASP A 1 526 ? 34.125 -17.986 -37.259 1.00 78.12 526 ASP A N 1
ATOM 4020 C CA . ASP A 1 526 ? 33.065 -18.790 -37.868 1.00 78.12 526 ASP A CA 1
ATOM 4021 C C . ASP A 1 526 ? 32.017 -17.955 -38.627 1.00 78.12 526 ASP A C 1
ATOM 4023 O O . ASP A 1 526 ? 31.161 -18.521 -39.309 1.00 78.12 526 ASP A O 1
ATOM 4027 N N . GLN A 1 527 ? 32.088 -16.620 -38.561 1.00 78.38 527 GLN A N 1
ATOM 4028 C CA . GLN A 1 527 ? 31.159 -15.721 -39.247 1.00 78.38 527 GLN A CA 1
ATOM 4029 C C . GLN A 1 527 ? 31.836 -14.988 -40.415 1.00 78.38 527 GLN A C 1
ATOM 4031 O O . GLN A 1 527 ? 32.977 -14.532 -40.288 1.00 78.38 527 GLN A O 1
ATOM 4036 N N . PRO A 1 528 ? 31.143 -14.807 -41.559 1.00 73.50 528 PRO A N 1
ATOM 4037 C CA . PRO A 1 528 ? 31.686 -14.039 -42.671 1.00 73.50 528 PRO A CA 1
ATOM 4038 C C . PRO A 1 528 ? 31.953 -12.602 -42.213 1.00 73.50 528 PRO A C 1
ATOM 4040 O O . PRO A 1 528 ? 31.064 -11.931 -41.683 1.00 73.50 528 PRO A O 1
ATOM 4043 N N . LYS A 1 529 ? 33.195 -12.137 -42.393 1.00 67.81 529 LYS A N 1
ATOM 4044 C CA . LYS A 1 529 ? 33.584 -10.779 -42.003 1.00 67.81 529 LYS A CA 1
ATOM 4045 C C . LYS A 1 529 ? 32.768 -9.760 -42.806 1.00 67.81 529 LYS A C 1
ATOM 4047 O O . LYS A 1 529 ? 32.677 -9.895 -44.028 1.00 67.81 529 LYS A O 1
ATOM 4052 N N . PRO A 1 530 ? 32.192 -8.735 -42.162 1.00 68.38 530 PRO A N 1
ATOM 4053 C CA . PRO A 1 530 ? 31.502 -7.678 -42.878 1.00 68.38 530 PRO A CA 1
ATOM 4054 C C . PRO A 1 530 ? 32.512 -6.888 -43.716 1.00 68.38 530 PRO A C 1
ATOM 4056 O O . PRO A 1 530 ? 33.601 -6.557 -43.244 1.00 68.38 530 PRO A O 1
ATOM 4059 N N . ASN A 1 531 ? 32.142 -6.565 -44.958 1.00 57.97 531 ASN A N 1
ATOM 4060 C CA . ASN A 1 531 ? 32.893 -5.632 -45.795 1.00 57.97 531 ASN A CA 1
ATOM 4061 C C . ASN A 1 531 ? 32.771 -4.228 -45.187 1.00 57.97 531 ASN A C 1
ATOM 4063 O O . ASN A 1 531 ? 31.877 -3.461 -45.539 1.00 57.97 531 ASN A O 1
ATOM 4067 N N . CYS A 1 532 ? 33.636 -3.903 -44.231 1.00 53.59 532 CYS A N 1
ATOM 4068 C CA . CYS A 1 532 ? 33.745 -2.557 -43.689 1.00 53.59 532 CYS A CA 1
ATOM 4069 C C . CYS A 1 532 ? 34.471 -1.676 -44.712 1.00 53.59 532 CYS A C 1
ATOM 4071 O O . CYS A 1 532 ? 35.681 -1.481 -44.626 1.00 53.59 532 CYS A O 1
ATOM 4073 N N . THR A 1 533 ? 33.746 -1.153 -45.701 1.00 39.94 533 THR A N 1
ATOM 4074 C CA . THR A 1 533 ? 34.221 0.012 -46.450 1.00 39.94 533 THR A CA 1
ATOM 4075 C C . THR A 1 533 ? 34.151 1.194 -45.490 1.00 39.94 533 THR A C 1
ATOM 4077 O O . THR A 1 533 ? 33.077 1.523 -44.990 1.00 39.94 533 THR A O 1
ATOM 4080 N N . THR A 1 534 ? 35.305 1.774 -45.176 1.00 35.16 534 THR A N 1
ATOM 4081 C CA . THR A 1 534 ? 35.451 2.993 -44.370 1.00 35.16 534 THR A CA 1
ATOM 4082 C C . THR A 1 534 ? 34.479 4.073 -44.846 1.00 35.16 534 THR A C 1
ATOM 4084 O O . THR A 1 534 ? 34.527 4.450 -46.019 1.00 35.16 534 THR A O 1
ATOM 4087 N N . ALA A 1 535 ? 33.618 4.539 -43.940 1.00 28.25 535 ALA A N 1
ATOM 4088 C CA . ALA A 1 535 ? 32.781 5.726 -44.090 1.00 28.25 535 ALA A CA 1
ATOM 4089 C C . ALA A 1 535 ? 33.299 6.829 -43.168 1.00 28.25 535 ALA A C 1
ATOM 4091 O O . ALA A 1 535 ? 33.681 6.482 -42.023 1.00 28.25 535 ALA A O 1
#

Radius of gyration: 44.37 Å; chains: 1; bounding box: 119×87×162 Å

Secondary structure (DSSP, 8-state):
-----------HHHHHHHHHHHHHHHHHHHHHHHHHHHHHHHHHHHHHHHHHHHHHHHHHHHHHHHHHHHHHHHHHSPEEEEEE---TT-HHHHHHHHHHHHHHH---SEEEE-S--S-SS--GGGGGT---SS-EEE----HHHHHH-TT-EEEETTEEE--SEEEEEETTEEEEEE-SEE-HHHHT-TT-SEETTEE-HHHHHHHHHHHHTTTTT--SEEEESSEES-GGGGGGGS----SS-GGGGEEHHHHHHHHHH--SEEEE-SS---EEPPPEEETTEEEEEEE---TTSSS--EEEEEEPPP---S----TTPEEP----------TT---------------HHHHHHHHHHT-HHHHHHHHHHHHTT-------------------------------------------------HHHHHHHHHHHHHHHSPPPTTEEEEEE-SSS---EEEPSSSSPBEEEE-TTSTTTTSSSPPPTT-EEEEETTEE-SS--THHHHHTTSSSEEEEEEPPTTSPPP-----

Foldseek 3Di:
DDDDDPPPPPDPVNVVVVVVVVVVVVVVVVVVVVVVVVVVVVVVVVVVVVVVVVVVVVVVVVVVVVVVVVVVCQQQFWFKEKEFEAAQLVLVLVQVVQVVVCVVPNDGQEYEYAAAHYHQDDNLVVQVPDERPHQYEYAHQALPCQVPPQCKDDSHHSYIYNHQWAWDQDSLATETEHHHADDPVAQDDPPDQDDGRHGHVNVLVVSLVRLPPCLFQFHAEYGYAAAAPQCVVQCPVPPFPDPFPSVNSYDPSVLVSCLSRVYQEYEYEDRQGWDWTWWADHPQEIYTYTYAHYRPDPHHGMDMDIGGRRDGSPDHDDPRHHHRRGDDPPPPPPPDDDDPPPPPQPPPCPPPVVCVVCVVVVVVVVNVVVVVVVVVSDDDPDDDDDDDDDDDDDDDDDDDDDDDDDDDDDDDDDDDDDDDDDDDDDPVNVVLVVQLVVQVVDDADDQKDKDWAQDDFDQQFDWDPDQQTFGQDRDPPHPQCPDVVRNDHGWGWQAWSSRGRNDDDPVRVVSVVDPGIMTITRHDPPDDDDPPPDD

Sequence (535 aa):
MLLAQVEWTVSGAMRNEIRQKIKKTTHERERAQAIRDNLWQQEANKQQAAAKQKGQEALAREREQRRVAAELAEATRPRKLLVSGDVGGHFHKLFSTCEAQAAKVGAFDILLCVGAFLPHEGGMEYFASKRAPLHTYFVDSGASLLQVAPNGKTLCEHLTFLGGYGVQDICGLRVAFLSGLYDPTLYELDDADFVGSAFTRGAVEGLRKLASHDRKRGIDVFLSCNWPTGYENLAEESPLTGSGRWQQACAQPLAELCLDMEPRYHIFGTADTFHQWPPFQTQRGVCRCIGLGNVGSTVRWLHALALAPKRDPSKEHASNAKSCPFKRTAIEAAPGSPPAKRRAPPTVEVPRETVLVALLAGDTKTIQDLNEQLQSSVVECGAAGTVTMTVPQAKSQPDDKDVKEAEETHVPEEGTSVPAAKAEVSEEDAERAQAAVAWLTEPPGVGVVRYTFPTTGPLGLRLSKDVPPWILEVRDGSLAARKAPRVPLGGIVLAVNGYDLSKKCDEAAKALMVRPVVLDVEWPADQPKPNCTTA

pLDDT: mean 77.92, std 22.45, range [21.91, 98.75]

InterPro domains:
  IPR001478 PDZ domain [PS50106] (448-513)
  IPR036034 PDZ superfamily [SSF50156] (447-512)
  IPR040194 Cwf19-like protein [PTHR12072] (80-399)